Protein AF-A0A948ZC70-F1 (afdb_monomer_lite)

Foldseek 3Di:
DDPVLLVVLLVLLLCLQAVLQLLLLVLLAEDDLLSLLLRRLLSLLLLQVQLVVCQVPWLQLALVSSVVSSCVVSVVSNVVQVVVPVPDPFHFHKYWALAQVVLLVLLLVLLLCVLVVLCVVQDVDLLKFFQALQLLLLLLLLVQCLVRSHFHQQSSQPVPPPDDGDRALGSLSSSLNHSLNVSCVVPVLDFSSSSSSSNLSSLLSRLQSSLLLLLLCQFQRHDSLLSNLSSLVSCLQCLASPQRLLNHHPLLNSLLSLVSSLVSVLSQVLVLLVPDDPVVVVVCVVVVVVVVVVVVVVDDDPPDPPDPSGHIHIDGPPPPSSCVVSVSSSLSSNVSSALLSNLLSLVLNLLSLVVSLVVLVPDDDDPVVVVVSVVSVVVSVVSVVVSLVVLQVLQDPDQPDQAAAPALVVQVVCVLQVNFPNFHHHNLLNQLLVLLLVLCVVVVVVSLVSLLVVLSCLLSCLRHNPDSVSNSSSCRSVSSDRSSSSSSSVSSSSSSSSNSVSVVLVVLCVVLVPPDPVSSVVSSVVVSVVSSCVSNVCSCVRGVVVSSVVSSVSIDSDDSPDSCPVVNSD

Radius of gyration: 24.38 Å; chains: 1; bounding box: 64×62×62 Å

Sequence (570 aa):
MDWPAFTLLVLISGAILLVPGGVLGYAVGLRGALVLLCSAPLTIGLVSAVAVGLSYLPEAWTPLNFALGAATVISVLFLGWWLRRIGSAHTPDLRLANFNPIAALIGTVAMAGIVIATLVARFGSAEYFVQSEANAFHLNAIRNSLDAGQSAIFSIAQINAGSAPFLYPAAWEDYVTLVVATARLVSPSVSIPAATNAAMIAVLILGWGLACQAIAQVVGGRSILQGVLAAVLATSFLLFGWLPITGADYSSLLAYSILASALVVLLLLTRLHSDNPPLRALGRFSREARQRRLTARGAPLRVQPAEDPETLHLYGAHPRTILTVAGLFYLAGAAAAHPSAALALGGIVLIACWGVFFHRLFQPANWVLVLVRVLAALLLIAASAGFGYGWLLLAPAKPSQAPQLTGVVTELLNLAMGTPAGVTGTTVTTVMLVVGVAGAVWLRRFTALALWLAATALYVLSVGGPDPVLASVLGYGFGYDPARLAAFWMVATMPLLLAGTGGLVKALALLTGNLDDLGRGTVTACVGAAIAAAIAVPQQLFSVQPQLQTFAADQVIPSATTRLSPEELA

Secondary structure (DSSP, 8-state):
--HHHHHHHHHHHHHHHHHHHHHHHHHHTEETHHHHHHHHHHHHHHHHHHHHHHTTSTT--SHHHHHHHHHHHHHHHHHHHHHTTTT-SS---EEETT--HHHHHHHHHHHHHHHHHHHHTT-SSTT-EE--HHHHHHHHHHHHHHHHT--STTTGGGGSTTPPP-----HHHHHHHHHHHHHHTT-TT--HHHHHHHHHHHIIIIIIIHHHHHHHHHHT-S-HHHHHHHHHHHHH-HHHHSGGGGT--HHHHHHHHHHHHHHHHHHHHHHTT----TTHHHHHHHHHHHHHHHHTTT----------TTS--EESS-HHHHHHHHHHHHHHHHHHH-HHHHHHHHHHHHHHHHHHHHHHHTS---HHHHHHHHHHHHHHHHHHHHHHHHHHHHS-SS-SS------HHHHHHHHHTT-GGGPPPPHHHHHHHHHHHHHHHHTT-HHHHHHHHHHHHHHHHHHS-S-HHHHHHHHGGGTT-HHHHHHHHHHHHHHHHHHHHHHHHHHHHHHTTTS-HHHHHHHHHHHHHHHHHHHHHHHIIIIIHHHHHHHHTTEE---SSS---HHHH-

Structure (mmCIF, N/CA/C/O backbone):
data_AF-A0A948ZC70-F1
#
_entry.id   AF-A0A948ZC70-F1
#
loop_
_atom_site.group_PDB
_atom_site.id
_atom_site.type_symbol
_atom_site.label_atom_id
_atom_site.label_alt_id
_atom_site.label_comp_id
_atom_site.label_asym_id
_atom_site.label_entity_id
_atom_site.label_seq_id
_atom_site.pdbx_PDB_ins_code
_atom_site.Cartn_x
_atom_site.Cartn_y
_atom_site.Cartn_z
_atom_site.occupancy
_atom_site.B_iso_or_equiv
_atom_site.auth_seq_id
_atom_site.auth_comp_id
_atom_site.auth_asym_id
_atom_site.auth_atom_id
_atom_site.pdbx_PDB_model_num
ATOM 1 N N . MET A 1 1 ? 20.552 10.724 -15.956 1.00 78.00 1 MET A N 1
ATOM 2 C CA . MET A 1 1 ? 19.398 11.649 -15.977 1.00 78.00 1 MET A CA 1
ATOM 3 C C . MET A 1 1 ? 19.564 12.654 -14.849 1.00 78.00 1 MET A C 1
ATOM 5 O O . MET A 1 1 ? 19.979 12.249 -13.769 1.00 78.00 1 MET A O 1
ATOM 9 N N . ASP A 1 2 ? 19.296 13.939 -15.082 1.00 84.81 2 ASP A N 1
ATOM 10 C CA . ASP A 1 2 ? 19.325 14.949 -14.019 1.00 84.81 2 ASP A CA 1
ATOM 11 C C . ASP A 1 2 ? 18.037 14.921 -13.168 1.00 84.81 2 ASP A C 1
ATOM 13 O O . ASP A 1 2 ? 17.008 14.357 -13.552 1.00 84.81 2 ASP A O 1
ATOM 17 N N . TRP A 1 3 ? 18.094 15.505 -11.969 1.00 85.12 3 TRP A N 1
ATOM 18 C CA . TRP A 1 3 ? 16.973 15.489 -11.021 1.00 85.12 3 TRP A CA 1
ATOM 19 C C . TRP A 1 3 ? 15.699 16.196 -11.527 1.00 85.12 3 TRP A C 1
ATOM 21 O O . TRP A 1 3 ? 14.605 15.683 -11.263 1.00 85.12 3 TRP A O 1
ATOM 31 N N . PRO A 1 4 ? 15.772 17.322 -12.269 1.00 85.44 4 PRO A N 1
ATOM 32 C CA . PRO A 1 4 ? 14.586 17.938 -12.861 1.00 85.44 4 PRO A CA 1
ATOM 33 C C . PRO A 1 4 ? 13.871 17.036 -13.876 1.00 85.44 4 PRO A C 1
ATOM 35 O O . PRO A 1 4 ? 12.658 16.846 -13.761 1.00 85.44 4 PRO A O 1
ATOM 38 N N . ALA A 1 5 ? 14.589 16.427 -14.830 1.00 86.88 5 ALA A N 1
ATOM 39 C CA . ALA A 1 5 ? 13.962 15.524 -15.796 1.00 86.88 5 ALA A CA 1
ATOM 40 C C . ALA A 1 5 ? 13.411 14.264 -15.112 1.00 86.88 5 ALA A C 1
ATOM 42 O O . ALA A 1 5 ? 12.334 13.779 -15.465 1.00 86.88 5 ALA A O 1
ATOM 43 N N . PHE A 1 6 ? 14.098 13.770 -14.080 1.00 90.50 6 PHE A N 1
ATOM 44 C CA . PHE A 1 6 ? 13.594 12.672 -13.263 1.00 90.50 6 PHE A CA 1
ATOM 45 C C . PHE A 1 6 ? 12.310 13.040 -12.501 1.00 90.50 6 PHE A C 1
ATOM 47 O O . PHE A 1 6 ? 11.390 12.231 -12.408 1.00 90.50 6 PHE A O 1
ATOM 54 N N . THR A 1 7 ? 12.191 14.280 -12.019 1.00 91.31 7 THR A N 1
ATOM 55 C CA . THR A 1 7 ? 10.962 14.769 -11.371 1.00 91.31 7 THR A CA 1
ATOM 56 C C . THR A 1 7 ? 9.769 14.702 -12.324 1.00 91.31 7 THR A C 1
ATOM 58 O O . THR A 1 7 ? 8.700 14.232 -11.934 1.00 91.31 7 THR A O 1
ATOM 61 N N . LEU A 1 8 ? 9.945 15.094 -13.590 1.00 92.69 8 LEU A N 1
ATOM 62 C CA . LEU A 1 8 ? 8.904 14.930 -14.610 1.00 92.69 8 LEU A CA 1
ATOM 63 C C . LEU A 1 8 ? 8.521 13.454 -14.798 1.00 92.69 8 LEU A C 1
ATOM 65 O O . LEU A 1 8 ? 7.338 13.137 -14.901 1.00 92.69 8 LEU A O 1
ATOM 69 N N . LEU A 1 9 ? 9.496 12.543 -14.788 1.00 94.94 9 LEU A N 1
ATOM 70 C CA . LEU A 1 9 ? 9.247 11.106 -14.911 1.00 94.94 9 LEU A CA 1
ATOM 71 C C . LEU A 1 9 ? 8.447 10.542 -13.722 1.00 94.94 9 LEU A C 1
ATOM 73 O O . LEU A 1 9 ? 7.539 9.730 -13.919 1.00 94.94 9 LEU A O 1
ATOM 77 N N . VAL A 1 10 ? 8.711 11.019 -12.500 1.00 94.75 10 VAL A N 1
ATOM 78 C CA . VAL A 1 10 ? 7.906 10.700 -11.304 1.00 94.75 10 VAL A CA 1
ATOM 79 C C . VAL A 1 10 ? 6.474 11.219 -11.457 1.00 94.75 10 VAL A C 1
ATOM 81 O O . VAL A 1 10 ? 5.529 10.506 -11.120 1.00 94.75 10 VAL A O 1
ATOM 84 N N . LEU A 1 11 ? 6.284 12.422 -12.011 1.00 95.88 11 LEU A N 1
ATOM 85 C CA . LEU A 1 11 ? 4.951 12.978 -12.272 1.00 95.88 11 LEU A CA 1
ATOM 86 C C . LEU A 1 11 ? 4.184 12.178 -13.332 1.00 95.88 11 LEU A C 1
ATOM 88 O O . LEU A 1 11 ? 3.002 11.905 -13.130 1.00 95.88 11 LEU A O 1
ATOM 92 N N . ILE A 1 12 ? 4.839 11.760 -14.422 1.00 97.19 12 ILE A N 1
ATOM 93 C CA . ILE A 1 12 ? 4.242 10.881 -15.443 1.00 97.19 12 ILE A CA 1
ATOM 94 C C . ILE A 1 12 ? 3.819 9.554 -14.807 1.00 97.19 12 ILE A C 1
ATOM 96 O O . ILE A 1 12 ? 2.678 9.126 -14.978 1.00 97.19 12 ILE A O 1
ATOM 100 N N . SER A 1 13 ? 4.705 8.948 -14.014 1.00 97.50 13 SER A N 1
ATOM 101 C CA . SER A 1 13 ? 4.424 7.704 -13.290 1.00 97.50 13 SER A CA 1
ATOM 102 C C . SER A 1 13 ? 3.220 7.862 -12.360 1.00 97.50 13 SER A C 1
ATOM 104 O O . SER A 1 13 ? 2.270 7.086 -12.416 1.00 97.50 13 SER A O 1
ATOM 106 N N . GLY A 1 14 ? 3.199 8.930 -11.560 1.00 97.69 14 GLY A N 1
ATOM 107 C CA . GLY A 1 14 ? 2.089 9.242 -10.666 1.00 97.69 14 GLY A CA 1
ATOM 108 C C . GLY A 1 14 ? 0.774 9.528 -11.393 1.00 97.69 14 GLY A C 1
ATOM 109 O O . GLY A 1 14 ? -0.285 9.113 -10.924 1.00 97.69 14 GLY A O 1
ATOM 110 N N . ALA A 1 15 ? 0.818 10.188 -12.552 1.00 97.88 15 ALA A N 1
ATOM 111 C CA . ALA A 1 15 ? -0.361 10.438 -13.373 1.00 97.88 15 ALA A CA 1
ATOM 112 C C . ALA A 1 15 ? -0.938 9.131 -13.932 1.00 97.88 15 ALA A C 1
ATOM 114 O O . ALA A 1 15 ? -2.140 8.899 -13.801 1.00 97.88 15 ALA A O 1
ATOM 115 N N . ILE A 1 16 ? -0.089 8.251 -14.477 1.00 98.19 16 ILE A N 1
ATOM 116 C CA . ILE A 1 16 ? -0.500 6.915 -14.930 1.00 98.19 16 ILE A CA 1
ATOM 117 C C . ILE A 1 16 ? -1.074 6.119 -13.758 1.00 98.19 16 ILE A C 1
ATOM 119 O O . ILE A 1 16 ? -2.108 5.485 -13.925 1.00 98.19 16 ILE A O 1
ATOM 123 N N . LEU A 1 17 ? -0.471 6.204 -12.567 1.00 97.56 17 LEU A N 1
ATOM 124 C CA . LEU A 1 17 ? -0.930 5.491 -11.376 1.00 97.56 17 LEU A CA 1
ATOM 125 C C . LEU A 1 17 ? -2.278 6.005 -10.846 1.00 97.56 17 LEU A C 1
ATOM 127 O O . LEU A 1 17 ? -3.086 5.211 -10.368 1.00 97.56 17 LEU A O 1
ATOM 131 N N . LEU A 1 18 ? -2.551 7.313 -10.901 1.00 97.44 18 LEU A N 1
ATOM 132 C CA . LEU A 1 18 ? -3.725 7.896 -10.242 1.00 97.44 18 LEU A CA 1
ATOM 133 C C . LEU A 1 18 ? -4.911 8.202 -11.162 1.00 97.44 18 LEU A C 1
ATOM 135 O O . LEU A 1 18 ? -6.061 8.087 -10.724 1.00 97.44 18 LEU A O 1
ATOM 139 N N . VAL A 1 19 ? -4.661 8.627 -12.402 1.00 97.81 19 VAL A N 1
ATOM 140 C CA . VAL A 1 19 ? -5.706 9.164 -13.288 1.00 97.81 19 VAL A CA 1
ATOM 141 C C . VAL A 1 19 ? -6.674 8.079 -13.772 1.00 97.81 19 VAL A C 1
ATOM 143 O O . VAL A 1 19 ? -7.875 8.259 -13.552 1.00 97.81 19 VAL A O 1
ATOM 146 N N . PRO A 1 20 ? -6.233 6.944 -14.356 1.00 97.88 20 PRO A N 1
ATOM 147 C CA . PRO A 1 20 ? -7.150 5.929 -14.880 1.00 97.88 20 PRO A CA 1
ATOM 148 C C . PRO A 1 20 ? -8.070 5.366 -13.793 1.00 97.88 20 PRO A C 1
ATOM 150 O O . PRO A 1 20 ? -9.292 5.357 -13.945 1.00 97.88 20 PRO A O 1
ATOM 153 N N . GLY A 1 21 ? -7.501 4.981 -12.650 1.00 96.44 21 GLY A N 1
ATOM 154 C CA . GLY A 1 21 ? -8.241 4.488 -11.496 1.00 96.44 21 GLY A CA 1
ATOM 155 C C . GLY A 1 21 ? -9.103 5.554 -10.823 1.00 96.44 21 GLY A C 1
ATOM 156 O O . GLY A 1 21 ? -10.167 5.234 -10.300 1.00 96.44 21 GLY A O 1
ATOM 157 N N . GLY A 1 22 ? -8.706 6.828 -10.878 1.00 96.25 22 GLY A N 1
ATOM 158 C CA . GLY A 1 22 ? -9.525 7.940 -10.397 1.00 96.25 22 GLY A CA 1
ATOM 159 C C . GLY A 1 22 ? -10.787 8.135 -11.237 1.00 96.25 22 GLY A C 1
ATOM 160 O O . GLY A 1 22 ? -11.890 8.236 -10.694 1.00 96.25 22 GLY A O 1
ATOM 161 N N . VAL A 1 23 ? -10.646 8.113 -12.565 1.00 96.69 23 VAL A N 1
ATOM 162 C CA . VAL A 1 23 ? -11.778 8.172 -13.502 1.00 96.69 23 VAL A CA 1
ATOM 163 C C . VAL A 1 23 ? -12.664 6.933 -13.351 1.00 96.69 23 VAL A C 1
ATOM 165 O O . VAL A 1 23 ? -13.884 7.065 -13.241 1.00 96.69 23 VAL A O 1
ATOM 168 N N . LEU A 1 24 ? -12.069 5.740 -13.259 1.00 95.12 24 LEU A N 1
ATOM 169 C CA . LEU A 1 24 ? -12.778 4.482 -13.011 1.00 95.12 24 LEU A CA 1
ATOM 170 C C . LEU A 1 24 ? -13.557 4.518 -11.688 1.00 95.12 24 LEU A C 1
ATOM 172 O O . LEU A 1 24 ? -14.750 4.216 -11.651 1.00 95.12 24 LEU A O 1
ATOM 176 N N . GLY A 1 25 ? -12.913 4.941 -10.601 1.00 93.19 25 GLY A N 1
ATOM 177 C CA . GLY A 1 25 ? -13.538 5.086 -9.292 1.00 93.19 25 GLY A CA 1
ATOM 178 C C . GLY A 1 25 ? -14.705 6.067 -9.330 1.00 93.19 25 GLY A C 1
ATOM 179 O O . GLY A 1 25 ? -15.778 5.781 -8.794 1.00 93.19 25 GLY A O 1
ATOM 180 N N . TYR A 1 26 ? -14.538 7.193 -10.026 1.00 91.81 26 TYR A N 1
ATOM 181 C CA . TYR A 1 26 ? -15.615 8.150 -10.245 1.00 91.81 26 TYR A CA 1
ATOM 182 C C . TYR A 1 26 ? -16.780 7.536 -11.040 1.00 91.81 26 TYR A C 1
ATOM 184 O O . TYR A 1 26 ? -17.936 7.691 -10.634 1.00 91.81 26 TYR A O 1
ATOM 192 N N . ALA A 1 27 ? -16.503 6.785 -12.110 1.00 89.69 27 ALA A N 1
ATOM 193 C CA . ALA A 1 27 ? -17.519 6.098 -12.912 1.00 89.69 27 ALA A CA 1
ATOM 194 C C . ALA A 1 27 ? -18.309 5.052 -12.103 1.00 89.69 27 ALA A C 1
ATOM 196 O O . ALA A 1 27 ? -19.513 4.898 -12.298 1.00 89.69 27 ALA A O 1
ATOM 197 N N . VAL A 1 28 ? -17.666 4.382 -11.142 1.00 87.88 28 VAL A N 1
ATOM 198 C CA . VAL A 1 28 ? -18.314 3.404 -10.248 1.00 87.88 28 VAL A CA 1
ATOM 199 C C . VAL A 1 28 ? -19.111 4.078 -9.117 1.00 87.88 28 VAL A C 1
ATOM 201 O O . VAL A 1 28 ? -20.000 3.455 -8.536 1.00 87.88 28 VAL A O 1
ATOM 204 N N . GLY A 1 29 ? -18.868 5.363 -8.838 1.00 87.75 29 GLY A N 1
ATOM 205 C CA . GLY A 1 29 ? -19.614 6.158 -7.853 1.00 87.75 29 GLY A CA 1
ATOM 206 C C . GLY A 1 29 ? -18.813 6.596 -6.624 1.00 87.75 29 GLY A C 1
ATOM 207 O O . GLY A 1 29 ? -19.403 7.128 -5.684 1.00 87.75 29 GLY A O 1
ATOM 208 N N . LEU A 1 30 ? -17.489 6.408 -6.607 1.00 90.50 30 LEU A N 1
ATOM 209 C CA . LEU A 1 30 ? -16.612 6.974 -5.578 1.00 90.50 30 LEU A CA 1
ATOM 210 C C . LEU A 1 30 ? -16.499 8.492 -5.738 1.00 90.50 30 LEU A C 1
ATOM 212 O O . LEU A 1 30 ? -16.547 9.036 -6.846 1.00 90.50 30 LEU A O 1
ATOM 216 N N . ARG A 1 31 ? -16.347 9.200 -4.619 1.00 90.00 31 ARG A N 1
ATOM 217 C CA . ARG A 1 31 ? -16.300 10.665 -4.578 1.00 90.00 31 ARG A CA 1
ATOM 218 C C . ARG A 1 31 ? -15.340 11.180 -3.509 1.00 90.00 31 ARG A C 1
ATOM 220 O O . ARG A 1 31 ? -15.089 10.525 -2.496 1.00 90.00 31 ARG A O 1
ATOM 227 N N . GLY A 1 32 ? -14.861 12.408 -3.713 1.00 89.44 32 GLY A N 1
ATOM 228 C CA . GLY A 1 32 ? -13.975 13.098 -2.776 1.00 89.44 32 GLY A CA 1
ATOM 229 C C . GLY A 1 32 ? -12.695 12.303 -2.513 1.00 89.44 32 GLY A C 1
ATOM 230 O O . GLY A 1 32 ? -12.114 11.735 -3.434 1.00 89.44 32 GLY A O 1
ATOM 231 N N . ALA A 1 33 ? -12.292 12.216 -1.245 1.00 89.50 33 ALA A N 1
ATOM 232 C CA . ALA A 1 33 ? -11.067 11.526 -0.840 1.00 89.50 33 ALA A CA 1
ATOM 233 C C . ALA A 1 33 ? -11.037 10.025 -1.191 1.00 89.50 33 ALA A C 1
ATOM 235 O O . ALA A 1 33 ? -9.953 9.471 -1.350 1.00 89.50 33 ALA A O 1
ATOM 236 N N . LEU A 1 34 ? -12.195 9.366 -1.359 1.00 90.00 34 LEU A N 1
ATOM 237 C CA . LEU A 1 34 ? -12.227 7.951 -1.756 1.00 90.00 34 LEU A CA 1
ATOM 238 C C . LEU A 1 34 ? -11.723 7.723 -3.173 1.00 90.00 34 LEU A C 1
ATOM 240 O O . LEU A 1 34 ? -11.146 6.671 -3.421 1.00 90.00 34 LEU A O 1
ATOM 244 N N . VAL A 1 35 ? -11.928 8.682 -4.083 1.00 92.88 35 VAL A N 1
ATOM 245 C CA . VAL A 1 35 ? -11.401 8.577 -5.450 1.00 92.88 35 VAL A CA 1
ATOM 246 C C . VAL A 1 35 ? -9.887 8.477 -5.376 1.00 92.88 35 VAL A C 1
ATOM 248 O O . VAL A 1 35 ? -9.326 7.492 -5.831 1.00 92.88 35 VAL A O 1
ATOM 251 N N . LEU A 1 36 ? -9.255 9.434 -4.695 1.00 91.94 36 LEU A N 1
ATOM 252 C CA . LEU A 1 36 ? -7.806 9.488 -4.557 1.00 91.94 36 LEU A CA 1
ATOM 253 C C . LEU A 1 36 ? -7.233 8.246 -3.852 1.00 91.94 36 LEU A C 1
ATOM 255 O O . LEU A 1 36 ? -6.246 7.684 -4.309 1.00 91.94 36 LEU A O 1
ATOM 259 N N . LEU A 1 37 ? -7.869 7.789 -2.769 1.00 90.12 37 LEU A N 1
ATOM 260 C CA . LEU A 1 37 ? -7.430 6.606 -2.020 1.00 90.12 37 LEU A CA 1
ATOM 261 C C . LEU A 1 37 ? -7.500 5.313 -2.850 1.00 90.12 37 LEU A C 1
ATOM 263 O O . LEU A 1 37 ? -6.649 4.434 -2.706 1.00 90.12 37 LEU A O 1
ATOM 267 N N . CYS A 1 38 ? -8.535 5.187 -3.683 1.00 92.44 38 CYS A N 1
ATOM 268 C CA . CYS A 1 38 ? -8.762 3.992 -4.491 1.00 92.44 38 CYS A CA 1
ATOM 269 C C . CYS A 1 38 ? -8.088 4.068 -5.864 1.00 92.44 38 CYS A C 1
ATOM 271 O O . CYS A 1 38 ? -7.995 3.050 -6.538 1.00 92.44 38 CYS A O 1
ATOM 273 N N . SER A 1 39 ? -7.605 5.239 -6.282 1.00 94.88 39 SER A N 1
ATOM 274 C CA . SER A 1 39 ? -7.032 5.466 -7.607 1.00 94.88 39 SER A CA 1
ATOM 275 C C . SER A 1 39 ? -5.928 4.469 -7.959 1.00 94.88 39 SER A C 1
ATOM 277 O O . SER A 1 39 ? -6.069 3.753 -8.942 1.00 94.88 39 SER A O 1
ATOM 279 N N . ALA A 1 40 ? -4.866 4.374 -7.154 1.00 94.06 40 ALA A N 1
ATOM 280 C CA . ALA A 1 40 ? -3.740 3.481 -7.438 1.00 94.06 40 ALA A CA 1
ATOM 281 C C . ALA A 1 40 ? -4.163 2.004 -7.619 1.00 94.06 40 ALA A C 1
ATOM 283 O O . ALA A 1 40 ? -3.934 1.454 -8.694 1.00 94.06 40 ALA A O 1
ATOM 284 N N . PRO A 1 41 ? -4.839 1.350 -6.655 1.00 93.81 41 PRO A N 1
ATOM 285 C CA . PRO A 1 41 ? -5.240 -0.051 -6.814 1.00 93.81 41 PRO A CA 1
ATOM 286 C C . PRO A 1 41 ? -6.250 -0.278 -7.947 1.00 93.81 41 PRO A C 1
ATOM 288 O O . PRO A 1 41 ? -6.181 -1.302 -8.626 1.00 93.81 41 PRO A O 1
ATOM 291 N N . LEU A 1 42 ? -7.155 0.676 -8.198 1.00 95.88 42 LEU A N 1
ATOM 292 C CA . LEU A 1 42 ? -8.073 0.608 -9.338 1.00 95.88 42 LEU A CA 1
ATOM 293 C C . LEU A 1 42 ? -7.332 0.709 -10.675 1.00 95.88 42 LEU A C 1
ATOM 295 O O . LEU A 1 42 ? -7.672 -0.019 -11.603 1.00 95.88 42 LEU A O 1
ATOM 299 N N . THR A 1 43 ? -6.314 1.570 -10.770 1.00 97.38 43 THR A N 1
ATOM 300 C CA . THR A 1 43 ? -5.444 1.646 -11.947 1.00 97.38 43 THR A CA 1
ATOM 301 C C . THR A 1 43 ? -4.735 0.323 -12.170 1.00 97.38 43 THR A C 1
ATOM 303 O O . THR A 1 43 ? -4.768 -0.166 -13.288 1.00 97.38 43 THR A O 1
ATOM 306 N N . ILE A 1 44 ? -4.129 -0.278 -11.143 1.00 95.75 44 ILE A N 1
ATOM 307 C CA . ILE A 1 44 ? -3.397 -1.540 -11.316 1.00 95.75 44 ILE A CA 1
ATOM 308 C C . ILE A 1 44 ? -4.332 -2.658 -11.782 1.00 95.75 44 ILE A C 1
ATOM 310 O O . ILE A 1 44 ? -4.028 -3.334 -12.759 1.00 95.75 44 ILE A O 1
ATOM 314 N N . GLY A 1 45 ? -5.514 -2.793 -11.171 1.00 94.44 45 GLY A N 1
ATOM 315 C CA . GLY A 1 45 ? -6.516 -3.751 -11.647 1.00 94.44 45 GLY A CA 1
ATOM 316 C C . GLY A 1 45 ? -6.956 -3.491 -13.093 1.00 94.44 45 GLY A C 1
ATOM 317 O O . GLY A 1 45 ? -7.162 -4.434 -13.854 1.00 94.44 45 GLY A O 1
ATOM 318 N N . LEU A 1 46 ? -7.075 -2.220 -13.493 1.00 95.62 46 LEU A N 1
ATOM 319 C CA . LEU A 1 46 ? -7.420 -1.833 -14.861 1.00 95.62 46 LEU A CA 1
ATOM 320 C C . LEU A 1 46 ? -6.285 -2.119 -15.852 1.00 95.62 46 LEU A C 1
ATOM 322 O O . LEU A 1 46 ? -6.551 -2.656 -16.922 1.00 95.62 46 LEU A O 1
ATOM 326 N N . VAL A 1 47 ? -5.041 -1.793 -15.495 1.00 95.12 47 VAL A N 1
ATOM 327 C CA . VAL A 1 47 ? -3.832 -2.085 -16.277 1.00 95.12 47 VAL A CA 1
ATOM 328 C C . VAL A 1 47 ? -3.756 -3.579 -16.552 1.00 95.12 47 VAL A C 1
ATOM 330 O O . VAL A 1 47 ? -3.709 -3.958 -17.716 1.00 95.12 47 VAL A O 1
ATOM 333 N N . SER A 1 48 ? -3.878 -4.422 -15.525 1.00 91.38 48 SER A N 1
ATOM 334 C CA . SER A 1 48 ? -3.846 -5.878 -15.695 1.00 91.38 48 SER A CA 1
ATOM 335 C C . SER A 1 48 ? -5.005 -6.403 -16.547 1.00 91.38 48 SER A C 1
ATOM 337 O O . SER A 1 48 ? -4.805 -7.262 -17.401 1.00 91.38 48 SER A O 1
ATOM 339 N N . ALA A 1 49 ? -6.224 -5.882 -16.365 1.00 91.56 49 ALA A N 1
ATOM 340 C CA . ALA A 1 49 ? -7.376 -6.301 -17.166 1.00 91.56 49 ALA A CA 1
ATOM 341 C C . ALA A 1 49 ? -7.212 -5.944 -18.654 1.00 91.56 49 ALA A C 1
ATOM 343 O O . ALA A 1 49 ? -7.509 -6.760 -19.528 1.00 91.56 49 ALA A O 1
ATOM 344 N N . VAL A 1 50 ? -6.724 -4.734 -18.947 1.00 93.69 50 VAL A N 1
ATOM 345 C CA . VAL A 1 50 ? -6.491 -4.275 -20.323 1.00 93.69 50 VAL A CA 1
ATOM 346 C C . VAL A 1 50 ? -5.294 -5.000 -20.941 1.00 93.69 50 VAL A C 1
ATOM 348 O O . VAL A 1 50 ? -5.387 -5.395 -22.097 1.00 93.69 50 VAL A O 1
ATOM 351 N N . ALA A 1 51 ? -4.221 -5.246 -20.185 1.00 91.25 51 ALA A N 1
ATOM 352 C CA . ALA A 1 51 ? -3.058 -6.024 -20.622 1.00 91.25 51 ALA A CA 1
ATOM 353 C C . ALA A 1 51 ? -3.464 -7.431 -21.075 1.00 91.25 51 ALA A C 1
ATOM 355 O O . ALA A 1 51 ? -3.179 -7.841 -22.200 1.00 91.25 51 ALA A O 1
ATOM 356 N N . VAL A 1 52 ? -4.252 -8.134 -20.255 1.00 88.81 52 VAL A N 1
ATOM 357 C CA . VAL A 1 52 ? -4.812 -9.444 -20.617 1.00 88.81 52 VAL A CA 1
ATOM 358 C C . VAL A 1 52 ? -5.684 -9.349 -21.871 1.00 88.81 52 VAL A C 1
ATOM 360 O O . VAL A 1 52 ? -5.547 -10.179 -22.767 1.00 88.81 52 VAL A O 1
ATOM 363 N N . GLY A 1 53 ? -6.551 -8.339 -21.978 1.00 89.50 53 GLY A N 1
ATOM 364 C CA . GLY A 1 53 ? -7.398 -8.150 -23.160 1.00 89.50 53 GLY A CA 1
ATOM 365 C C . GLY A 1 53 ? -6.612 -7.866 -24.446 1.00 89.50 53 GLY A C 1
ATOM 366 O O . GLY A 1 53 ? -6.971 -8.372 -25.506 1.00 89.50 53 GLY A O 1
ATOM 367 N N . LEU A 1 54 ? -5.528 -7.093 -24.360 1.00 90.25 54 LEU A N 1
ATOM 368 C CA . LEU A 1 54 ? -4.680 -6.741 -25.501 1.00 90.25 54 LEU A CA 1
ATOM 369 C C . LEU A 1 54 ? -3.661 -7.830 -25.855 1.00 90.25 54 LEU A C 1
ATOM 371 O O . LEU A 1 54 ? -3.150 -7.817 -26.968 1.00 90.25 54 LEU A O 1
ATOM 375 N N . SER A 1 55 ? -3.409 -8.797 -24.968 1.00 86.56 55 SER A N 1
ATOM 376 C CA . SER A 1 55 ? -2.456 -9.895 -25.207 1.00 86.56 55 SER A CA 1
ATOM 377 C C . SER A 1 55 ? -2.779 -10.760 -26.431 1.00 86.56 55 SER A C 1
ATOM 379 O O . SER A 1 55 ? -1.897 -11.413 -26.981 1.00 86.56 55 SER A O 1
ATOM 381 N N . TYR A 1 56 ? -4.031 -10.730 -26.895 1.00 83.81 56 TYR A N 1
ATOM 382 C CA . TYR A 1 56 ? -4.480 -11.430 -28.098 1.00 83.81 56 TYR A CA 1
ATOM 383 C C . TYR A 1 56 ? -4.145 -10.694 -29.404 1.00 83.81 56 TYR A C 1
ATOM 385 O O . TYR A 1 56 ? -4.380 -11.232 -30.485 1.00 83.81 56 TYR A O 1
ATOM 393 N N . LEU A 1 57 ? -3.627 -9.466 -29.324 1.00 86.06 57 LEU A N 1
ATOM 394 C CA . LEU A 1 57 ? -3.285 -8.630 -30.468 1.00 86.06 57 LEU A CA 1
ATOM 395 C C . LEU A 1 57 ? -1.756 -8.430 -30.528 1.00 86.06 57 LEU A C 1
ATOM 397 O O . LEU A 1 57 ? -1.153 -8.024 -29.530 1.00 86.06 57 LEU A O 1
ATOM 401 N N . PRO A 1 58 ? -1.100 -8.701 -31.673 1.00 82.56 58 PRO A N 1
ATOM 402 C CA . PRO A 1 58 ? 0.329 -8.435 -31.842 1.00 82.56 58 PRO A CA 1
ATOM 403 C C . PRO A 1 58 ? 0.658 -6.956 -31.619 1.00 82.56 58 PRO A C 1
ATOM 405 O O . PRO A 1 58 ? -0.084 -6.091 -32.082 1.00 82.56 58 PRO A O 1
ATOM 408 N N . GLU A 1 59 ? 1.760 -6.680 -30.914 1.00 84.44 59 GLU A N 1
ATOM 409 C CA . GLU A 1 59 ? 2.312 -5.328 -30.708 1.00 84.44 59 GLU A CA 1
ATOM 410 C C . GLU A 1 59 ? 1.319 -4.299 -30.122 1.00 84.44 59 GLU A C 1
ATOM 412 O O . GLU A 1 59 ? 1.448 -3.085 -30.295 1.00 84.44 59 GLU A O 1
ATOM 417 N N . ALA A 1 60 ? 0.290 -4.773 -29.417 1.00 89.38 60 ALA A N 1
ATOM 418 C CA . ALA A 1 60 ? -0.822 -3.935 -29.002 1.00 89.38 60 ALA A CA 1
ATOM 419 C C . ALA A 1 60 ? -0.593 -3.175 -27.689 1.00 89.38 60 ALA A C 1
ATOM 421 O O . ALA A 1 60 ? -1.383 -2.280 -27.384 1.00 89.38 60 ALA A O 1
ATOM 422 N N . TRP A 1 61 ? 0.447 -3.475 -26.907 1.00 92.81 61 TRP A N 1
ATOM 423 C CA . TRP A 1 61 ? 0.687 -2.815 -25.621 1.00 92.81 61 TRP A CA 1
ATOM 424 C C . TRP A 1 61 ? 1.366 -1.451 -25.788 1.00 92.81 61 TRP A C 1
ATOM 426 O O . TRP A 1 61 ? 2.567 -1.281 -25.593 1.00 92.81 61 TRP A O 1
ATOM 436 N N . THR A 1 62 ? 0.561 -0.455 -26.154 1.00 94.06 62 THR A N 1
ATOM 437 C CA . THR A 1 62 ? 0.981 0.940 -26.333 1.00 94.06 62 THR A CA 1
ATOM 438 C C . THR A 1 62 ? 0.168 1.876 -25.433 1.00 94.06 62 THR A C 1
ATOM 440 O O . THR A 1 62 ? -0.960 1.535 -25.060 1.00 94.06 62 THR A O 1
ATOM 443 N N . PRO A 1 63 ? 0.665 3.092 -25.116 1.00 95.44 63 PRO A N 1
ATOM 444 C CA . PRO A 1 63 ? -0.100 4.069 -24.338 1.00 95.44 63 PRO A CA 1
ATOM 445 C C . PRO A 1 63 ? -1.476 4.384 -24.947 1.00 95.44 63 PRO A C 1
ATOM 447 O O . PRO A 1 63 ? -2.458 4.529 -24.219 1.00 95.44 63 PRO A O 1
ATOM 450 N N . LEU A 1 64 ? -1.564 4.442 -26.282 1.00 96.00 64 LEU A N 1
ATOM 451 C CA . LEU A 1 64 ? -2.814 4.701 -26.998 1.00 96.00 64 LEU A CA 1
ATOM 452 C C . LEU A 1 64 ? -3.811 3.548 -26.837 1.00 96.00 64 LEU A C 1
ATOM 454 O O . LEU A 1 64 ? -4.959 3.776 -26.461 1.00 96.00 64 LEU A O 1
ATOM 458 N N . ASN A 1 65 ? -3.380 2.312 -27.081 1.00 96.00 65 ASN A N 1
ATOM 459 C CA . ASN A 1 65 ? -4.260 1.149 -26.975 1.00 96.00 65 ASN A CA 1
ATOM 460 C C . ASN A 1 65 ? -4.698 0.897 -25.530 1.00 96.00 65 ASN A C 1
ATOM 462 O O . ASN A 1 65 ? -5.860 0.562 -25.297 1.00 96.00 65 ASN A O 1
ATOM 466 N N . PHE A 1 66 ? -3.815 1.138 -24.554 1.00 96.06 66 PHE A N 1
ATOM 467 C CA . PHE A 1 66 ? -4.200 1.145 -23.146 1.00 96.06 66 PHE A CA 1
ATOM 468 C C . PHE A 1 66 ? -5.280 2.196 -22.873 1.00 96.06 66 PHE A C 1
ATOM 470 O O . PHE A 1 66 ? -6.300 1.867 -22.269 1.00 96.06 66 PHE A O 1
ATOM 477 N N . ALA A 1 67 ? -5.112 3.434 -23.351 1.00 97.06 67 ALA A N 1
ATOM 478 C CA . ALA A 1 67 ? -6.109 4.487 -23.168 1.00 97.06 67 ALA A CA 1
ATOM 479 C C . ALA A 1 67 ? -7.473 4.112 -23.777 1.00 97.06 67 ALA A C 1
ATOM 481 O O . ALA A 1 67 ? -8.504 4.324 -23.139 1.00 97.06 67 ALA A O 1
ATOM 482 N N . LEU A 1 68 ? -7.492 3.500 -24.967 1.00 97.00 68 LEU A N 1
ATOM 483 C CA . LEU A 1 68 ? -8.716 3.018 -25.620 1.00 97.00 68 LEU A CA 1
ATOM 484 C C . LEU A 1 68 ? -9.373 1.860 -24.849 1.00 97.00 68 LEU A C 1
ATOM 486 O O . LEU A 1 68 ? -10.588 1.868 -24.624 1.00 97.00 68 LEU A O 1
ATOM 490 N N . GLY A 1 69 ? -8.583 0.883 -24.396 1.00 96.06 69 GLY A N 1
ATOM 491 C CA . GLY A 1 69 ? -9.065 -0.233 -23.578 1.00 96.06 69 GLY A CA 1
ATOM 492 C C . GLY A 1 69 ? -9.629 0.239 -22.236 1.00 96.06 69 GLY A C 1
ATOM 493 O O . GLY A 1 69 ? -10.748 -0.119 -21.861 1.00 96.06 69 GLY A O 1
ATOM 494 N N . ALA A 1 70 ? -8.907 1.126 -21.551 1.00 96.31 70 ALA A N 1
ATOM 495 C CA . ALA A 1 70 ? -9.346 1.763 -20.316 1.00 96.31 70 ALA A CA 1
ATOM 496 C C . ALA A 1 70 ? -10.648 2.552 -20.520 1.00 96.31 70 ALA A C 1
ATOM 498 O O . ALA A 1 70 ? -11.601 2.371 -19.760 1.00 96.31 70 ALA A O 1
ATOM 499 N N . ALA A 1 71 ? -10.725 3.377 -21.571 1.00 96.56 71 ALA A N 1
ATOM 500 C CA . ALA A 1 71 ? -11.926 4.134 -21.912 1.00 96.56 71 ALA A CA 1
ATOM 501 C C . ALA A 1 71 ? -13.128 3.216 -22.170 1.00 96.56 71 ALA A C 1
ATOM 503 O O . ALA A 1 71 ? -14.236 3.536 -21.742 1.00 96.56 71 ALA A O 1
ATOM 504 N N . THR A 1 72 ? -12.916 2.055 -22.794 1.00 95.44 72 THR A N 1
ATOM 505 C CA . THR A 1 72 ? -13.969 1.061 -23.042 1.00 95.44 72 THR A CA 1
ATOM 506 C C . THR A 1 72 ? -14.531 0.510 -21.731 1.00 95.44 72 THR A C 1
ATOM 508 O O . THR A 1 72 ? -15.740 0.581 -21.499 1.00 95.44 72 THR A O 1
ATOM 511 N N . VAL A 1 73 ? -13.666 0.036 -20.826 1.00 93.06 73 VAL A N 1
ATOM 512 C CA . VAL A 1 73 ? -14.077 -0.485 -19.507 1.00 93.06 73 VAL A CA 1
ATOM 513 C C . VAL A 1 73 ? -14.807 0.590 -18.697 1.00 93.06 73 VAL A C 1
ATOM 515 O O . VAL A 1 73 ? -15.892 0.349 -18.161 1.00 93.06 73 VAL A O 1
ATOM 518 N N . ILE A 1 74 ? -14.241 1.798 -18.644 1.00 93.50 74 ILE A N 1
ATOM 519 C CA . ILE A 1 74 ? -14.820 2.940 -17.930 1.00 93.50 74 ILE A CA 1
ATOM 520 C C . ILE A 1 74 ? -16.193 3.305 -18.508 1.00 93.50 74 ILE A C 1
ATOM 522 O O . ILE A 1 74 ? -17.129 3.520 -17.740 1.00 93.50 74 ILE A O 1
ATOM 526 N N . SER A 1 75 ? -16.343 3.330 -19.835 1.00 92.12 75 SER A N 1
ATOM 527 C CA . SER A 1 75 ? -17.603 3.676 -20.511 1.00 92.12 75 SER A CA 1
ATOM 528 C C . SER A 1 75 ? -18.717 2.675 -20.208 1.00 92.12 75 SER A C 1
ATOM 530 O O . SER A 1 75 ? -19.844 3.086 -19.940 1.00 92.12 75 SER A O 1
ATOM 532 N N . VAL A 1 76 ? -18.411 1.372 -20.172 1.00 90.25 76 VAL A N 1
ATOM 533 C CA . VAL A 1 76 ? -19.380 0.325 -19.798 1.00 90.25 76 VAL A CA 1
ATOM 534 C C . VAL A 1 76 ? -19.858 0.507 -18.355 1.00 90.25 76 VAL A C 1
ATOM 536 O O . VAL A 1 76 ? -21.060 0.475 -18.079 1.00 90.25 76 VAL A O 1
ATOM 539 N N . LEU A 1 77 ? -18.934 0.744 -17.422 1.00 87.25 77 LEU A N 1
ATOM 540 C CA . LEU A 1 77 ? -19.270 0.945 -16.010 1.00 87.25 77 LEU A CA 1
ATOM 541 C C . LEU A 1 77 ? -20.037 2.249 -15.783 1.00 87.25 77 LEU A C 1
ATOM 543 O O . LEU A 1 77 ? -21.002 2.271 -15.012 1.00 87.25 77 LEU A O 1
ATOM 547 N N . PHE A 1 78 ? -19.649 3.311 -16.489 1.00 85.69 78 PHE A N 1
ATOM 548 C CA . PHE A 1 78 ? -20.339 4.592 -16.472 1.00 85.69 78 PHE A CA 1
ATOM 549 C C . PHE A 1 78 ? -21.756 4.472 -17.036 1.00 85.69 78 PHE A C 1
ATOM 551 O O . PHE A 1 78 ? -22.688 4.969 -16.412 1.00 85.69 78 PHE A O 1
ATOM 558 N N . LEU A 1 79 ? -21.954 3.762 -18.151 1.00 87.00 79 LEU A N 1
ATOM 559 C CA . LEU A 1 79 ? -23.278 3.503 -18.716 1.00 87.00 79 LEU A CA 1
ATOM 560 C C . LEU A 1 79 ? -24.153 2.725 -17.727 1.00 87.00 79 LEU A C 1
ATOM 562 O O . LEU A 1 79 ? -25.279 3.130 -17.451 1.00 87.00 79 LEU A O 1
ATOM 566 N N . GLY A 1 80 ? -23.625 1.658 -17.119 1.00 82.00 80 GLY A N 1
ATOM 567 C CA . GLY A 1 80 ? -24.344 0.903 -16.091 1.00 82.00 80 GLY A CA 1
ATOM 568 C C . GLY A 1 80 ? -24.678 1.745 -14.852 1.00 82.00 80 GLY A C 1
ATOM 569 O O . GLY A 1 80 ? -25.729 1.579 -14.235 1.00 82.00 80 GLY A O 1
ATOM 570 N N . TRP A 1 81 ? -23.804 2.671 -14.457 1.00 80.12 81 TRP A N 1
ATOM 571 C CA . TRP A 1 81 ? -24.089 3.661 -13.415 1.00 80.12 81 TRP A CA 1
ATOM 572 C C . TRP A 1 81 ? -25.149 4.687 -13.845 1.00 80.12 81 TRP A C 1
ATOM 574 O O . TRP A 1 81 ? -26.052 4.979 -13.062 1.00 80.12 81 TRP A O 1
ATOM 584 N N . TRP A 1 82 ? -25.085 5.189 -15.077 1.00 81.00 82 TRP A N 1
ATOM 585 C CA . TRP A 1 82 ? -26.000 6.191 -15.622 1.00 81.00 82 TRP A CA 1
ATOM 586 C C . TRP A 1 82 ? -27.414 5.630 -15.776 1.00 81.00 82 TRP A C 1
ATOM 588 O O . TRP A 1 82 ? -28.367 6.241 -15.299 1.00 81.00 82 TRP A O 1
ATOM 598 N N . LEU A 1 83 ? -27.551 4.418 -16.320 1.00 83.62 83 LEU A N 1
ATOM 599 C CA . LEU A 1 83 ? -28.834 3.724 -16.452 1.00 83.62 83 LEU A CA 1
ATOM 600 C C . LEU A 1 83 ? -29.516 3.516 -15.094 1.00 83.62 83 LEU A C 1
ATOM 602 O O . LEU A 1 83 ? -30.722 3.699 -14.978 1.00 83.62 83 LEU A O 1
ATOM 606 N N . ARG A 1 84 ? -28.748 3.225 -14.034 1.00 75.00 84 ARG A N 1
ATOM 607 C CA . ARG A 1 84 ? -29.274 3.106 -12.659 1.00 75.00 84 ARG A CA 1
ATOM 608 C C . ARG A 1 84 ? -29.791 4.427 -12.077 1.00 75.00 84 ARG A C 1
ATOM 610 O O . ARG A 1 84 ? -30.508 4.398 -11.079 1.00 75.00 84 ARG A O 1
ATOM 617 N N . ARG A 1 85 ? -29.421 5.577 -12.652 1.00 73.44 85 ARG A N 1
ATOM 618 C CA . ARG A 1 85 ? -29.943 6.892 -12.242 1.00 73.44 85 ARG A CA 1
ATOM 619 C C . ARG A 1 85 ? -31.263 7.243 -12.916 1.00 73.44 85 ARG A C 1
ATOM 621 O O . ARG A 1 85 ? -31.994 8.075 -12.386 1.00 73.44 85 ARG A O 1
ATOM 628 N N . ILE A 1 86 ? -31.590 6.621 -14.045 1.00 73.81 86 ILE A N 1
ATOM 629 C CA . ILE A 1 86 ? -32.859 6.862 -14.730 1.00 73.81 86 ILE A CA 1
ATOM 630 C C . ILE A 1 86 ? -33.988 6.321 -13.843 1.00 73.81 86 ILE A C 1
ATOM 632 O O . ILE A 1 86 ? -34.083 5.122 -13.605 1.00 73.81 86 ILE A O 1
ATOM 636 N N . GLY A 1 87 ? -34.817 7.219 -13.305 1.00 65.69 87 GLY A N 1
ATOM 637 C CA . GLY A 1 87 ? -35.942 6.874 -12.425 1.00 65.69 87 GLY A CA 1
ATOM 638 C C . GLY A 1 87 ? -35.627 6.802 -10.924 1.00 65.69 87 GLY A C 1
ATOM 639 O O . GLY A 1 87 ? -36.540 6.563 -10.138 1.00 65.69 87 GLY A O 1
ATO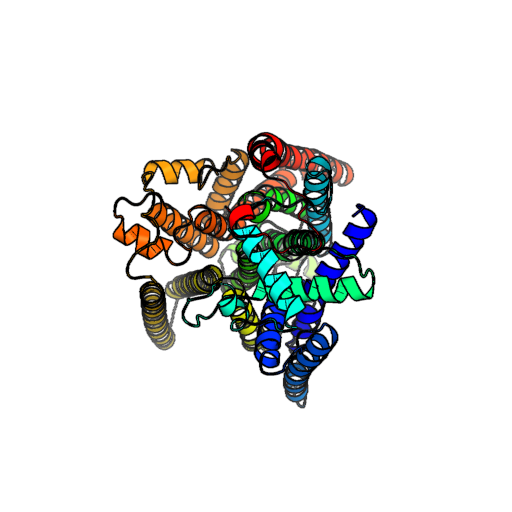M 640 N N . SER A 1 88 ? -34.384 7.054 -10.492 1.00 64.88 88 SER A N 1
ATOM 641 C CA . SER A 1 88 ? -34.023 7.134 -9.067 1.00 64.88 88 SER A CA 1
ATOM 642 C C . SER A 1 88 ? -33.661 8.566 -8.669 1.00 64.88 88 SER A C 1
ATOM 644 O O . SER A 1 88 ? -32.696 9.137 -9.172 1.00 64.88 88 SER A O 1
ATOM 646 N N . ALA A 1 89 ? -34.399 9.140 -7.712 1.00 57.75 89 ALA A N 1
ATOM 647 C CA . ALA A 1 89 ? -34.121 10.471 -7.159 1.00 57.75 89 ALA A CA 1
ATOM 648 C C . ALA A 1 89 ? -32.869 10.519 -6.252 1.00 57.75 89 ALA A C 1
ATOM 650 O O . ALA A 1 89 ? -32.470 11.593 -5.809 1.00 57.75 89 ALA A O 1
ATOM 651 N N . HIS A 1 90 ? -32.243 9.372 -5.959 1.00 55.28 90 HIS A N 1
ATOM 652 C CA . HIS A 1 90 ? -31.085 9.285 -5.068 1.00 55.28 90 HIS A CA 1
ATOM 653 C C . HIS A 1 90 ? -29.808 8.975 -5.848 1.00 55.28 90 HIS A C 1
ATOM 655 O O . HIS A 1 90 ? -29.659 7.914 -6.454 1.00 55.28 90 HIS A O 1
ATOM 661 N N . THR A 1 91 ? -28.847 9.898 -5.799 1.00 55.69 91 THR A N 1
ATOM 662 C CA . THR A 1 91 ? -27.547 9.741 -6.452 1.00 55.69 91 THR A CA 1
ATOM 663 C C . THR A 1 91 ? -26.644 8.767 -5.676 1.00 55.69 91 THR A C 1
ATOM 665 O O . THR A 1 91 ? -26.355 9.020 -4.503 1.00 55.69 91 THR A O 1
ATOM 668 N N . PRO A 1 92 ? -26.135 7.688 -6.303 1.00 58.22 92 PRO A N 1
ATOM 669 C CA . PRO A 1 92 ? -25.114 6.818 -5.724 1.00 58.22 92 PRO A CA 1
ATOM 670 C C . PRO A 1 92 ? -23.761 7.531 -5.758 1.00 58.22 92 PRO A C 1
ATOM 672 O O . PRO A 1 92 ? -23.071 7.539 -6.779 1.00 58.22 92 PRO A O 1
ATOM 675 N N . ASP A 1 93 ? -23.427 8.175 -4.647 1.00 77.38 93 ASP A N 1
ATOM 676 C CA . ASP A 1 93 ? -22.168 8.872 -4.423 1.00 77.38 93 ASP A CA 1
ATOM 677 C C . ASP A 1 93 ? -21.607 8.381 -3.083 1.00 77.38 93 ASP A C 1
ATOM 679 O O . ASP A 1 93 ? -22.086 8.795 -2.029 1.00 77.38 93 ASP A O 1
ATOM 683 N N . LEU A 1 94 ? -20.618 7.482 -3.116 1.00 83.19 94 LEU A N 1
ATOM 684 C CA . LEU A 1 94 ? -19.911 7.032 -1.918 1.00 83.19 94 LEU A CA 1
ATOM 685 C C . LEU A 1 94 ? -18.794 8.024 -1.592 1.00 83.19 94 LEU A C 1
ATOM 687 O O . LEU A 1 94 ? -17.892 8.243 -2.402 1.00 83.19 94 LEU A O 1
ATOM 691 N N . ARG A 1 95 ? -18.852 8.626 -0.407 1.00 84.00 95 ARG A N 1
ATOM 692 C CA . ARG A 1 95 ? -17.918 9.646 0.084 1.00 84.00 95 ARG A CA 1
ATOM 693 C C . ARG A 1 95 ? -17.349 9.241 1.427 1.00 84.00 95 ARG A C 1
ATOM 695 O O . ARG A 1 95 ? -18.029 8.619 2.237 1.00 84.00 95 ARG A O 1
ATOM 702 N N . LEU A 1 96 ? -16.117 9.666 1.673 1.00 81.75 96 LEU A N 1
ATOM 703 C CA . LEU A 1 96 ? -15.519 9.632 2.997 1.00 81.75 96 LEU A CA 1
ATOM 704 C C . LEU A 1 96 ? -15.845 10.950 3.706 1.00 81.75 96 LEU A C 1
ATOM 706 O O . LEU A 1 96 ? -15.287 11.995 3.367 1.00 81.75 96 LEU A O 1
ATOM 710 N N . ALA A 1 97 ? -16.788 10.909 4.645 1.00 79.25 97 ALA A N 1
ATOM 711 C CA . ALA A 1 97 ? -17.152 12.069 5.446 1.00 79.25 97 ALA A CA 1
ATOM 712 C C . ALA A 1 97 ? -16.017 12.420 6.418 1.00 79.25 97 ALA A C 1
ATOM 714 O O . ALA A 1 97 ? -15.298 11.535 6.881 1.00 79.25 97 ALA A O 1
ATOM 715 N N . ASN A 1 98 ? -15.880 13.705 6.757 1.00 79.19 98 ASN A N 1
ATOM 716 C CA . ASN A 1 98 ? -14.968 14.183 7.802 1.00 79.19 98 ASN A CA 1
ATOM 717 C C . ASN A 1 98 ? -13.464 13.964 7.542 1.00 79.19 98 ASN A C 1
ATOM 719 O O . ASN A 1 98 ? -12.671 14.160 8.462 1.00 79.19 98 ASN A O 1
ATOM 723 N N . PHE A 1 99 ? -13.053 13.608 6.320 1.00 86.50 99 PHE A N 1
ATOM 724 C CA . PHE A 1 99 ? -11.641 13.542 5.926 1.00 86.50 99 PHE A CA 1
ATOM 725 C C . PHE A 1 99 ? -11.009 14.936 5.884 1.00 86.50 99 PHE A C 1
ATOM 727 O O . PHE A 1 99 ? -11.613 15.873 5.368 1.00 86.50 99 PHE A O 1
ATOM 734 N N . ASN A 1 100 ? -9.786 15.073 6.398 1.00 91.25 100 ASN A N 1
ATOM 735 C CA . ASN A 1 100 ? -9.003 16.301 6.314 1.00 91.25 100 ASN A CA 1
ATOM 736 C C . ASN A 1 100 ? -7.996 16.204 5.151 1.00 91.25 100 ASN A C 1
ATOM 738 O O . ASN A 1 100 ? -6.909 15.642 5.328 1.00 91.25 100 ASN A O 1
ATOM 742 N N . PRO A 1 101 ? -8.314 16.751 3.964 1.00 91.38 101 PRO A N 1
ATOM 743 C CA . PRO A 1 101 ? -7.422 16.670 2.811 1.00 91.38 101 PRO A CA 1
ATOM 744 C C . PRO A 1 101 ? -6.121 17.451 3.013 1.00 91.38 101 PRO A C 1
ATOM 746 O O . PRO A 1 101 ? -5.097 17.051 2.474 1.00 91.38 101 PRO A O 1
ATOM 749 N N . ILE A 1 102 ? -6.129 18.515 3.822 1.00 92.62 102 ILE A N 1
ATOM 750 C CA . ILE A 1 102 ? -4.937 19.334 4.078 1.00 92.62 102 ILE A CA 1
ATOM 751 C C . ILE A 1 102 ? -3.925 18.545 4.911 1.00 92.62 102 ILE A C 1
ATOM 753 O O . ILE A 1 102 ? -2.747 18.511 4.572 1.00 92.62 102 ILE A O 1
ATOM 757 N N . ALA A 1 103 ? -4.378 17.861 5.967 1.00 91.94 103 ALA A N 1
ATOM 758 C CA . ALA A 1 103 ? -3.499 17.011 6.772 1.00 91.94 103 ALA A CA 1
ATOM 759 C C . ALA A 1 103 ? -2.898 15.865 5.942 1.00 91.94 103 ALA A C 1
ATOM 761 O O . ALA A 1 103 ? -1.702 15.605 6.046 1.00 91.94 103 ALA A O 1
ATOM 762 N N . ALA A 1 104 ? -3.706 15.229 5.083 1.00 93.00 104 ALA A N 1
ATOM 763 C CA . ALA A 1 104 ? -3.222 14.192 4.173 1.00 93.00 104 ALA A CA 1
ATOM 764 C C . ALA A 1 104 ? -2.208 14.742 3.161 1.00 93.00 104 ALA A C 1
ATOM 766 O O . ALA A 1 104 ? -1.177 14.114 2.937 1.00 93.00 104 ALA A O 1
ATOM 767 N N . LEU A 1 105 ? -2.468 15.918 2.580 1.00 93.62 105 LEU A N 1
ATOM 768 C CA . LEU A 1 105 ? -1.560 16.566 1.637 1.00 93.62 105 LEU A CA 1
ATOM 769 C C . LEU A 1 105 ? -0.224 16.906 2.302 1.00 93.62 105 LEU A C 1
ATOM 771 O O . LEU A 1 105 ? 0.815 16.516 1.784 1.00 93.62 105 LEU A O 1
ATOM 775 N N . ILE A 1 106 ? -0.241 17.568 3.462 1.00 94.12 106 ILE A N 1
ATOM 776 C CA . ILE A 1 106 ? 0.983 17.932 4.191 1.00 94.12 106 ILE A CA 1
ATOM 777 C C . ILE A 1 106 ? 1.768 16.681 4.587 1.00 94.12 106 ILE A C 1
ATOM 779 O O . ILE A 1 106 ? 2.978 16.638 4.389 1.00 94.12 106 ILE A O 1
ATOM 783 N N . GLY A 1 107 ? 1.094 15.645 5.095 1.00 93.06 107 GLY A N 1
ATOM 784 C CA . GLY A 1 107 ? 1.742 14.372 5.402 1.00 93.06 107 GLY A CA 1
ATOM 785 C C . GLY A 1 107 ? 2.357 13.715 4.161 1.00 93.06 107 GLY A C 1
ATOM 786 O O . GLY A 1 107 ? 3.492 13.252 4.202 1.00 93.06 107 GLY A O 1
ATOM 787 N N . THR A 1 108 ? 1.661 13.739 3.025 1.00 92.38 108 THR A N 1
ATOM 788 C CA . THR A 1 108 ? 2.174 13.186 1.759 1.00 92.38 108 THR A CA 1
ATOM 789 C C . THR A 1 108 ? 3.375 13.976 1.241 1.00 92.38 108 THR A C 1
ATOM 791 O O . THR A 1 108 ? 4.354 13.378 0.809 1.00 92.38 108 THR A O 1
ATOM 794 N N . VAL A 1 109 ? 3.347 15.308 1.337 1.00 93.31 109 VAL A N 1
ATOM 795 C CA . VAL A 1 109 ? 4.480 16.176 0.978 1.00 93.31 109 VAL A CA 1
ATOM 796 C C . VAL A 1 109 ? 5.672 15.931 1.903 1.00 93.31 109 VAL A C 1
ATOM 798 O O . VAL A 1 109 ? 6.795 15.819 1.421 1.00 93.31 109 VAL A O 1
ATOM 801 N N . ALA A 1 110 ? 5.447 15.787 3.212 1.00 91.00 110 ALA A N 1
ATOM 802 C CA . ALA A 1 110 ? 6.505 15.450 4.163 1.00 91.00 110 ALA A CA 1
ATOM 803 C C . ALA A 1 110 ? 7.144 14.093 3.827 1.00 91.00 110 ALA A C 1
ATOM 805 O O . ALA A 1 110 ? 8.365 13.975 3.792 1.00 91.00 110 ALA A O 1
ATOM 806 N N . MET A 1 111 ? 6.323 13.091 3.507 1.00 89.56 111 MET A N 1
ATOM 807 C CA . MET A 1 111 ? 6.790 11.779 3.068 1.00 89.56 111 MET A CA 1
ATOM 808 C C . MET A 1 111 ? 7.590 11.859 1.765 1.00 89.56 111 MET A C 1
ATOM 810 O O . MET A 1 111 ? 8.678 11.295 1.690 1.00 89.56 111 MET A O 1
ATOM 814 N N . ALA A 1 112 ? 7.082 12.577 0.760 1.00 89.69 112 ALA A N 1
ATOM 815 C CA . ALA A 1 112 ? 7.785 12.801 -0.498 1.00 89.69 112 ALA A CA 1
ATOM 816 C C . ALA A 1 112 ? 9.149 13.460 -0.260 1.00 89.69 112 ALA A C 1
ATOM 818 O O . ALA A 1 112 ? 10.149 13.003 -0.804 1.00 89.69 112 ALA A O 1
ATOM 819 N N . GLY A 1 113 ? 9.200 14.476 0.607 1.00 88.00 113 GLY A N 1
ATOM 820 C CA . GLY A 1 113 ? 10.436 15.141 1.008 1.00 88.00 113 GLY A CA 1
ATOM 821 C C . GLY A 1 113 ? 11.443 14.183 1.641 1.00 88.00 113 GLY A C 1
ATOM 822 O O . GLY A 1 113 ? 12.600 14.188 1.238 1.00 88.00 113 GLY A O 1
ATOM 823 N N . ILE A 1 114 ? 11.011 13.325 2.574 1.00 85.31 114 ILE A N 1
ATOM 824 C CA . ILE A 1 114 ? 11.882 12.323 3.210 1.00 85.31 114 ILE A CA 1
ATOM 825 C C . ILE A 1 114 ? 12.404 11.320 2.173 1.00 85.31 114 ILE A C 1
ATOM 827 O O . ILE A 1 114 ? 13.609 11.112 2.089 1.00 85.31 114 ILE A O 1
ATOM 831 N N . VAL A 1 115 ? 11.520 10.734 1.356 1.00 84.62 115 VAL A N 1
ATOM 832 C CA . VAL A 1 115 ? 11.900 9.741 0.336 1.00 84.62 115 VAL A CA 1
ATOM 833 C C . VAL A 1 115 ? 12.885 10.346 -0.663 1.00 84.62 115 VAL A C 1
ATOM 835 O O . VAL A 1 115 ? 13.965 9.799 -0.863 1.00 84.62 115 VAL A O 1
ATOM 838 N N . ILE A 1 116 ? 12.554 11.499 -1.250 1.00 82.94 116 ILE A N 1
ATOM 839 C CA . ILE A 1 116 ? 13.396 12.154 -2.257 1.00 82.94 116 ILE A CA 1
ATOM 840 C C . ILE A 1 116 ? 14.730 12.590 -1.646 1.00 82.94 116 ILE A C 1
ATOM 842 O O . ILE A 1 116 ? 15.768 12.334 -2.246 1.00 82.94 116 ILE A O 1
ATOM 846 N N . ALA A 1 117 ? 14.736 13.198 -0.455 1.00 83.06 117 ALA A N 1
ATOM 847 C CA . ALA A 1 117 ? 15.976 13.620 0.195 1.00 83.06 117 ALA A CA 1
ATOM 848 C C . ALA A 1 117 ? 16.896 12.431 0.494 1.00 83.06 117 ALA A C 1
ATOM 850 O O . ALA A 1 117 ? 18.099 12.516 0.250 1.00 83.06 117 ALA A O 1
ATOM 851 N N . THR A 1 118 ? 16.345 11.309 0.971 1.00 78.56 118 THR A N 1
ATOM 852 C CA . THR A 1 118 ? 17.131 10.093 1.194 1.00 78.56 118 THR A CA 1
ATOM 853 C C . THR A 1 118 ? 17.680 9.542 -0.121 1.00 78.56 118 THR A C 1
ATOM 855 O O . THR A 1 118 ? 18.851 9.177 -0.154 1.00 78.56 118 THR A O 1
ATOM 858 N N . LEU A 1 119 ? 16.896 9.531 -1.206 1.00 77.00 119 LEU A N 1
ATOM 859 C CA . LEU A 1 119 ? 17.375 9.080 -2.516 1.00 77.00 119 LEU A CA 1
ATOM 860 C C . LEU A 1 119 ? 18.494 9.978 -3.058 1.00 77.00 119 LEU A C 1
ATOM 862 O O . LEU A 1 119 ? 19.553 9.477 -3.417 1.00 77.00 119 LEU A O 1
ATOM 866 N N . VAL A 1 120 ? 18.302 11.298 -3.062 1.00 80.75 120 VAL A N 1
ATOM 867 C CA . VAL A 1 120 ? 19.293 12.268 -3.563 1.00 80.75 120 VAL A CA 1
ATOM 868 C C . VAL A 1 120 ? 20.592 12.212 -2.763 1.00 80.75 120 VAL A C 1
ATOM 870 O O . VAL A 1 120 ? 21.675 12.298 -3.331 1.00 80.75 120 VAL A O 1
ATOM 873 N N . ALA A 1 121 ? 20.506 12.052 -1.441 1.00 77.38 121 ALA A N 1
ATOM 874 C CA . ALA A 1 121 ? 21.686 11.999 -0.584 1.00 77.38 121 ALA A CA 1
ATOM 875 C C . ALA A 1 121 ? 22.508 10.707 -0.746 1.00 77.38 121 ALA A C 1
ATOM 877 O O . ALA A 1 121 ? 23.598 10.614 -0.182 1.00 77.38 121 ALA A O 1
ATOM 878 N N . ARG A 1 122 ? 21.966 9.682 -1.418 1.00 74.38 122 ARG A N 1
ATOM 879 C CA . ARG A 1 122 ? 22.498 8.309 -1.359 1.00 74.38 122 ARG A CA 1
ATOM 880 C C . ARG A 1 122 ? 22.728 7.683 -2.722 1.00 74.38 122 ARG A C 1
ATOM 882 O O . ARG A 1 122 ? 23.634 6.871 -2.847 1.00 74.38 122 ARG A O 1
ATOM 889 N N . PHE A 1 123 ? 21.985 8.113 -3.732 1.00 73.19 123 PHE A N 1
ATOM 890 C CA . PHE A 1 123 ? 22.205 7.758 -5.122 1.00 73.19 123 PHE A CA 1
ATOM 891 C C . PHE A 1 123 ? 22.812 8.953 -5.854 1.00 73.19 123 PHE A C 1
ATOM 893 O O . PHE A 1 123 ? 22.217 10.026 -5.918 1.00 73.19 123 PHE A O 1
ATOM 900 N N . GLY A 1 124 ? 23.986 8.768 -6.460 1.00 71.12 124 GLY A N 1
ATOM 901 C CA . GLY A 1 124 ? 24.614 9.816 -7.280 1.00 71.12 124 GLY A CA 1
ATOM 902 C C . GLY A 1 124 ? 23.918 10.065 -8.631 1.00 71.12 124 GLY A C 1
ATOM 903 O O . GLY A 1 124 ? 24.298 10.978 -9.356 1.00 71.12 124 GLY A O 1
ATOM 904 N N . SER A 1 125 ? 22.921 9.252 -8.988 1.00 81.62 125 SER A N 1
ATOM 905 C CA . SER A 1 125 ? 22.148 9.308 -10.229 1.00 81.62 125 SER A CA 1
ATOM 906 C C . SER A 1 125 ? 20.773 8.691 -9.996 1.00 81.62 125 SER A C 1
ATOM 908 O O . SER A 1 125 ? 20.654 7.671 -9.320 1.00 81.62 125 SER A O 1
ATOM 910 N N . ALA A 1 126 ? 19.742 9.259 -10.619 1.00 80.69 126 ALA A N 1
ATOM 911 C CA . ALA A 1 126 ? 18.392 8.701 -10.594 1.00 80.69 126 ALA A CA 1
ATOM 912 C C . ALA A 1 126 ? 18.253 7.375 -11.377 1.00 80.69 126 ALA A C 1
ATOM 914 O O . ALA A 1 126 ? 17.203 6.734 -11.339 1.00 80.69 126 ALA A O 1
ATOM 915 N N . GLU A 1 127 ? 19.307 6.968 -12.089 1.00 82.00 127 GLU A N 1
ATOM 916 C CA . GLU A 1 127 ? 19.363 5.727 -12.873 1.00 82.00 127 GLU A CA 1
ATOM 917 C C . GLU A 1 127 ? 20.033 4.567 -12.134 1.00 82.00 127 GLU A C 1
ATOM 919 O O . GLU A 1 127 ? 20.026 3.450 -12.645 1.00 82.00 127 GLU A O 1
ATOM 924 N N . TYR A 1 128 ? 20.609 4.813 -10.952 1.00 80.56 128 TYR A N 1
ATOM 925 C CA . TYR A 1 128 ? 21.180 3.732 -10.159 1.00 80.56 128 TYR A CA 1
ATOM 926 C C . TYR A 1 128 ? 20.088 2.760 -9.730 1.00 80.56 128 TYR A C 1
ATOM 928 O O . TYR A 1 128 ? 19.031 3.163 -9.238 1.00 80.56 128 TYR A O 1
ATOM 936 N N . PHE A 1 129 ? 20.370 1.475 -9.887 1.00 77.50 129 PHE A N 1
ATOM 937 C CA . PHE A 1 129 ? 19.569 0.399 -9.328 1.00 77.50 129 PHE A CA 1
ATOM 938 C C . PHE A 1 129 ? 20.497 -0.588 -8.624 1.00 77.50 129 PHE A C 1
ATOM 940 O O . PHE A 1 129 ? 21.700 -0.624 -8.889 1.00 77.50 129 PHE A O 1
ATOM 947 N N . VAL A 1 130 ? 19.928 -1.361 -7.706 1.00 73.75 130 VAL A N 1
ATOM 948 C CA . VAL A 1 130 ? 20.651 -2.408 -6.985 1.00 73.75 130 VAL A CA 1
ATOM 949 C C . VAL A 1 130 ? 20.621 -3.673 -7.828 1.00 73.75 130 VAL A C 1
ATOM 951 O O . VAL A 1 130 ? 19.538 -4.141 -8.193 1.00 73.75 130 VAL A O 1
ATOM 954 N N . GLN A 1 131 ? 21.797 -4.202 -8.152 1.00 71.44 131 GLN A N 1
ATOM 955 C CA . GLN A 1 131 ? 21.953 -5.401 -8.963 1.00 71.44 131 GLN A CA 1
ATOM 956 C C . GLN A 1 131 ? 21.638 -6.639 -8.115 1.00 71.44 131 GLN A C 1
ATOM 958 O O . GLN A 1 131 ? 22.478 -7.154 -7.390 1.00 71.44 131 GLN A O 1
ATOM 963 N N . SER A 1 132 ? 20.389 -7.097 -8.190 1.00 75.06 132 SER A N 1
ATOM 964 C CA . SER A 1 132 ? 19.951 -8.389 -7.655 1.00 75.06 132 SER A CA 1
ATOM 965 C C . SER A 1 132 ? 19.283 -9.208 -8.755 1.00 75.06 132 SER A C 1
ATOM 967 O O . SER A 1 132 ? 18.731 -8.634 -9.701 1.00 75.06 132 SER A O 1
ATOM 969 N N . GLU A 1 133 ? 19.276 -10.536 -8.609 1.00 72.81 133 GLU A N 1
ATOM 970 C CA . GLU A 1 133 ? 18.603 -11.450 -9.545 1.00 72.81 133 GLU A CA 1
ATOM 971 C C . GLU A 1 133 ? 17.153 -11.014 -9.818 1.00 72.81 133 GLU A C 1
ATOM 973 O O . GLU A 1 133 ? 16.719 -10.932 -10.968 1.00 72.81 133 GLU A O 1
ATOM 978 N N . ALA A 1 134 ? 16.414 -10.653 -8.761 1.00 75.75 134 ALA A N 1
ATOM 979 C CA . ALA A 1 134 ? 15.032 -10.195 -8.867 1.00 75.75 134 ALA A CA 1
ATOM 980 C C . ALA A 1 134 ? 14.921 -8.867 -9.632 1.00 75.75 134 ALA A C 1
ATOM 982 O O . ALA A 1 134 ? 14.156 -8.764 -10.592 1.00 75.75 134 ALA A O 1
ATOM 983 N N . ASN A 1 135 ? 15.699 -7.849 -9.252 1.00 79.75 135 ASN A N 1
ATOM 984 C CA . ASN A 1 135 ? 15.623 -6.532 -9.887 1.00 79.75 135 ASN A CA 1
ATOM 985 C C . ASN A 1 135 ? 15.948 -6.607 -11.379 1.00 79.75 135 ASN A C 1
ATOM 987 O O . ASN A 1 135 ? 15.275 -5.995 -12.213 1.00 79.75 135 ASN A O 1
ATOM 991 N N . ALA A 1 136 ? 16.965 -7.388 -11.718 1.00 79.56 136 ALA A N 1
ATOM 992 C CA . ALA A 1 136 ? 17.408 -7.531 -13.082 1.00 79.56 136 ALA A CA 1
ATOM 993 C C . ALA A 1 136 ? 16.459 -8.408 -13.923 1.00 79.56 136 ALA A C 1
ATOM 995 O O . ALA A 1 136 ? 16.229 -8.091 -15.094 1.00 79.56 136 ALA A O 1
ATOM 996 N N . PHE A 1 137 ? 15.793 -9.405 -13.322 1.00 81.69 137 PHE A N 1
ATOM 997 C CA . PHE A 1 137 ? 14.652 -10.085 -13.942 1.00 81.69 137 PHE A CA 1
ATOM 998 C C . PHE A 1 137 ? 13.544 -9.091 -14.332 1.00 81.69 137 PHE A C 1
ATOM 1000 O O . PHE A 1 137 ? 13.128 -9.078 -15.490 1.00 81.69 137 PHE A O 1
ATOM 1007 N N . HIS A 1 138 ? 13.108 -8.212 -13.420 1.00 85.62 138 HIS A N 1
ATOM 1008 C CA . HIS A 1 138 ? 12.045 -7.236 -13.709 1.00 85.62 138 HIS A CA 1
ATOM 1009 C C . HIS A 1 138 ? 12.432 -6.261 -14.827 1.00 85.62 138 HIS A C 1
ATOM 1011 O O . HIS A 1 138 ? 11.632 -5.979 -15.719 1.00 85.62 138 HIS A O 1
ATOM 1017 N N . LEU A 1 139 ? 13.673 -5.765 -14.821 1.00 86.94 139 LEU A N 1
ATOM 1018 C CA . LEU A 1 139 ? 14.186 -4.881 -15.873 1.00 86.94 139 LEU A CA 1
ATOM 1019 C C . LEU A 1 139 ? 14.203 -5.578 -17.244 1.00 86.94 139 LEU A C 1
ATOM 1021 O O . LEU A 1 139 ? 13.765 -4.992 -18.239 1.00 86.94 139 LEU A O 1
ATOM 1025 N N . ASN A 1 140 ? 14.647 -6.838 -17.296 1.00 84.50 140 ASN A N 1
ATOM 1026 C CA . ASN A 1 140 ? 14.625 -7.652 -18.512 1.00 84.50 140 ASN A CA 1
ATOM 1027 C C . ASN A 1 140 ? 13.191 -7.970 -18.968 1.00 84.50 140 ASN A C 1
ATOM 1029 O O . ASN A 1 140 ? 12.920 -7.953 -20.170 1.00 84.50 140 ASN A O 1
ATOM 1033 N N . ALA A 1 141 ? 12.261 -8.195 -18.038 1.00 85.19 141 ALA A N 1
ATOM 1034 C CA . ALA A 1 141 ? 10.852 -8.414 -18.348 1.00 85.19 141 ALA A CA 1
ATOM 1035 C C . ALA A 1 141 ? 10.199 -7.175 -18.970 1.00 85.19 141 ALA A C 1
ATOM 1037 O O . ALA A 1 141 ? 9.580 -7.280 -20.028 1.00 85.19 141 ALA A O 1
ATOM 1038 N N . ILE A 1 142 ? 10.435 -5.989 -18.403 1.00 89.38 142 ILE A N 1
ATOM 1039 C CA . ILE A 1 142 ? 9.986 -4.715 -18.985 1.00 89.38 142 ILE A CA 1
ATOM 1040 C C . ILE A 1 142 ? 10.591 -4.515 -20.379 1.00 89.38 142 ILE A C 1
ATOM 1042 O O . ILE A 1 142 ? 9.891 -4.115 -21.311 1.00 89.38 142 ILE A O 1
ATOM 1046 N N . ARG A 1 143 ? 11.887 -4.816 -20.559 1.00 87.81 143 ARG A N 1
ATOM 1047 C CA . ARG A 1 143 ? 12.532 -4.732 -21.877 1.00 87.81 143 ARG A CA 1
ATOM 1048 C C . ARG A 1 143 ? 11.864 -5.661 -22.887 1.00 87.81 143 ARG A C 1
ATOM 1050 O O . ARG A 1 143 ? 11.572 -5.224 -23.994 1.00 87.81 143 ARG A O 1
ATOM 1057 N N . ASN A 1 144 ? 11.601 -6.906 -22.502 1.00 84.69 144 ASN A N 1
ATOM 1058 C CA . ASN A 1 144 ? 10.929 -7.878 -23.355 1.00 84.69 144 ASN A CA 1
ATOM 1059 C C . ASN A 1 144 ? 9.524 -7.406 -23.757 1.00 84.69 144 ASN A C 1
ATOM 1061 O O . ASN A 1 144 ? 9.177 -7.487 -24.932 1.00 84.69 144 ASN A O 1
ATOM 1065 N N . SER A 1 145 ? 8.751 -6.847 -22.819 1.00 87.31 145 SER A N 1
ATOM 1066 C CA . SER A 1 145 ? 7.427 -6.287 -23.115 1.00 87.31 145 SER A CA 1
ATOM 1067 C C . SER A 1 145 ? 7.486 -5.113 -24.096 1.00 87.31 145 SER A C 1
ATOM 1069 O O . SER A 1 145 ? 6.631 -5.004 -24.975 1.00 87.31 145 SER A O 1
ATOM 1071 N N . LEU A 1 146 ? 8.504 -4.250 -23.980 1.00 88.94 146 LEU A N 1
ATOM 1072 C CA . LEU A 1 146 ? 8.739 -3.146 -24.918 1.00 88.94 146 LEU A CA 1
ATOM 1073 C C . LEU A 1 146 ? 9.142 -3.644 -26.313 1.00 88.94 146 LEU A C 1
ATOM 1075 O O . LEU A 1 146 ? 8.657 -3.100 -27.300 1.00 88.94 146 LEU A O 1
ATOM 1079 N N . ASP A 1 147 ? 10.011 -4.655 -26.395 1.00 87.06 147 ASP A N 1
ATOM 1080 C CA . ASP A 1 147 ? 10.506 -5.201 -27.666 1.00 87.06 147 ASP A CA 1
ATOM 1081 C C . ASP A 1 147 ? 9.422 -5.982 -28.422 1.00 87.06 147 ASP A C 1
ATOM 1083 O O . ASP A 1 147 ? 9.310 -5.864 -29.638 1.00 87.06 147 ASP A O 1
ATOM 1087 N N . ALA A 1 148 ? 8.612 -6.768 -27.707 1.00 83.19 148 ALA A N 1
ATOM 1088 C CA . ALA A 1 148 ? 7.527 -7.556 -28.291 1.00 83.19 148 ALA A CA 1
ATOM 1089 C C . ALA A 1 148 ? 6.240 -6.741 -28.524 1.00 83.19 148 ALA A C 1
ATOM 1091 O O . ALA A 1 148 ? 5.294 -7.236 -29.139 1.00 83.19 148 ALA A O 1
ATOM 1092 N N . GLY A 1 149 ? 6.153 -5.533 -27.954 1.00 82.56 149 GLY A N 1
ATOM 1093 C CA . GLY A 1 149 ? 4.915 -4.755 -27.884 1.00 82.56 149 GLY A CA 1
ATOM 1094 C C . GLY A 1 149 ? 3.770 -5.515 -27.196 1.00 82.56 149 GLY A C 1
ATOM 1095 O O . GLY A 1 149 ? 2.598 -5.274 -27.481 1.00 82.56 149 GLY A O 1
ATOM 1096 N N . GLN A 1 150 ? 4.092 -6.460 -26.312 1.00 80.56 150 GLN A N 1
ATOM 1097 C CA . GLN A 1 150 ? 3.134 -7.303 -25.603 1.00 80.56 150 GLN A CA 1
ATOM 1098 C C . GLN A 1 150 ? 3.477 -7.332 -24.123 1.00 80.56 150 GLN A C 1
ATOM 1100 O O . GLN A 1 150 ? 4.549 -7.784 -23.732 1.00 80.56 150 GLN A O 1
ATOM 1105 N N . SER A 1 151 ? 2.526 -6.925 -23.293 1.00 71.44 151 SER A N 1
ATOM 1106 C CA . SER A 1 151 ? 2.636 -7.026 -21.844 1.00 71.44 151 SER A CA 1
ATOM 1107 C C . SER A 1 151 ? 1.430 -7.798 -21.343 1.00 71.44 151 SER A C 1
ATOM 1109 O O . SER A 1 151 ? 0.299 -7.374 -21.575 1.00 71.44 151 SER A O 1
ATOM 1111 N N . ALA A 1 152 ? 1.667 -8.990 -20.796 1.00 66.69 152 ALA A N 1
ATOM 1112 C CA . ALA A 1 152 ? 0.653 -9.792 -20.131 1.00 66.69 152 ALA A CA 1
ATOM 1113 C C . ALA A 1 152 ? 1.274 -10.956 -19.350 1.00 66.69 152 ALA A C 1
ATOM 1115 O O . ALA A 1 152 ? 2.385 -11.416 -19.617 1.00 66.69 152 ALA A O 1
ATOM 1116 N N . ILE A 1 153 ? 0.444 -11.523 -18.476 1.00 64.94 153 ILE A N 1
ATOM 1117 C CA . ILE A 1 153 ? 0.659 -12.750 -17.695 1.00 64.94 153 ILE A CA 1
ATOM 1118 C C . ILE A 1 153 ? 1.225 -13.923 -18.529 1.00 64.94 153 ILE A C 1
ATOM 1120 O O . ILE A 1 153 ? 1.927 -14.776 -17.989 1.00 64.94 153 ILE A O 1
ATOM 1124 N N . PHE A 1 154 ? 0.944 -13.965 -19.839 1.00 63.16 154 PHE A N 1
ATOM 1125 C CA . PHE A 1 154 ? 1.385 -15.025 -20.756 1.00 63.16 154 PHE A CA 1
ATOM 1126 C C . PHE A 1 154 ? 2.701 -14.728 -21.495 1.00 63.16 154 PHE A C 1
ATOM 1128 O O . PHE A 1 154 ? 3.379 -15.670 -21.905 1.00 63.16 154 PHE A O 1
ATOM 1135 N N . SER A 1 155 ? 3.070 -13.455 -21.690 1.00 63.03 155 SER A N 1
ATOM 1136 C CA . SER A 1 155 ? 4.258 -13.087 -22.478 1.00 63.03 155 SER A CA 1
ATOM 1137 C C . SER A 1 155 ? 5.548 -13.192 -21.660 1.00 63.03 155 SER A C 1
ATOM 1139 O O . SER A 1 155 ? 6.585 -13.583 -22.191 1.00 63.03 155 SER A O 1
ATOM 1141 N N . ILE A 1 156 ? 5.481 -12.932 -20.351 1.00 62.75 156 ILE A N 1
ATOM 1142 C CA . ILE A 1 156 ? 6.645 -12.989 -19.449 1.00 62.75 156 ILE A CA 1
ATOM 1143 C C . ILE A 1 156 ? 7.081 -14.432 -19.157 1.00 62.75 156 ILE A C 1
ATOM 1145 O O . ILE A 1 156 ? 8.272 -14.694 -18.992 1.00 62.75 156 ILE A O 1
ATOM 1149 N N . ALA A 1 157 ? 6.155 -15.397 -19.189 1.00 60.41 157 ALA A N 1
ATOM 1150 C CA . ALA A 1 157 ? 6.472 -16.817 -19.004 1.00 60.41 157 ALA A CA 1
ATOM 1151 C C . ALA A 1 157 ? 7.507 -17.347 -20.022 1.00 60.41 157 ALA A C 1
ATOM 1153 O O . ALA A 1 157 ? 8.185 -18.336 -19.755 1.00 60.41 157 ALA A O 1
ATOM 1154 N N . GLN A 1 158 ? 7.663 -16.671 -21.168 1.00 57.56 158 GLN A N 1
ATOM 1155 C CA . GLN A 1 158 ? 8.596 -17.043 -22.235 1.00 57.56 158 GLN A CA 1
ATOM 1156 C C . GLN A 1 158 ? 10.053 -16.635 -21.958 1.00 57.56 158 GLN A C 1
ATOM 1158 O O . GLN A 1 158 ? 10.955 -17.125 -22.634 1.00 57.56 158 GLN A O 1
ATOM 1163 N N . ILE A 1 159 ? 10.302 -15.761 -20.972 1.00 59.50 159 ILE A N 1
ATOM 1164 C CA . ILE A 1 159 ? 11.653 -15.270 -20.639 1.00 59.50 159 ILE A CA 1
ATOM 1165 C C . ILE A 1 159 ? 12.498 -16.379 -19.990 1.00 59.50 159 ILE A C 1
ATOM 1167 O O . ILE A 1 159 ? 13.712 -16.419 -20.177 1.00 59.50 159 ILE A O 1
ATOM 1171 N N . ASN A 1 160 ? 11.855 -17.346 -19.328 1.00 54.62 160 ASN A N 1
ATOM 1172 C CA . ASN A 1 160 ? 12.506 -18.546 -18.807 1.00 54.62 160 ASN A CA 1
ATOM 1173 C C . ASN A 1 160 ? 12.413 -19.687 -19.832 1.00 54.62 160 ASN A C 1
ATOM 1175 O O . ASN A 1 160 ? 11.550 -20.566 -19.727 1.00 54.62 160 ASN A O 1
ATOM 1179 N N . ALA A 1 161 ? 13.297 -19.667 -20.836 1.00 41.94 161 ALA A N 1
ATOM 1180 C CA . ALA A 1 161 ? 13.391 -20.709 -21.860 1.00 41.94 161 ALA A CA 1
ATOM 1181 C C . ALA A 1 161 ? 13.414 -22.117 -21.221 1.00 41.94 161 ALA A C 1
ATOM 1183 O O . ALA A 1 161 ? 14.321 -22.450 -20.464 1.00 41.94 161 ALA A O 1
ATOM 1184 N N . GLY A 1 162 ? 12.395 -22.938 -21.509 1.00 47.50 162 GLY A N 1
ATOM 1185 C CA . GLY A 1 162 ? 12.261 -24.313 -20.998 1.00 47.50 162 GLY A CA 1
ATOM 1186 C C . GLY A 1 162 ? 11.254 -24.518 -19.858 1.00 47.50 162 GLY A C 1
ATOM 1187 O O . GLY A 1 162 ? 10.996 -25.662 -19.487 1.00 47.50 162 GLY A O 1
ATOM 1188 N N . SER A 1 163 ? 10.638 -23.456 -19.331 1.00 48.75 163 SER A N 1
ATOM 1189 C CA . SER A 1 163 ? 9.558 -23.570 -18.338 1.00 48.75 163 SER A CA 1
ATOM 1190 C C . SER A 1 163 ? 8.204 -23.799 -19.018 1.00 48.75 163 SER A C 1
ATOM 1192 O O . SER A 1 163 ? 7.908 -23.182 -20.041 1.00 48.75 163 SER A O 1
ATOM 1194 N N . ALA A 1 164 ? 7.353 -24.667 -18.458 1.00 49.19 164 ALA A N 1
ATOM 1195 C CA . ALA A 1 164 ? 5.966 -24.791 -18.913 1.00 49.19 164 ALA A CA 1
ATOM 1196 C C . ALA A 1 164 ? 5.234 -23.436 -18.782 1.00 49.19 164 ALA A C 1
ATOM 1198 O O . ALA A 1 164 ? 5.555 -22.680 -17.862 1.00 49.19 164 ALA A O 1
ATOM 1199 N N . PRO A 1 165 ? 4.246 -23.117 -19.642 1.00 52.69 165 PRO A N 1
ATOM 1200 C CA . PRO A 1 165 ? 3.476 -21.884 -19.513 1.00 52.69 165 PRO A CA 1
ATOM 1201 C C . PRO A 1 165 ? 2.840 -21.808 -18.120 1.00 52.69 165 PRO A C 1
ATOM 1203 O O . PRO A 1 165 ? 2.021 -22.654 -17.765 1.00 52.69 165 PRO A O 1
ATOM 1206 N N . PHE A 1 166 ? 3.214 -20.805 -17.329 1.00 60.41 166 PHE A N 1
ATOM 1207 C CA . PHE A 1 166 ? 2.612 -20.531 -16.027 1.00 60.41 166 PHE A CA 1
ATOM 1208 C C . PHE A 1 166 ? 2.112 -19.087 -15.984 1.00 60.41 166 PHE A C 1
ATOM 1210 O O . PHE A 1 166 ? 2.630 -18.217 -16.681 1.00 60.41 166 PHE A O 1
ATOM 1217 N N . LEU A 1 167 ? 1.069 -18.835 -15.192 1.00 69.06 167 LEU A N 1
ATOM 1218 C CA . LEU A 1 167 ? 0.509 -17.494 -15.041 1.00 69.06 167 LEU A CA 1
ATOM 1219 C C . LEU A 1 167 ? 1.464 -16.645 -14.191 1.00 69.06 167 LEU A C 1
ATOM 1221 O O . LEU A 1 167 ? 1.526 -16.825 -12.975 1.00 69.06 167 LEU A O 1
ATOM 1225 N N . TYR A 1 168 ? 2.206 -15.733 -14.824 1.00 76.06 168 TYR A N 1
ATOM 1226 C CA . TYR A 1 168 ? 3.085 -14.795 -14.127 1.00 76.06 168 TYR A CA 1
ATOM 1227 C C . TYR A 1 168 ? 2.317 -13.530 -13.681 1.00 76.06 168 TYR A C 1
ATOM 1229 O O . TYR A 1 168 ? 1.632 -12.925 -14.505 1.00 76.06 168 TYR A O 1
ATOM 1237 N N . PRO A 1 169 ? 2.407 -13.090 -12.412 1.00 84.88 169 PRO A N 1
ATOM 1238 C CA . PRO A 1 169 ? 1.807 -11.838 -11.937 1.00 84.88 169 PRO A CA 1
ATOM 1239 C C . PRO A 1 169 ? 2.529 -10.609 -12.532 1.00 84.88 169 PRO A C 1
ATOM 1241 O O . PRO A 1 169 ? 3.487 -10.109 -11.960 1.00 84.88 169 PRO A O 1
ATOM 1244 N N . ALA A 1 170 ? 2.066 -10.133 -13.693 1.00 87.88 170 ALA A N 1
ATOM 1245 C CA . ALA A 1 170 ? 2.761 -9.145 -14.532 1.00 87.88 170 ALA A CA 1
ATOM 1246 C C . ALA A 1 170 ? 2.433 -7.661 -14.253 1.00 87.88 170 ALA A C 1
ATOM 1248 O O . ALA A 1 170 ? 2.800 -6.787 -15.039 1.00 87.88 170 ALA A O 1
ATOM 1249 N N . ALA A 1 171 ? 1.669 -7.333 -13.203 1.00 91.75 171 ALA A N 1
ATOM 1250 C CA . ALA A 1 171 ? 1.097 -5.985 -13.096 1.00 91.75 171 ALA A CA 1
ATOM 1251 C C . ALA A 1 171 ? 2.147 -4.884 -12.893 1.00 91.75 171 ALA A C 1
ATOM 1253 O O . ALA A 1 171 ? 1.911 -3.738 -13.286 1.00 91.75 171 ALA A O 1
ATOM 1254 N N . TRP A 1 172 ? 3.287 -5.212 -12.277 1.00 92.81 172 TRP A N 1
ATOM 1255 C CA . TRP A 1 172 ? 4.402 -4.277 -12.157 1.00 92.81 172 TRP A CA 1
ATOM 1256 C C . TRP A 1 172 ? 4.996 -3.965 -13.533 1.00 92.81 172 TRP A C 1
ATOM 1258 O O . TRP A 1 172 ? 5.137 -2.798 -13.896 1.00 92.81 172 TRP A O 1
ATOM 1268 N N . GLU A 1 173 ? 5.273 -4.994 -14.328 1.00 92.00 173 GLU A N 1
ATOM 1269 C CA . GLU A 1 173 ? 5.851 -4.876 -15.663 1.00 92.00 173 GLU A CA 1
ATOM 1270 C C . GLU A 1 173 ? 4.900 -4.158 -16.611 1.00 92.00 173 GLU A C 1
ATOM 1272 O O . GLU A 1 173 ? 5.334 -3.261 -17.333 1.00 92.00 173 GLU A O 1
ATOM 1277 N N . ASP A 1 174 ? 3.606 -4.484 -16.571 1.00 93.44 174 ASP A N 1
ATOM 1278 C CA . ASP A 1 174 ? 2.571 -3.818 -17.363 1.00 93.44 174 ASP A CA 1
ATOM 1279 C C . ASP A 1 174 ? 2.553 -2.308 -17.072 1.00 93.44 174 ASP A C 1
ATOM 1281 O O . ASP A 1 174 ? 2.575 -1.479 -17.989 1.00 93.44 174 ASP A O 1
ATOM 1285 N N . TYR A 1 175 ? 2.570 -1.944 -15.785 1.00 96.31 175 TYR A N 1
ATOM 1286 C CA . TYR A 1 175 ? 2.578 -0.556 -15.334 1.00 96.31 175 TYR A CA 1
ATOM 1287 C C . TYR A 1 175 ? 3.861 0.178 -15.743 1.00 96.31 175 TYR A C 1
ATOM 1289 O O . TYR A 1 175 ? 3.782 1.244 -16.357 1.00 96.31 175 TYR A O 1
ATOM 1297 N N . VAL A 1 176 ? 5.043 -0.374 -15.458 1.00 95.56 176 VAL A N 1
ATOM 1298 C CA . VAL A 1 176 ? 6.314 0.299 -15.773 1.00 95.56 176 VAL A CA 1
ATOM 1299 C C . VAL A 1 176 ? 6.554 0.364 -17.281 1.00 95.56 176 VAL A C 1
ATOM 1301 O O . VAL A 1 176 ? 7.050 1.376 -17.773 1.00 95.56 176 VAL A O 1
ATOM 1304 N N . THR A 1 177 ? 6.127 -0.640 -18.047 1.00 95.31 177 THR A N 1
ATOM 1305 C CA . THR A 1 177 ? 6.171 -0.597 -19.516 1.00 95.31 177 THR A CA 1
ATOM 1306 C C . THR A 1 177 ? 5.352 0.578 -20.054 1.00 95.31 177 THR A C 1
ATOM 1308 O O . THR A 1 177 ? 5.841 1.317 -20.910 1.00 95.31 177 THR A O 1
ATOM 1311 N N . LEU A 1 178 ? 4.151 0.826 -19.509 1.00 96.25 178 LEU A N 1
ATOM 1312 C CA . LEU A 1 178 ? 3.360 2.014 -19.855 1.00 96.25 178 LEU A CA 1
ATOM 1313 C C . LEU A 1 178 ? 4.058 3.314 -19.452 1.00 96.25 178 LEU A C 1
ATOM 1315 O O . LEU A 1 178 ? 4.017 4.276 -20.221 1.00 96.25 178 LEU A O 1
ATOM 1319 N N . VAL A 1 179 ? 4.713 3.355 -18.287 1.00 97.56 179 VAL A N 1
ATOM 1320 C CA . VAL A 1 179 ? 5.504 4.518 -17.851 1.00 97.56 179 VAL A CA 1
ATOM 1321 C C . VAL A 1 179 ? 6.625 4.808 -18.845 1.00 97.56 179 VAL A C 1
ATOM 1323 O O . VAL A 1 179 ? 6.718 5.934 -19.331 1.00 97.56 179 VAL A O 1
ATOM 1326 N N . VAL A 1 180 ? 7.436 3.805 -19.198 1.00 96.06 180 VAL A N 1
ATOM 1327 C CA . VAL A 1 180 ? 8.533 3.945 -20.168 1.00 96.06 180 VAL A CA 1
ATOM 1328 C C . VAL A 1 180 ? 7.993 4.400 -21.521 1.00 96.06 180 VAL A C 1
ATOM 1330 O O . VAL A 1 180 ? 8.472 5.391 -22.071 1.00 96.06 180 VAL A O 1
ATOM 1333 N N . ALA A 1 181 ? 6.985 3.706 -22.054 1.00 95.31 181 ALA A N 1
ATOM 1334 C CA . ALA A 1 181 ? 6.424 3.999 -23.367 1.00 95.31 181 ALA A CA 1
ATOM 1335 C C . ALA A 1 181 ? 5.822 5.411 -23.430 1.00 95.31 181 ALA A C 1
ATOM 1337 O O . ALA A 1 181 ? 6.048 6.129 -24.400 1.00 95.31 181 ALA A O 1
ATOM 1338 N N . THR A 1 182 ? 5.118 5.840 -22.379 1.00 96.69 182 THR A N 1
ATOM 1339 C CA . THR A 1 182 ? 4.539 7.189 -22.291 1.00 96.69 182 THR A CA 1
ATOM 1340 C C . THR A 1 182 ? 5.624 8.251 -22.152 1.00 96.69 182 THR A C 1
ATOM 1342 O O . THR A 1 182 ? 5.586 9.268 -22.840 1.00 96.69 182 THR A O 1
ATOM 1345 N N . ALA A 1 183 ? 6.623 8.022 -21.298 1.00 96.00 183 ALA A N 1
ATOM 1346 C CA . ALA A 1 183 ? 7.718 8.964 -21.103 1.00 96.00 183 ALA A CA 1
ATOM 1347 C C . ALA A 1 183 ? 8.550 9.155 -22.379 1.00 96.00 183 ALA A C 1
ATOM 1349 O O . ALA A 1 183 ? 8.954 10.279 -22.677 1.00 96.00 183 ALA A O 1
ATOM 1350 N N . ARG A 1 184 ? 8.736 8.094 -23.176 1.00 95.06 184 ARG A N 1
ATOM 1351 C CA . ARG A 1 184 ? 9.438 8.145 -24.469 1.00 95.06 184 ARG A CA 1
ATOM 1352 C C . ARG A 1 184 ? 8.728 8.965 -25.545 1.00 95.06 184 ARG A C 1
ATOM 1354 O O . ARG A 1 184 ? 9.391 9.383 -26.489 1.00 95.06 184 ARG A O 1
ATOM 1361 N N . LEU A 1 185 ? 7.436 9.267 -25.381 1.00 94.19 185 LEU A N 1
ATOM 1362 C CA . LEU A 1 185 ? 6.734 10.231 -26.239 1.00 94.19 185 LEU A CA 1
ATOM 1363 C C . LEU A 1 185 ? 7.250 11.663 -26.043 1.00 94.19 185 LEU A C 1
ATOM 1365 O O . LEU A 1 185 ? 7.163 12.475 -26.958 1.00 94.19 185 LEU A O 1
ATOM 1369 N N . VAL A 1 186 ? 7.769 11.975 -24.850 1.00 91.88 186 VAL A N 1
ATOM 1370 C CA . VAL A 1 186 ? 8.285 13.306 -24.492 1.00 91.88 186 VAL A CA 1
ATOM 1371 C C . VAL A 1 186 ? 9.813 13.333 -24.514 1.00 91.88 186 VAL A C 1
ATOM 1373 O O . VAL A 1 186 ? 10.408 14.304 -24.970 1.00 91.88 186 VAL A O 1
ATOM 1376 N N . SER A 1 187 ? 10.457 12.268 -24.035 1.00 90.31 187 SER A N 1
ATOM 1377 C CA . SER A 1 187 ? 11.912 12.130 -23.976 1.00 90.31 187 SER A CA 1
ATOM 1378 C C . SER A 1 187 ? 12.333 10.739 -24.473 1.00 90.31 187 SER A C 1
ATOM 1380 O O . SER A 1 187 ? 12.324 9.776 -23.699 1.00 90.31 187 SER A O 1
ATOM 1382 N N . PRO A 1 188 ? 12.703 10.597 -25.762 1.00 88.25 188 PRO A N 1
ATOM 1383 C CA . PRO A 1 188 ? 12.999 9.297 -26.375 1.00 88.25 188 PRO A CA 1
ATOM 1384 C C . PRO A 1 188 ? 14.132 8.509 -25.702 1.00 88.25 188 PRO A C 1
ATOM 1386 O O . PRO A 1 188 ? 14.188 7.287 -25.821 1.00 88.25 188 PRO A O 1
ATOM 1389 N N . SER A 1 189 ? 15.024 9.190 -24.979 1.00 86.81 189 SER A N 1
ATOM 1390 C CA . SER A 1 189 ? 16.190 8.603 -24.312 1.00 86.81 189 SER A CA 1
ATOM 1391 C C . SER A 1 189 ? 15.917 8.076 -22.899 1.00 86.81 189 SER A C 1
ATOM 1393 O O . SER A 1 189 ? 16.856 7.659 -22.225 1.00 86.81 189 SER A O 1
ATOM 1395 N N . VAL A 1 190 ? 14.662 8.071 -22.427 1.00 90.94 190 VAL A N 1
ATOM 1396 C CA . VAL A 1 190 ? 14.325 7.535 -21.096 1.00 90.94 190 VAL A CA 1
ATOM 1397 C C . VAL A 1 190 ? 14.737 6.062 -20.990 1.00 90.94 190 VAL A C 1
ATOM 1399 O O . VAL A 1 190 ? 14.267 5.193 -21.742 1.00 90.94 190 VAL A O 1
ATOM 1402 N N . SER A 1 191 ? 15.625 5.799 -20.028 1.00 90.00 191 SER A N 1
ATOM 1403 C CA . SER A 1 191 ? 16.107 4.465 -19.686 1.00 90.00 191 SER A CA 1
ATOM 1404 C C . SER A 1 191 ? 15.069 3.714 -18.845 1.00 90.00 191 SER A C 1
ATOM 1406 O O . SER A 1 191 ? 14.267 4.312 -18.121 1.00 90.00 191 SER A O 1
ATOM 1408 N N . ILE A 1 192 ? 15.060 2.382 -18.958 1.00 90.06 192 ILE A N 1
ATOM 1409 C CA . ILE A 1 192 ? 14.158 1.528 -18.171 1.00 90.06 192 ILE A CA 1
ATOM 1410 C C . ILE A 1 192 ? 14.414 1.699 -16.661 1.00 90.06 192 ILE A C 1
ATOM 1412 O O . ILE A 1 192 ? 13.440 1.942 -15.952 1.00 90.06 192 ILE A O 1
ATOM 1416 N N . PRO A 1 193 ? 15.666 1.688 -16.150 1.00 88.81 193 PRO A N 1
ATOM 1417 C CA . PRO A 1 193 ? 15.925 1.893 -14.722 1.00 88.81 193 PRO A CA 1
ATOM 1418 C C . PRO A 1 193 ? 15.385 3.222 -14.190 1.00 88.81 193 PRO A C 1
ATOM 1420 O O . PRO A 1 193 ? 14.777 3.249 -13.121 1.00 88.81 193 PRO A O 1
ATOM 1423 N N . ALA A 1 194 ? 15.530 4.317 -14.948 1.00 89.75 194 ALA A N 1
ATOM 1424 C CA . ALA A 1 194 ? 14.985 5.614 -14.551 1.00 89.75 194 ALA A CA 1
ATOM 1425 C C . ALA A 1 194 ? 13.459 5.555 -14.384 1.00 89.75 194 ALA A C 1
ATOM 1427 O O . ALA A 1 194 ? 12.915 6.041 -13.393 1.00 89.75 194 ALA A O 1
ATOM 1428 N N . ALA A 1 195 ? 12.758 4.936 -15.336 1.00 93.12 195 ALA A N 1
ATOM 1429 C CA . ALA A 1 195 ? 11.309 4.778 -15.268 1.00 93.12 195 ALA A CA 1
ATOM 1430 C C . ALA A 1 195 ? 10.879 3.851 -14.125 1.00 93.12 195 ALA A C 1
ATOM 1432 O O . ALA A 1 195 ? 9.922 4.168 -13.423 1.00 93.12 195 ALA A O 1
ATOM 1433 N N . THR A 1 196 ? 11.609 2.760 -13.887 1.00 91.31 196 THR A N 1
ATOM 1434 C CA . THR A 1 196 ? 11.393 1.846 -12.757 1.00 91.31 196 THR A CA 1
ATOM 1435 C C . THR A 1 196 ? 11.535 2.577 -11.419 1.00 91.31 196 THR A C 1
ATOM 1437 O O . THR A 1 196 ? 10.648 2.491 -10.570 1.00 91.31 196 THR A O 1
ATOM 1440 N N . ASN A 1 197 ? 12.596 3.370 -11.241 1.00 89.50 197 ASN A N 1
ATOM 1441 C CA . ASN A 1 197 ? 12.811 4.167 -10.032 1.00 89.50 197 ASN A CA 1
ATOM 1442 C C . ASN A 1 197 ? 11.729 5.241 -9.851 1.00 89.50 197 ASN A C 1
ATOM 1444 O O . ASN A 1 197 ? 11.231 5.452 -8.744 1.00 89.50 197 ASN A O 1
ATOM 1448 N N . ALA A 1 198 ? 11.314 5.903 -10.932 1.00 92.81 198 ALA A N 1
ATOM 1449 C CA . ALA A 1 198 ? 10.233 6.879 -10.882 1.00 92.81 198 ALA A CA 1
ATOM 1450 C C . ALA A 1 198 ? 8.881 6.238 -10.521 1.00 92.81 198 ALA A C 1
ATOM 1452 O O . ALA A 1 198 ? 8.135 6.776 -9.698 1.00 92.81 198 ALA A O 1
ATOM 1453 N N . ALA A 1 199 ? 8.593 5.063 -11.082 1.00 94.44 199 ALA A N 1
ATOM 1454 C CA . ALA A 1 199 ? 7.417 4.262 -10.773 1.00 94.44 199 ALA A CA 1
ATOM 1455 C C . ALA A 1 199 ? 7.414 3.796 -9.311 1.00 94.44 199 ALA A C 1
ATOM 1457 O O . ALA A 1 199 ? 6.389 3.916 -8.638 1.00 94.44 199 ALA A O 1
ATOM 1458 N N . MET A 1 200 ? 8.563 3.351 -8.796 1.00 90.69 200 MET A N 1
ATOM 1459 C CA . MET A 1 200 ? 8.764 3.000 -7.389 1.00 90.69 200 MET A CA 1
ATOM 1460 C C . MET A 1 200 ? 8.427 4.182 -6.471 1.00 90.69 200 MET A C 1
ATOM 1462 O O . MET A 1 200 ? 7.622 4.038 -5.551 1.00 90.69 200 MET A O 1
ATOM 1466 N N . ILE A 1 201 ? 8.983 5.367 -6.744 1.00 90.56 201 ILE A N 1
ATOM 1467 C CA . ILE A 1 201 ? 8.711 6.587 -5.968 1.00 90.56 201 ILE A CA 1
ATOM 1468 C C . ILE A 1 201 ? 7.223 6.951 -6.017 1.00 90.56 201 ILE A C 1
ATOM 1470 O O . ILE A 1 201 ? 6.633 7.280 -4.985 1.00 90.56 201 ILE A O 1
ATOM 1474 N N . ALA A 1 202 ? 6.596 6.864 -7.193 1.00 94.19 202 ALA A N 1
ATOM 1475 C CA . ALA A 1 202 ? 5.170 7.128 -7.347 1.00 94.19 202 ALA A CA 1
ATOM 1476 C C . ALA A 1 202 ? 4.317 6.156 -6.515 1.00 94.19 202 ALA A C 1
ATOM 1478 O O . ALA A 1 202 ? 3.414 6.596 -5.806 1.00 94.19 202 ALA A O 1
ATOM 1479 N N . VAL A 1 203 ? 4.622 4.856 -6.530 1.00 93.31 203 VAL A N 1
ATOM 1480 C CA . VAL A 1 203 ? 3.917 3.844 -5.723 1.00 93.31 203 VAL A CA 1
ATOM 1481 C C . VAL A 1 203 ? 4.130 4.070 -4.226 1.00 93.31 203 VAL A C 1
ATOM 1483 O O . VAL A 1 203 ? 3.173 3.996 -3.452 1.00 93.31 203 VAL A O 1
ATOM 1486 N N . LEU A 1 204 ? 5.349 4.415 -3.810 1.00 89.06 204 LEU A N 1
ATOM 1487 C CA . LEU A 1 204 ? 5.661 4.731 -2.418 1.00 89.06 204 LEU A CA 1
ATOM 1488 C C . LEU A 1 204 ? 4.870 5.940 -1.922 1.00 89.06 204 LEU A C 1
ATOM 1490 O O . LEU A 1 204 ? 4.190 5.857 -0.904 1.00 89.06 204 LEU A O 1
ATOM 1494 N N . ILE A 1 205 ? 4.921 7.063 -2.634 1.00 91.44 205 ILE A N 1
ATOM 1495 C CA . ILE A 1 205 ? 4.300 8.312 -2.177 1.00 91.44 205 ILE A CA 1
ATOM 1496 C C . ILE A 1 205 ? 2.777 8.266 -2.360 1.00 91.44 205 ILE A C 1
ATOM 1498 O O . ILE A 1 205 ? 2.026 8.600 -1.443 1.00 91.44 205 ILE A O 1
ATOM 1502 N N . LEU A 1 206 ? 2.311 7.858 -3.542 1.00 93.38 206 LEU A N 1
ATOM 1503 C CA . LEU A 1 206 ? 0.910 7.984 -3.951 1.00 93.38 206 LEU A CA 1
ATOM 1504 C C . LEU A 1 206 ? 0.093 6.713 -3.699 1.00 93.38 206 LEU A C 1
ATOM 1506 O O . LEU A 1 206 ? -1.108 6.803 -3.482 1.00 93.38 206 LEU A O 1
ATOM 1510 N N . GLY A 1 207 ? 0.709 5.532 -3.699 1.00 91.81 207 GLY A N 1
ATOM 1511 C CA . GLY A 1 207 ? 0.042 4.295 -3.293 1.00 91.81 207 GLY A CA 1
ATOM 1512 C C . GLY A 1 207 ? 0.060 4.144 -1.773 1.00 91.81 207 GLY A C 1
ATOM 1513 O O . GLY A 1 207 ? -0.958 4.294 -1.096 1.00 91.81 207 GLY A O 1
A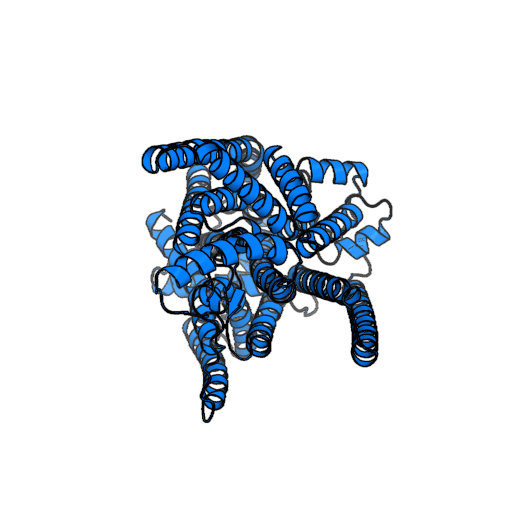TOM 1514 N N . TRP A 1 208 ? 1.248 3.884 -1.228 1.00 91.19 208 TRP A N 1
ATOM 1515 C CA . TRP A 1 208 ? 1.439 3.633 0.201 1.00 91.19 208 TRP A CA 1
ATOM 1516 C C . TRP A 1 208 ? 1.239 4.871 1.068 1.00 91.19 208 TRP A C 1
ATOM 1518 O O . TRP A 1 208 ? 0.485 4.816 2.038 1.00 91.19 208 TRP A O 1
ATOM 1528 N N . GLY A 1 209 ? 1.863 5.996 0.717 1.00 91.81 209 GLY A N 1
ATOM 1529 C CA . GLY A 1 209 ? 1.787 7.218 1.511 1.00 91.81 209 GLY A CA 1
ATOM 1530 C C . GLY A 1 209 ? 0.351 7.688 1.707 1.00 91.81 209 GLY A C 1
ATOM 1531 O O . GLY A 1 209 ? -0.082 7.883 2.844 1.00 91.81 209 GLY A O 1
ATOM 1532 N N . LEU A 1 210 ? -0.432 7.773 0.627 1.00 93.19 210 LEU A N 1
ATOM 1533 C CA . LEU A 1 210 ? -1.854 8.131 0.707 1.00 93.19 210 LEU A CA 1
ATOM 1534 C C . LEU A 1 210 ? -2.667 7.128 1.535 1.00 93.19 210 LEU A C 1
ATOM 1536 O O . LEU A 1 210 ? -3.512 7.549 2.333 1.00 93.19 210 LEU A O 1
ATOM 1540 N N . ALA A 1 211 ? -2.396 5.826 1.408 1.00 92.88 211 ALA A N 1
ATOM 1541 C CA . ALA A 1 211 ? -3.034 4.813 2.242 1.00 92.88 211 ALA A CA 1
ATOM 1542 C C . ALA A 1 211 ? -2.702 5.018 3.728 1.00 92.88 211 ALA A C 1
ATOM 1544 O O . ALA A 1 211 ? -3.616 5.089 4.547 1.00 92.88 211 ALA A O 1
ATOM 1545 N N . CYS A 1 212 ? -1.433 5.214 4.090 1.00 93.44 212 CYS A N 1
ATOM 1546 C CA . CYS A 1 212 ? -1.010 5.493 5.464 1.00 93.44 212 CYS A CA 1
ATOM 1547 C C . CYS A 1 212 ? -1.635 6.771 6.025 1.00 93.44 212 CYS A C 1
ATOM 1549 O O . CYS A 1 212 ? -2.087 6.771 7.170 1.00 93.44 212 CYS A O 1
ATOM 1551 N N . GLN A 1 213 ? -1.726 7.841 5.229 1.00 94.75 213 GLN A N 1
ATOM 1552 C CA . GLN A 1 213 ? -2.412 9.071 5.630 1.00 94.75 213 GLN A CA 1
ATOM 1553 C C . GLN A 1 213 ? -3.897 8.815 5.907 1.00 94.75 213 GLN A C 1
ATOM 1555 O O . GLN A 1 213 ? -4.443 9.291 6.906 1.00 94.75 213 GLN A O 1
ATOM 1560 N N . ALA A 1 214 ? -4.559 8.016 5.070 1.00 93.25 214 ALA A N 1
ATOM 1561 C CA . ALA A 1 214 ? -5.948 7.650 5.292 1.00 93.25 214 ALA A CA 1
ATOM 1562 C C . ALA A 1 214 ? -6.120 6.745 6.526 1.00 93.25 214 ALA A C 1
ATOM 1564 O O . ALA A 1 214 ? -6.997 7.023 7.347 1.00 93.25 214 ALA A O 1
ATOM 1565 N N . ILE A 1 215 ? -5.256 5.740 6.733 1.00 92.81 215 ILE A N 1
ATOM 1566 C CA . ILE A 1 215 ? -5.243 4.925 7.960 1.00 92.81 215 ILE A CA 1
ATOM 1567 C C . ILE A 1 215 ? -5.069 5.839 9.173 1.00 92.81 215 ILE A C 1
ATOM 1569 O O . ILE A 1 215 ? -5.847 5.731 10.117 1.00 92.81 215 ILE A O 1
ATOM 1573 N N . ALA A 1 216 ? -4.112 6.771 9.141 1.00 92.69 216 ALA A N 1
ATOM 1574 C CA . ALA A 1 216 ? -3.825 7.690 10.237 1.00 92.69 216 ALA A CA 1
ATOM 1575 C C . ALA A 1 216 ? -5.042 8.530 10.613 1.00 92.69 216 ALA A C 1
ATOM 1577 O O . ALA A 1 216 ? -5.348 8.665 11.796 1.00 92.69 216 ALA A O 1
ATOM 1578 N N . GLN A 1 217 ? -5.790 9.020 9.628 1.00 91.81 217 GLN A N 1
ATOM 1579 C CA . GLN A 1 217 ? -7.027 9.743 9.894 1.00 91.81 217 GLN A CA 1
ATOM 1580 C C . GLN A 1 217 ? -8.126 8.847 10.451 1.00 91.81 217 GLN A C 1
ATOM 1582 O O . GLN A 1 217 ? -8.832 9.256 11.374 1.00 91.81 217 GLN A O 1
ATOM 1587 N N . VAL A 1 218 ? -8.229 7.608 9.965 1.00 88.06 218 VAL A N 1
ATOM 1588 C CA . VAL A 1 218 ? -9.177 6.627 10.496 1.00 88.06 218 VAL A CA 1
ATOM 1589 C C . VAL A 1 218 ? -8.852 6.316 11.959 1.00 88.06 218 VAL A C 1
ATOM 1591 O O . VAL A 1 218 ? -9.735 6.383 12.814 1.00 88.06 218 VAL A O 1
ATOM 1594 N N . VAL A 1 219 ? -7.609 5.985 12.306 1.00 86.94 219 VAL A N 1
ATOM 1595 C CA . VAL A 1 219 ? -7.265 5.432 13.630 1.00 86.94 219 VAL A CA 1
ATOM 1596 C C . VAL A 1 219 ? -6.666 6.443 14.609 1.00 86.94 219 VAL A C 1
ATOM 1598 O O . VAL A 1 219 ? -7.005 6.391 15.793 1.00 86.94 219 VAL A O 1
ATOM 1601 N N . GLY A 1 220 ? -5.829 7.363 14.147 1.00 82.88 220 GLY A N 1
ATOM 1602 C CA . GLY A 1 220 ? -5.065 8.291 14.983 1.00 82.88 220 GLY A CA 1
ATOM 1603 C C . GLY A 1 220 ? -5.694 9.678 15.125 1.00 82.88 220 GLY A C 1
ATOM 1604 O O . GLY A 1 220 ? -5.644 10.272 16.199 1.00 82.88 220 GLY A O 1
ATOM 1605 N N . GLY A 1 221 ? -6.359 10.178 14.085 1.00 85.69 221 GLY A N 1
ATOM 1606 C CA . GLY A 1 221 ? -6.992 11.497 14.074 1.00 85.69 221 GLY A CA 1
ATOM 1607 C C . GLY A 1 221 ? -6.568 12.346 12.879 1.00 85.69 221 GLY A C 1
ATOM 1608 O O . GLY A 1 221 ? -5.797 11.922 12.029 1.00 85.69 221 GLY A O 1
ATOM 1609 N N . ARG A 1 222 ? -7.101 13.565 12.788 1.00 89.56 222 ARG A N 1
ATOM 1610 C CA . ARG A 1 222 ? -7.109 14.347 11.536 1.00 89.56 222 ARG A CA 1
ATOM 1611 C C . ARG A 1 222 ? -6.271 15.623 11.580 1.00 89.56 222 ARG A C 1
ATOM 1613 O O . ARG A 1 222 ? -6.451 16.498 10.737 1.00 89.56 222 ARG A O 1
ATOM 1620 N N . SER A 1 223 ? -5.428 15.787 12.594 1.00 88.88 223 SER A N 1
ATOM 1621 C CA . SER A 1 223 ? -4.580 16.974 12.708 1.00 88.88 223 SER A CA 1
ATOM 1622 C C . SER A 1 223 ? -3.430 16.918 11.701 1.00 88.88 223 SER A C 1
ATOM 1624 O O . SER A 1 223 ? -3.013 15.843 11.273 1.00 88.88 223 SER A O 1
ATOM 1626 N N . ILE A 1 224 ? -2.883 18.084 11.352 1.00 92.06 224 ILE A N 1
ATOM 1627 C CA . ILE A 1 224 ? -1.680 18.175 10.509 1.00 92.06 224 ILE A CA 1
ATOM 1628 C C . ILE A 1 224 ? -0.516 17.427 11.167 1.00 92.06 224 ILE A C 1
ATOM 1630 O O . ILE A 1 224 ? 0.171 16.661 10.500 1.00 92.06 224 ILE A O 1
ATOM 1634 N N . LEU A 1 225 ? -0.352 17.580 12.488 1.00 91.12 225 LEU A N 1
ATOM 1635 C CA . LEU A 1 225 ? 0.669 16.860 13.246 1.00 91.12 225 LEU A CA 1
ATOM 1636 C C . LEU A 1 225 ? 0.520 15.339 13.104 1.00 91.12 225 LEU A C 1
ATOM 1638 O O . LEU A 1 225 ? 1.510 14.656 12.871 1.00 91.12 225 LEU A O 1
ATOM 1642 N N . GLN A 1 226 ? -0.706 14.807 13.168 1.00 91.31 226 GLN A N 1
ATOM 1643 C CA . GLN A 1 226 ? -0.939 13.382 12.935 1.00 91.31 226 GLN A CA 1
ATOM 1644 C C . GLN A 1 226 ? -0.530 12.963 11.517 1.00 91.31 226 GLN A C 1
ATOM 1646 O O . GLN A 1 226 ? 0.053 11.895 11.352 1.00 91.31 226 GLN A O 1
ATOM 1651 N N . GLY A 1 227 ? -0.795 13.799 10.509 1.00 93.31 227 GLY A N 1
ATOM 1652 C CA . GLY A 1 227 ? -0.355 13.552 9.134 1.00 93.31 227 GLY A CA 1
ATOM 1653 C C . GLY A 1 227 ? 1.170 13.518 8.989 1.00 93.31 227 GLY A C 1
ATOM 1654 O O . GLY A 1 227 ? 1.708 12.624 8.336 1.00 93.31 227 GLY A O 1
ATOM 1655 N N . VAL A 1 228 ? 1.885 14.428 9.659 1.00 92.56 228 VAL A N 1
ATOM 1656 C CA . VAL A 1 228 ? 3.360 14.455 9.680 1.00 92.56 228 VAL A CA 1
ATOM 1657 C C . VAL A 1 228 ? 3.932 13.235 10.405 1.00 92.56 228 VAL A C 1
ATOM 1659 O O . VAL A 1 228 ? 4.827 12.581 9.880 1.00 92.56 228 VAL A O 1
ATOM 1662 N N . LEU A 1 229 ? 3.398 12.867 11.573 1.00 90.88 229 LEU A N 1
ATOM 1663 C CA . LEU A 1 229 ? 3.839 11.665 12.293 1.00 90.88 229 LEU A CA 1
ATOM 1664 C C . LEU A 1 229 ? 3.554 10.388 11.495 1.00 90.88 229 LEU A C 1
ATOM 1666 O O . LEU A 1 229 ? 4.362 9.461 11.505 1.00 90.88 229 LEU A O 1
ATOM 1670 N N . ALA A 1 230 ? 2.429 10.348 10.776 1.00 91.25 230 ALA A N 1
ATOM 1671 C CA . ALA A 1 230 ? 2.115 9.261 9.861 1.00 91.25 230 ALA A CA 1
ATOM 1672 C C . ALA A 1 230 ? 3.102 9.189 8.694 1.00 91.25 230 ALA A C 1
ATOM 1674 O O . ALA A 1 230 ? 3.492 8.090 8.322 1.00 91.25 230 ALA A O 1
ATOM 1675 N N . ALA A 1 231 ? 3.532 10.332 8.154 1.00 90.75 231 ALA A N 1
ATOM 1676 C CA . ALA A 1 231 ? 4.546 10.398 7.105 1.00 90.75 231 ALA A CA 1
ATOM 1677 C C . ALA A 1 231 ? 5.882 9.836 7.592 1.00 90.75 231 ALA A C 1
ATOM 1679 O O . ALA A 1 231 ? 6.435 8.943 6.959 1.00 90.75 231 ALA A O 1
ATOM 1680 N N . VAL A 1 232 ? 6.344 10.301 8.758 1.00 87.56 232 VAL A N 1
ATOM 1681 C CA . VAL A 1 232 ? 7.579 9.816 9.379 1.00 87.56 232 VAL A CA 1
ATOM 1682 C C . VAL A 1 232 ? 7.505 8.307 9.573 1.00 87.56 232 VAL A C 1
ATOM 1684 O O . VAL A 1 232 ? 8.340 7.600 9.022 1.00 87.56 232 VAL A O 1
ATOM 1687 N N . LEU A 1 233 ? 6.466 7.796 10.245 1.00 85.88 233 LEU A N 1
ATOM 1688 C CA . LEU A 1 233 ? 6.298 6.355 10.437 1.00 85.88 233 LEU A CA 1
ATOM 1689 C C . LEU A 1 233 ? 6.231 5.593 9.108 1.00 85.88 233 LEU A C 1
ATOM 1691 O O . LEU A 1 233 ? 6.954 4.621 8.945 1.00 85.88 233 LEU A O 1
ATOM 1695 N N . ALA A 1 234 ? 5.435 6.045 8.138 1.00 85.25 234 ALA A N 1
ATOM 1696 C CA . ALA A 1 234 ? 5.300 5.386 6.838 1.00 85.25 234 ALA A CA 1
ATOM 1697 C C . ALA A 1 234 ? 6.632 5.286 6.076 1.00 85.25 234 ALA A C 1
ATOM 1699 O O . ALA A 1 234 ? 6.849 4.302 5.372 1.00 85.25 234 ALA A O 1
ATOM 1700 N N . THR A 1 235 ? 7.519 6.276 6.229 1.00 80.31 235 THR A N 1
ATOM 1701 C CA . THR A 1 235 ? 8.875 6.270 5.648 1.00 80.31 235 THR A CA 1
ATOM 1702 C C . THR A 1 235 ? 9.907 5.538 6.491 1.00 80.31 235 THR A C 1
ATOM 1704 O O . THR A 1 235 ? 10.931 5.106 5.963 1.00 80.31 235 THR A O 1
ATOM 1707 N N . SER A 1 236 ? 9.647 5.391 7.790 1.00 69.25 236 SER A N 1
ATOM 1708 C CA . SER A 1 236 ? 10.554 4.727 8.714 1.00 69.25 236 SER A CA 1
ATOM 1709 C C . SER A 1 236 ? 10.691 3.239 8.398 1.00 69.25 236 SER A C 1
ATOM 1711 O O . SER A 1 236 ? 11.753 2.654 8.569 1.00 69.25 236 SER A O 1
ATOM 1713 N N . PHE A 1 237 ? 9.644 2.607 7.889 1.00 65.19 237 PHE A N 1
ATOM 1714 C CA . PHE A 1 237 ? 9.605 1.166 7.674 1.00 65.19 237 PHE A CA 1
ATOM 1715 C C . PHE A 1 237 ? 10.366 0.718 6.414 1.00 65.19 237 PHE A C 1
ATOM 1717 O O . PHE A 1 237 ? 9.800 0.638 5.328 1.00 65.19 237 PHE A O 1
ATOM 1724 N N . LEU A 1 238 ? 11.652 0.382 6.583 1.00 51.09 238 LEU A N 1
ATOM 1725 C CA . LEU A 1 238 ? 12.576 -0.080 5.527 1.00 51.09 238 LEU A CA 1
ATOM 1726 C C . LEU A 1 238 ? 12.073 -1.256 4.714 1.00 51.09 238 LEU A C 1
ATOM 1728 O O . LEU A 1 238 ? 12.077 -1.203 3.491 1.00 51.09 238 LEU A O 1
ATOM 1732 N N . LEU A 1 239 ? 11.567 -2.268 5.408 1.00 51.75 239 LEU A N 1
ATOM 1733 C CA . LEU A 1 239 ? 11.024 -3.478 4.804 1.00 51.75 239 LEU A CA 1
ATOM 1734 C C . LEU A 1 239 ? 9.808 -3.240 3.904 1.00 51.75 239 LEU A C 1
ATOM 1736 O O . LEU A 1 239 ? 9.365 -4.182 3.274 1.00 51.75 239 LEU A O 1
ATOM 1740 N N . PHE A 1 240 ? 9.234 -2.035 3.854 1.00 52.56 240 PHE A N 1
ATOM 1741 C CA . PHE A 1 240 ? 8.193 -1.703 2.881 1.00 52.56 240 PHE A CA 1
ATOM 1742 C C . PHE A 1 240 ? 8.605 -0.526 1.979 1.00 52.56 240 PHE A C 1
ATOM 1744 O O . PHE A 1 240 ? 8.460 -0.594 0.762 1.00 52.56 240 PHE A O 1
ATOM 1751 N N . GLY A 1 241 ? 9.170 0.540 2.555 1.00 50.28 241 GLY A N 1
ATOM 1752 C CA . GLY A 1 241 ? 9.568 1.745 1.826 1.00 50.28 241 GLY A CA 1
ATOM 1753 C C . GLY A 1 241 ? 10.789 1.584 0.912 1.00 50.28 241 GLY A C 1
ATOM 1754 O O . GLY A 1 241 ? 10.984 2.394 0.010 1.00 50.28 241 GLY A O 1
ATOM 1755 N N . TRP A 1 242 ? 11.612 0.562 1.163 1.00 56.78 242 TRP A N 1
ATOM 1756 C CA . TRP A 1 242 ? 12.958 0.435 0.600 1.00 56.78 242 TRP A CA 1
ATOM 1757 C C . TRP A 1 242 ? 13.276 -0.981 0.094 1.00 56.78 242 TRP A C 1
ATOM 1759 O O . TRP A 1 242 ? 14.402 -1.207 -0.331 1.00 56.78 242 TRP A O 1
ATOM 1769 N N . LEU A 1 243 ? 12.294 -1.899 0.075 1.00 57.09 243 LEU A N 1
ATOM 1770 C CA . LEU A 1 243 ? 12.398 -3.263 -0.492 1.00 57.09 243 LEU A CA 1
ATOM 1771 C C . LEU A 1 243 ? 13.193 -3.314 -1.813 1.00 57.09 243 LEU A C 1
ATOM 1773 O O . LEU A 1 243 ? 14.122 -4.113 -1.903 1.00 57.09 243 LEU A O 1
ATOM 1777 N N . PRO A 1 244 ? 12.928 -2.442 -2.809 1.00 51.88 244 PRO A N 1
ATOM 1778 C CA . PRO A 1 244 ? 13.645 -2.520 -4.085 1.00 51.88 244 PRO A CA 1
ATOM 1779 C C . PRO A 1 244 ? 15.121 -2.146 -4.001 1.00 51.88 244 PRO A C 1
ATOM 1781 O O . PRO A 1 244 ? 15.934 -2.567 -4.821 1.00 51.88 244 PRO A O 1
ATOM 1784 N N . ILE A 1 245 ? 15.464 -1.356 -2.988 1.00 47.25 245 ILE A N 1
ATOM 1785 C CA . ILE A 1 245 ? 16.826 -0.921 -2.700 1.00 47.25 245 ILE A CA 1
ATOM 1786 C C . ILE A 1 245 ? 17.547 -1.967 -1.846 1.00 47.25 245 ILE A C 1
ATOM 1788 O O . ILE A 1 245 ? 18.767 -1.980 -1.830 1.00 47.25 245 ILE A O 1
ATOM 1792 N N . THR A 1 246 ? 16.831 -2.889 -1.196 1.00 48.97 246 THR A N 1
ATOM 1793 C CA . THR A 1 246 ? 17.438 -4.018 -0.478 1.00 48.97 246 THR A CA 1
ATOM 1794 C C . THR A 1 246 ? 17.550 -5.295 -1.315 1.00 48.97 246 THR A C 1
ATOM 1796 O O . THR A 1 246 ? 17.683 -6.383 -0.762 1.00 48.97 246 THR A O 1
ATOM 1799 N N . GLY A 1 247 ? 17.429 -5.183 -2.643 1.00 51.38 247 GLY A N 1
ATOM 1800 C CA . GLY A 1 247 ? 17.452 -6.318 -3.571 1.00 51.38 247 GLY A CA 1
ATOM 1801 C C . GLY A 1 247 ? 16.140 -7.111 -3.659 1.00 51.38 247 GLY A C 1
ATOM 1802 O O . GLY A 1 247 ? 16.118 -8.143 -4.331 1.00 51.38 247 GLY A O 1
ATOM 1803 N N . ALA A 1 248 ? 15.059 -6.645 -3.021 1.00 54.41 248 ALA A N 1
ATOM 1804 C CA . ALA A 1 248 ? 13.767 -7.324 -2.984 1.00 54.41 248 ALA A CA 1
ATOM 1805 C C . ALA A 1 248 ? 12.759 -6.797 -4.030 1.00 54.41 248 ALA A C 1
ATOM 1807 O O . ALA A 1 248 ? 12.687 -5.616 -4.343 1.00 54.41 248 ALA A O 1
ATOM 1808 N N . ASP A 1 249 ? 11.941 -7.722 -4.522 1.00 73.31 249 ASP A N 1
ATOM 1809 C CA . ASP A 1 249 ? 10.975 -7.641 -5.630 1.00 73.31 249 ASP A CA 1
ATOM 1810 C C . ASP A 1 249 ? 10.078 -6.373 -5.666 1.00 73.31 249 ASP A C 1
ATOM 1812 O O . ASP A 1 249 ? 9.268 -6.123 -4.764 1.00 73.31 249 ASP A O 1
ATOM 1816 N N . TYR A 1 250 ? 10.160 -5.599 -6.759 1.00 83.94 250 TYR A N 1
ATOM 1817 C CA . TYR A 1 250 ? 9.322 -4.415 -7.016 1.00 83.94 250 TYR A CA 1
ATOM 1818 C C . TYR A 1 250 ? 7.810 -4.711 -6.986 1.00 83.94 250 TYR A C 1
ATOM 1820 O O . TYR A 1 250 ? 6.997 -3.872 -6.581 1.00 83.94 250 TYR A O 1
ATOM 1828 N N . SER A 1 251 ? 7.417 -5.920 -7.370 1.00 85.00 251 SER A N 1
ATOM 1829 C CA . SER A 1 251 ? 6.026 -6.375 -7.377 1.00 85.00 251 SER A CA 1
ATOM 1830 C C . SER A 1 251 ? 5.486 -6.511 -5.956 1.00 85.00 251 SER A C 1
ATOM 1832 O O . SER A 1 251 ? 4.312 -6.230 -5.710 1.00 85.00 251 SER A O 1
ATOM 1834 N N . SER A 1 252 ? 6.352 -6.836 -4.987 1.00 82.56 252 SER A N 1
ATOM 1835 C CA . SER A 1 252 ? 6.000 -6.848 -3.562 1.00 82.56 252 SER A CA 1
ATOM 1836 C C . SER A 1 252 ? 5.695 -5.440 -3.042 1.00 82.56 252 SER A C 1
ATOM 1838 O O . SER A 1 252 ? 4.705 -5.250 -2.332 1.00 82.56 252 SER A O 1
ATOM 1840 N N . LEU A 1 253 ? 6.477 -4.430 -3.444 1.00 86.12 253 LEU A N 1
ATOM 1841 C CA . LEU A 1 253 ? 6.182 -3.029 -3.124 1.00 86.12 253 LEU A CA 1
ATOM 1842 C C . LEU A 1 253 ? 4.789 -2.629 -3.641 1.00 86.12 253 LEU A C 1
ATOM 1844 O O . LEU A 1 253 ? 3.974 -2.079 -2.891 1.00 86.12 253 LEU A O 1
ATOM 1848 N N . LEU A 1 254 ? 4.494 -2.934 -4.909 1.00 90.75 254 LEU A N 1
ATOM 1849 C CA . LEU A 1 254 ? 3.197 -2.629 -5.512 1.00 90.75 254 LEU A CA 1
ATOM 1850 C C . LEU A 1 254 ? 2.052 -3.344 -4.781 1.00 90.75 254 LEU A C 1
ATOM 1852 O O . LEU A 1 254 ? 1.091 -2.702 -4.351 1.00 90.75 254 LEU A O 1
ATOM 1856 N N . ALA A 1 255 ? 2.187 -4.651 -4.574 1.00 88.44 255 ALA A N 1
ATOM 1857 C CA . ALA A 1 255 ? 1.234 -5.506 -3.876 1.00 88.44 255 ALA A CA 1
ATOM 1858 C C . ALA A 1 255 ? 0.854 -4.989 -2.482 1.00 88.44 255 ALA A C 1
ATOM 1860 O O . ALA A 1 255 ? -0.326 -4.837 -2.152 1.00 88.44 255 ALA A O 1
ATOM 1861 N N . TYR A 1 256 ? 1.846 -4.697 -1.646 1.00 86.69 256 TYR A N 1
ATOM 1862 C CA . TYR A 1 256 ? 1.599 -4.258 -0.276 1.00 86.69 256 TYR A CA 1
ATOM 1863 C C . TYR A 1 256 ? 1.084 -2.805 -0.215 1.00 86.69 256 TYR A C 1
ATOM 1865 O O . TYR A 1 256 ? 0.322 -2.472 0.697 1.00 86.69 256 TYR A O 1
ATOM 1873 N N . SER A 1 257 ? 1.372 -1.963 -1.220 1.00 90.12 257 SER A N 1
ATOM 1874 C CA . SER A 1 257 ? 0.725 -0.647 -1.358 1.00 90.12 257 SER A CA 1
ATOM 1875 C C . SER A 1 257 ? -0.788 -0.771 -1.618 1.00 90.12 257 SER A C 1
ATOM 1877 O O . SER A 1 257 ? -1.593 -0.070 -0.994 1.00 90.12 257 SER A O 1
ATOM 1879 N N . ILE A 1 258 ? -1.196 -1.729 -2.464 1.00 91.31 258 ILE A N 1
ATOM 1880 C CA . ILE A 1 258 ? -2.606 -2.056 -2.732 1.00 91.31 258 ILE A CA 1
ATOM 1881 C C . ILE A 1 258 ? -3.271 -2.562 -1.450 1.00 91.31 258 ILE A C 1
ATOM 1883 O O . ILE A 1 258 ? -4.374 -2.127 -1.103 1.00 91.31 258 ILE A O 1
ATOM 1887 N N . LEU A 1 259 ? -2.581 -3.435 -0.711 1.00 90.62 259 LEU A N 1
ATOM 1888 C CA . LEU A 1 259 ? -3.072 -4.002 0.541 1.00 90.62 259 LEU A CA 1
ATOM 1889 C C . LEU A 1 259 ? -3.326 -2.928 1.609 1.00 90.62 259 LEU A C 1
ATOM 1891 O O . LEU A 1 259 ? -4.352 -2.966 2.288 1.00 90.62 259 LEU A O 1
ATOM 1895 N N . ALA A 1 260 ? -2.439 -1.937 1.725 1.00 91.00 260 ALA A N 1
ATOM 1896 C CA . ALA A 1 260 ? -2.613 -0.816 2.644 1.00 91.00 260 ALA A CA 1
ATOM 1897 C C . ALA A 1 260 ? -3.862 0.017 2.310 1.00 91.00 260 ALA A C 1
ATOM 1899 O O . ALA A 1 260 ? -4.629 0.375 3.206 1.00 91.00 260 ALA A O 1
ATOM 1900 N N . SER A 1 261 ? -4.117 0.287 1.024 1.00 90.31 261 SER A N 1
ATOM 1901 C CA . SER A 1 261 ? -5.345 0.975 0.600 1.00 90.31 261 SER A CA 1
ATOM 1902 C C . SER A 1 261 ? -6.594 0.123 0.876 1.00 90.31 261 SER A C 1
ATOM 1904 O O . SER A 1 261 ? -7.598 0.627 1.389 1.00 90.31 261 SER A O 1
ATOM 1906 N N . ALA A 1 262 ? -6.524 -1.191 0.632 1.00 89.31 262 ALA A N 1
ATOM 1907 C CA . ALA A 1 262 ? -7.624 -2.117 0.909 1.00 89.31 262 ALA A CA 1
ATOM 1908 C C . ALA A 1 262 ? -7.970 -2.156 2.404 1.00 89.31 262 ALA A C 1
ATOM 1910 O O . ALA A 1 262 ? -9.142 -2.163 2.792 1.00 89.31 262 ALA A O 1
ATOM 1911 N N . LEU A 1 263 ? -6.942 -2.111 3.253 1.00 89.81 263 LEU A N 1
ATOM 1912 C CA . LEU A 1 263 ? -7.083 -2.058 4.700 1.00 89.81 263 LEU A CA 1
ATOM 1913 C C . LEU A 1 263 ? -7.861 -0.817 5.157 1.00 89.81 263 LEU A C 1
ATOM 1915 O O . LEU A 1 263 ? -8.684 -0.931 6.062 1.00 89.81 263 LEU A O 1
ATOM 1919 N N . VAL A 1 264 ? -7.686 0.345 4.518 1.00 88.81 264 VAL A N 1
ATOM 1920 C CA . VAL A 1 264 ? -8.489 1.543 4.833 1.00 88.81 264 VAL A CA 1
ATOM 1921 C C . VAL A 1 264 ? -9.973 1.282 4.594 1.00 88.81 264 VAL A C 1
ATOM 1923 O O . VAL A 1 264 ? -10.793 1.539 5.477 1.00 88.81 264 VAL A O 1
ATOM 1926 N N . VAL A 1 265 ? -10.323 0.742 3.424 1.00 85.31 265 VAL A N 1
ATOM 1927 C CA . VAL A 1 265 ? -11.714 0.420 3.072 1.00 85.31 265 VAL A CA 1
ATOM 1928 C C . VAL A 1 265 ? -12.301 -0.580 4.070 1.00 85.31 265 VAL A C 1
ATOM 1930 O O . VAL A 1 265 ? -13.420 -0.391 4.548 1.00 85.31 265 VAL A O 1
ATOM 1933 N N . LEU A 1 266 ? -11.532 -1.599 4.459 1.00 84.62 266 LEU A N 1
ATOM 1934 C CA . LEU A 1 266 ? -11.955 -2.602 5.437 1.00 84.62 266 LEU A CA 1
ATOM 1935 C C . LEU A 1 266 ? -12.150 -2.017 6.840 1.00 84.62 266 LEU A C 1
ATOM 1937 O O . LEU A 1 266 ? -13.166 -2.291 7.476 1.00 84.62 266 LEU A O 1
ATOM 1941 N N . LEU A 1 267 ? -11.236 -1.169 7.315 1.00 84.12 267 LEU A N 1
ATOM 1942 C CA . LEU A 1 267 ? -11.375 -0.485 8.605 1.00 84.12 267 LEU A CA 1
ATOM 1943 C C . LEU A 1 267 ? -12.593 0.447 8.634 1.00 84.12 267 LEU A C 1
ATOM 1945 O O . LEU A 1 267 ? -13.250 0.573 9.667 1.00 84.12 267 LEU A O 1
ATOM 1949 N N . LEU A 1 268 ? -12.915 1.095 7.513 1.00 81.38 268 LEU A N 1
ATOM 1950 C CA . LEU A 1 268 ? -14.126 1.904 7.385 1.00 81.38 268 LEU A CA 1
ATOM 1951 C C . LEU A 1 268 ? -15.386 1.028 7.407 1.00 81.38 268 LEU A C 1
ATOM 1953 O O . LEU A 1 268 ? -16.349 1.358 8.098 1.00 81.38 268 LEU A O 1
ATOM 1957 N N . LEU A 1 269 ? -15.368 -0.119 6.723 1.00 77.31 269 LEU A N 1
ATOM 1958 C CA . LEU A 1 269 ? -16.474 -1.079 6.709 1.00 77.31 269 LEU A CA 1
ATOM 1959 C C . LEU A 1 269 ? -16.770 -1.685 8.086 1.00 77.31 269 LEU A C 1
ATOM 1961 O O . LEU A 1 269 ? -17.939 -1.846 8.442 1.00 77.31 269 LEU A O 1
ATOM 1965 N N . THR A 1 270 ? -15.745 -2.004 8.880 1.00 73.19 270 THR A N 1
ATOM 1966 C CA . THR A 1 270 ? -15.951 -2.528 10.240 1.00 73.19 270 THR A CA 1
ATOM 1967 C C . THR A 1 270 ? -16.453 -1.452 11.205 1.00 73.19 270 THR A C 1
ATOM 1969 O O . THR A 1 270 ? -17.237 -1.758 12.104 1.00 73.19 270 THR A O 1
ATOM 1972 N N . ARG A 1 271 ? -16.084 -0.181 10.989 1.00 68.69 271 ARG A N 1
ATOM 1973 C CA . ARG A 1 271 ? -16.547 0.971 11.788 1.00 68.69 271 ARG A CA 1
ATOM 1974 C C . ARG A 1 271 ? -17.962 1.423 11.494 1.00 68.69 271 ARG A C 1
ATOM 1976 O O . ARG A 1 271 ? -18.687 1.699 12.443 1.00 68.69 271 ARG A O 1
ATOM 1983 N N . LEU A 1 272 ? -18.384 1.396 10.227 1.00 51.34 272 LEU A N 1
ATOM 1984 C CA . LEU A 1 272 ? -19.792 1.577 9.845 1.00 51.34 272 LEU A CA 1
ATOM 1985 C C . LEU A 1 272 ? -20.733 0.680 10.660 1.00 51.34 272 LEU A C 1
ATOM 1987 O O . LEU A 1 272 ? -21.927 0.946 10.775 1.00 51.34 272 LEU A O 1
ATOM 1991 N N . HIS A 1 273 ? -20.198 -0.416 11.193 1.00 44.69 273 HIS A N 1
ATOM 1992 C CA . HIS A 1 273 ? -20.944 -1.377 11.965 1.00 44.69 273 HIS A CA 1
ATOM 1993 C C . HIS A 1 273 ? -20.806 -1.223 13.491 1.00 44.69 273 HIS A C 1
ATOM 1995 O O . HIS A 1 273 ? -21.693 -1.679 14.207 1.00 44.69 273 HIS A O 1
ATOM 2001 N N . SER A 1 274 ? -19.751 -0.568 14.001 1.00 43.75 274 SER A N 1
ATOM 2002 C CA . SER A 1 274 ? -19.511 -0.400 15.448 1.00 43.75 274 SER A CA 1
ATOM 2003 C C . SER A 1 274 ? -20.185 0.833 16.055 1.00 43.75 274 SER A C 1
ATOM 2005 O O . SER A 1 274 ? -19.954 1.137 17.226 1.00 43.75 274 SER A O 1
ATOM 2007 N N . ASP A 1 275 ? -20.990 1.567 15.286 1.00 38.31 275 ASP A N 1
ATOM 2008 C CA . ASP A 1 275 ? -21.539 2.877 15.657 1.00 38.31 275 ASP A CA 1
ATOM 2009 C C . ASP A 1 275 ? -22.662 2.847 16.718 1.00 38.31 275 ASP A C 1
ATOM 2011 O O . ASP A 1 275 ? -23.457 3.777 16.850 1.00 38.31 275 ASP A O 1
ATOM 2015 N N . ASN A 1 276 ? -22.660 1.815 17.565 1.00 41.84 276 ASN A N 1
ATOM 2016 C CA . ASN A 1 276 ? -23.321 1.813 18.864 1.00 41.84 276 ASN A CA 1
ATOM 2017 C C . ASN A 1 276 ? -22.357 1.348 19.973 1.00 41.84 276 ASN A C 1
ATOM 2019 O O . ASN A 1 276 ? -22.101 0.149 20.107 1.00 41.84 276 ASN A O 1
ATOM 2023 N N . PRO A 1 277 ? -21.892 2.275 20.838 1.00 40.25 277 PRO A N 1
ATOM 2024 C CA . PRO A 1 277 ? -21.596 1.910 22.221 1.00 40.25 277 PRO A CA 1
ATOM 2025 C C . PRO A 1 277 ? -22.234 2.840 23.288 1.00 40.25 277 PRO A C 1
ATOM 2027 O O . PRO A 1 277 ? -22.606 3.984 23.001 1.00 40.25 277 PRO A O 1
ATOM 2030 N N . PRO A 1 278 ? -22.315 2.379 24.560 1.00 35.97 278 PRO A N 1
ATOM 2031 C CA . PRO A 1 278 ? -23.065 3.010 25.660 1.00 35.97 278 PRO A CA 1
ATOM 2032 C C . PRO A 1 278 ? -22.484 4.344 26.159 1.00 35.97 278 PRO A C 1
ATOM 2034 O O . PRO A 1 278 ? -23.140 5.063 26.908 1.00 35.97 278 PRO A O 1
ATOM 2037 N N . LEU A 1 279 ? -21.271 4.719 25.738 1.00 37.84 279 LEU A N 1
ATOM 2038 C CA . LEU A 1 279 ? -20.602 5.957 26.166 1.00 37.84 279 LEU A CA 1
ATOM 2039 C C . LEU A 1 279 ? -21.263 7.232 25.617 1.00 37.84 279 LEU A C 1
ATOM 2041 O O . LEU A 1 279 ? -21.058 8.316 26.165 1.00 37.84 279 LEU A O 1
ATOM 2045 N N . ARG A 1 280 ? -22.136 7.113 24.604 1.00 43.31 280 ARG A N 1
ATOM 2046 C CA . ARG A 1 280 ? -23.025 8.217 24.214 1.00 43.31 280 ARG A CA 1
ATOM 2047 C C . ARG A 1 280 ? -24.002 8.590 25.337 1.00 43.31 280 ARG A C 1
ATOM 2049 O O . ARG A 1 280 ? -24.445 9.729 25.340 1.00 43.31 280 ARG A O 1
ATOM 2056 N N . ALA A 1 281 ? -24.297 7.718 26.306 1.00 39.25 281 ALA A N 1
ATOM 2057 C CA . ALA A 1 281 ? -25.172 8.060 27.431 1.00 39.25 281 ALA A CA 1
ATOM 2058 C C . ALA A 1 281 ? -24.563 9.160 28.321 1.00 39.25 281 ALA A C 1
ATOM 2060 O O . ALA A 1 281 ? -25.235 10.140 28.620 1.00 39.25 281 ALA A O 1
ATOM 2061 N N . LEU A 1 282 ? -23.268 9.080 28.648 1.00 38.84 282 LEU A N 1
ATOM 2062 C CA . LEU A 1 282 ? -22.591 10.075 29.496 1.00 38.84 282 LEU A CA 1
ATOM 2063 C C . LEU A 1 282 ? -22.375 11.422 28.778 1.00 38.84 282 LEU A C 1
ATOM 2065 O O . LEU A 1 282 ? -22.506 12.480 29.391 1.00 38.84 282 LEU A O 1
ATOM 2069 N N . GLY A 1 283 ? -22.119 11.405 27.464 1.00 43.06 283 GLY A N 1
ATOM 2070 C CA . GLY A 1 283 ? -22.036 12.622 26.643 1.00 43.06 283 GLY A CA 1
ATOM 2071 C C . GLY A 1 283 ? -23.396 13.244 26.294 1.00 43.06 283 GLY A C 1
ATOM 2072 O O . GLY A 1 283 ? -23.489 14.462 26.134 1.00 43.06 283 GLY A O 1
ATOM 2073 N N . ARG A 1 284 ? -24.465 12.436 26.201 1.00 46.00 284 ARG A N 1
ATOM 2074 C CA . ARG A 1 284 ? -25.843 12.920 26.007 1.00 46.00 284 ARG A CA 1
ATOM 2075 C C . ARG A 1 284 ? -26.310 13.734 27.201 1.00 46.00 284 ARG A C 1
ATOM 2077 O O . ARG A 1 284 ? -26.841 14.810 26.980 1.00 46.00 284 ARG A O 1
ATOM 2084 N N . PHE A 1 285 ? -26.023 13.320 28.435 1.00 47.97 285 PHE A N 1
ATOM 2085 C CA . PHE A 1 285 ? -26.427 14.094 29.614 1.00 47.97 285 PHE A CA 1
ATOM 2086 C C . PHE A 1 285 ? -25.823 15.510 29.646 1.00 47.97 285 PHE A C 1
ATOM 2088 O O . PHE A 1 285 ? -26.534 16.473 29.935 1.00 47.97 285 PHE A O 1
ATOM 2095 N N . SER A 1 286 ? -24.545 15.682 29.285 1.00 53.88 286 SER A N 1
ATOM 2096 C CA . SER A 1 286 ? -23.917 17.014 29.266 1.00 53.88 286 SER A CA 1
ATOM 2097 C C . SER A 1 286 ? -24.343 17.865 28.061 1.00 53.88 286 SER A C 1
ATOM 2099 O O . SER A 1 286 ? -24.514 19.081 28.186 1.00 53.88 286 SER A O 1
ATOM 2101 N N . ARG A 1 287 ? -24.571 17.242 26.894 1.00 49.59 287 ARG A N 1
ATOM 2102 C CA . ARG A 1 287 ? -25.015 17.933 25.672 1.00 49.59 287 ARG A CA 1
ATOM 2103 C C . ARG A 1 287 ? -26.501 18.272 25.693 1.00 49.59 287 ARG A C 1
ATOM 2105 O O . ARG A 1 287 ? -26.839 19.381 25.305 1.00 49.59 287 ARG A O 1
ATOM 2112 N N . GLU A 1 288 ? -27.366 17.410 26.220 1.00 53.91 288 GLU A N 1
ATOM 2113 C CA . GLU A 1 288 ? -28.784 17.708 26.452 1.00 53.91 288 GLU A CA 1
ATOM 2114 C C . GLU A 1 288 ? -28.949 18.819 27.490 1.00 53.91 288 GLU A C 1
ATOM 2116 O O . GLU A 1 288 ? -29.774 19.706 27.296 1.00 53.91 288 GLU A O 1
ATOM 2121 N N . ALA A 1 289 ? -28.120 18.862 28.540 1.00 57.41 289 ALA A N 1
ATOM 2122 C CA . ALA A 1 289 ? -28.107 19.982 29.482 1.00 57.41 289 ALA A CA 1
ATOM 2123 C C . ALA A 1 289 ? -27.683 21.304 28.810 1.00 57.41 289 ALA A C 1
ATOM 2125 O O . ALA A 1 289 ? -28.273 22.356 29.067 1.00 57.41 289 ALA A O 1
ATOM 2126 N N . ARG A 1 290 ? -26.695 21.264 27.903 1.00 57.97 290 ARG A N 1
ATOM 2127 C CA . ARG A 1 290 ? -26.258 22.433 27.117 1.00 57.97 290 ARG A CA 1
ATOM 2128 C C . ARG A 1 290 ? -27.306 22.858 26.083 1.00 57.97 290 ARG A C 1
ATOM 2130 O O . ARG A 1 290 ? -27.537 24.049 25.902 1.00 57.97 290 ARG A O 1
ATOM 2137 N N . GLN A 1 291 ? -27.968 21.900 25.445 1.00 59.94 291 GLN A N 1
ATOM 2138 C CA . GLN A 1 291 ? -28.985 22.124 24.421 1.00 59.94 291 GLN A CA 1
ATOM 2139 C C . GLN A 1 291 ? -30.299 22.617 25.035 1.00 59.94 291 GLN A C 1
ATOM 2141 O O . GLN A 1 291 ? -30.869 23.558 24.500 1.00 59.94 291 GLN A O 1
ATOM 2146 N N . ARG A 1 292 ? -30.692 22.120 26.221 1.00 60.91 292 ARG A N 1
ATOM 2147 C CA . ARG A 1 292 ? -31.789 22.675 27.036 1.00 60.91 292 ARG A CA 1
ATOM 2148 C C . ARG A 1 292 ? -31.538 24.134 27.428 1.00 60.91 292 ARG A C 1
ATOM 2150 O O . ARG A 1 292 ? -32.467 24.935 27.408 1.00 60.91 292 ARG A O 1
ATOM 2157 N N . ARG A 1 293 ? -30.285 24.510 27.723 1.00 62.28 293 ARG A N 1
ATOM 2158 C CA . ARG A 1 293 ? -29.899 25.916 27.972 1.00 62.28 293 ARG A CA 1
ATOM 2159 C C . ARG A 1 293 ? -29.974 26.795 26.717 1.00 62.28 293 ARG A C 1
ATOM 2161 O O . ARG A 1 293 ? -30.258 27.981 26.840 1.00 62.28 293 ARG A O 1
ATOM 2168 N N . LEU A 1 294 ? -29.721 26.239 25.530 1.00 58.47 294 LEU A N 1
ATOM 2169 C CA . LEU A 1 294 ? -29.788 26.966 24.255 1.00 58.47 294 LEU A CA 1
ATOM 2170 C C . LEU A 1 294 ? -31.229 27.099 23.735 1.00 58.47 294 LEU A C 1
ATOM 2172 O O . LEU A 1 294 ? -31.601 28.166 23.254 1.00 58.47 294 LEU A O 1
ATOM 2176 N N . THR A 1 295 ? -32.070 26.074 23.905 1.00 60.22 295 THR A N 1
ATOM 2177 C CA . THR A 1 295 ? -33.511 26.148 23.601 1.00 60.22 295 THR A CA 1
ATOM 2178 C C . THR A 1 295 ? -34.250 27.077 24.563 1.00 60.22 295 THR A C 1
ATOM 2180 O O . THR A 1 295 ? -35.145 27.796 24.134 1.00 60.22 295 THR A O 1
ATOM 2183 N N . ALA A 1 296 ? -33.824 27.165 25.831 1.00 64.06 296 ALA A N 1
ATOM 2184 C CA . ALA A 1 296 ? -34.328 28.169 26.776 1.00 64.06 296 ALA A CA 1
ATOM 2185 C C . ALA A 1 296 ? -33.997 29.624 26.369 1.00 64.06 296 ALA A C 1
ATOM 2187 O O . ALA A 1 296 ? -34.567 30.555 26.925 1.00 64.06 296 ALA A O 1
ATOM 2188 N N . ARG A 1 297 ? -33.098 29.831 25.393 1.00 69.06 297 ARG A N 1
ATOM 2189 C CA . ARG A 1 297 ? -32.740 31.141 24.820 1.00 69.06 297 ARG A CA 1
ATOM 2190 C C . ARG A 1 297 ? -33.323 31.380 23.417 1.00 69.06 297 ARG A C 1
ATOM 2192 O O . ARG A 1 297 ? -32.862 32.276 22.720 1.00 69.06 297 ARG A O 1
ATOM 2199 N N . GLY A 1 298 ? -34.314 30.592 22.992 1.00 64.50 298 GLY A N 1
ATOM 2200 C CA . GLY A 1 298 ? -35.051 30.832 21.743 1.00 64.50 298 GLY A CA 1
ATOM 2201 C C . GLY A 1 298 ? -34.335 30.412 20.453 1.00 64.50 298 GLY A C 1
ATOM 2202 O O . GLY A 1 298 ? -34.764 30.799 19.370 1.00 64.50 298 GLY A O 1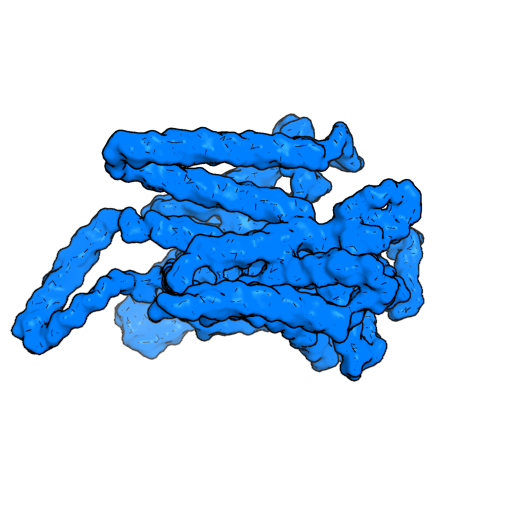
ATOM 2203 N N . ALA A 1 299 ? -33.261 29.617 20.529 1.00 55.19 299 ALA A N 1
ATOM 2204 C CA . ALA A 1 299 ? -32.608 29.093 19.329 1.00 55.19 299 ALA A CA 1
ATOM 2205 C C . ALA A 1 299 ? -33.465 27.986 18.666 1.00 55.19 299 ALA A C 1
ATOM 2207 O O . ALA A 1 299 ? -33.918 27.075 19.369 1.00 55.19 299 ALA A O 1
ATOM 2208 N N . PRO A 1 300 ? -33.676 28.013 17.334 1.00 51.41 300 PRO A N 1
ATOM 2209 C CA . PRO A 1 300 ? -34.483 27.012 16.641 1.00 51.41 300 PRO A CA 1
ATOM 2210 C C . PRO A 1 300 ? -33.867 25.607 16.725 1.00 51.41 300 PRO A C 1
ATOM 2212 O O . PRO A 1 300 ? -32.658 25.412 16.576 1.00 51.41 300 PRO A O 1
ATOM 2215 N N . LEU A 1 301 ? -34.730 24.608 16.935 1.00 46.91 301 LEU A N 1
ATOM 2216 C CA . LEU A 1 301 ? -34.392 23.184 16.998 1.00 46.91 301 LEU A CA 1
ATOM 2217 C C . LEU A 1 301 ? -34.017 22.657 15.604 1.00 46.91 301 LEU A C 1
ATOM 2219 O O . LEU A 1 301 ? -34.850 22.138 14.866 1.00 46.91 301 LEU A O 1
ATOM 2223 N N . ARG A 1 302 ? -32.737 22.751 15.234 1.00 42.47 302 ARG A N 1
ATOM 2224 C CA . ARG A 1 302 ? -32.188 21.964 14.122 1.00 42.47 302 ARG A CA 1
ATOM 2225 C C . ARG A 1 302 ? -31.786 20.589 14.651 1.00 42.47 302 ARG A C 1
ATOM 2227 O O . ARG A 1 302 ? -30.673 20.396 15.131 1.00 42.47 302 ARG A O 1
ATOM 2234 N N . VAL A 1 303 ? -32.703 19.626 14.586 1.00 41.53 303 VAL A N 1
ATOM 2235 C CA . VAL A 1 303 ? -32.375 18.208 14.793 1.00 41.53 303 VAL A CA 1
ATOM 2236 C C . VAL A 1 303 ? -31.753 17.685 13.497 1.00 41.53 303 VAL A C 1
ATOM 2238 O O . VAL A 1 303 ? -32.417 17.070 12.672 1.00 41.53 303 VAL A O 1
ATOM 2241 N N . GLN A 1 304 ? -30.471 17.977 13.282 1.00 42.28 304 GLN A N 1
ATOM 2242 C CA . GLN A 1 304 ? -29.653 17.089 12.458 1.00 42.28 304 GLN A CA 1
ATOM 2243 C C . GLN A 1 304 ? -29.281 15.885 13.334 1.00 42.28 304 GLN A C 1
ATOM 2245 O O . GLN A 1 304 ? -28.970 16.087 14.513 1.00 42.28 304 GLN A O 1
ATOM 2250 N N . PRO A 1 305 ? -29.313 14.642 12.817 1.00 41.50 305 PRO A N 1
ATOM 2251 C CA . PRO A 1 305 ? -28.687 13.531 13.516 1.00 41.50 305 PRO A CA 1
ATOM 2252 C C . PRO A 1 305 ? -27.243 13.952 13.779 1.00 41.50 305 PRO A C 1
ATOM 2254 O O . PRO A 1 305 ? -26.523 14.290 12.843 1.00 41.50 305 PRO A O 1
ATOM 2257 N N . ALA A 1 306 ? -26.856 14.038 15.050 1.00 41.12 306 ALA A N 1
ATOM 2258 C CA . ALA A 1 306 ? -25.512 14.436 15.433 1.00 41.12 306 ALA A CA 1
ATOM 2259 C C . ALA A 1 306 ? -24.543 13.309 15.051 1.00 41.12 306 ALA A C 1
ATOM 2261 O O . ALA A 1 306 ? -24.209 12.461 15.880 1.00 41.12 306 ALA A O 1
ATOM 2262 N N . GLU A 1 307 ? -24.140 13.273 13.781 1.00 49.03 307 GLU A N 1
ATOM 2263 C CA . GLU A 1 307 ? -22.930 12.582 13.357 1.00 49.03 307 GLU A CA 1
ATOM 2264 C C . GLU A 1 307 ? -21.791 13.133 14.211 1.00 49.03 307 GLU A C 1
ATOM 2266 O O . GLU A 1 307 ? -21.636 14.348 14.347 1.00 49.03 307 GLU A O 1
ATOM 2271 N N . ASP A 1 308 ? -21.045 12.249 14.868 1.00 49.81 308 ASP A N 1
ATOM 2272 C CA . ASP A 1 308 ? -19.892 12.656 15.655 1.00 49.81 308 ASP A CA 1
ATOM 2273 C C . ASP A 1 308 ? -18.863 13.274 14.690 1.00 49.81 308 ASP A C 1
ATOM 2275 O O . ASP A 1 308 ? -18.290 12.538 13.875 1.00 49.81 308 ASP A O 1
ATOM 2279 N N . PRO A 1 309 ? -18.632 14.605 14.734 1.00 53.72 309 PRO A N 1
ATOM 2280 C CA . PRO A 1 309 ? -17.826 15.312 13.738 1.00 53.72 309 PRO A CA 1
ATOM 2281 C C . PRO A 1 309 ? -16.363 14.854 13.735 1.00 53.72 309 PRO A C 1
ATOM 2283 O O . PRO A 1 309 ? -15.591 15.252 12.860 1.00 53.72 309 PRO A O 1
ATOM 2286 N N . GLU A 1 310 ? -15.961 14.041 14.717 1.00 54.03 310 GLU A N 1
ATOM 2287 C CA . GLU A 1 310 ? -14.626 13.469 14.848 1.00 54.03 310 GLU A CA 1
ATOM 2288 C C . GLU A 1 310 ? -14.429 12.132 14.132 1.00 54.03 310 GLU A C 1
ATOM 2290 O O . GLU A 1 310 ? -13.288 11.704 13.950 1.00 54.03 310 GLU A O 1
ATOM 2295 N N . THR A 1 311 ? -15.505 11.483 13.687 1.00 60.78 311 THR A N 1
ATOM 2296 C CA . THR A 1 311 ? -15.443 10.124 13.141 1.00 60.78 311 THR A CA 1
ATOM 2297 C C . THR A 1 311 ? -15.589 10.095 11.619 1.00 60.78 311 THR A C 1
ATOM 2299 O O . THR A 1 311 ? -16.448 10.759 11.037 1.00 60.78 311 THR A O 1
ATOM 2302 N N . LEU A 1 312 ? -14.699 9.339 10.968 1.00 67.12 312 LEU A N 1
ATOM 2303 C CA . LEU A 1 312 ? -14.738 9.064 9.532 1.00 67.12 312 LEU A CA 1
ATOM 2304 C C . LEU A 1 312 ? -15.742 7.956 9.242 1.00 67.12 312 LEU A C 1
ATOM 2306 O O . LEU A 1 312 ? -15.596 6.849 9.762 1.00 67.12 312 LEU A O 1
ATOM 2310 N N . HIS A 1 313 ? -16.694 8.248 8.361 1.00 69.38 313 HIS A N 1
ATOM 2311 C CA . HIS A 1 313 ? -17.720 7.307 7.921 1.00 69.38 313 HIS A CA 1
ATOM 2312 C C . HIS A 1 313 ? -17.868 7.341 6.408 1.00 69.38 313 HIS A C 1
ATOM 2314 O O . HIS A 1 313 ? -17.587 8.352 5.760 1.00 69.38 313 HIS A O 1
ATOM 2320 N N . LEU A 1 314 ? -18.323 6.224 5.848 1.00 72.62 314 LEU A N 1
ATOM 2321 C CA . LEU A 1 314 ? -18.735 6.169 4.453 1.00 72.62 314 LEU A CA 1
ATOM 2322 C C . LEU A 1 314 ? -20.189 6.634 4.342 1.00 72.62 314 LEU A C 1
ATOM 2324 O O . LEU A 1 314 ? -21.076 6.073 4.981 1.00 72.62 314 LEU A O 1
ATOM 2328 N N . TYR A 1 315 ? -20.427 7.628 3.497 1.00 69.44 315 TYR A N 1
ATOM 2329 C CA . TYR A 1 315 ? -21.751 8.171 3.215 1.00 69.44 315 TYR A CA 1
ATOM 2330 C C . TYR A 1 315 ? -22.104 7.915 1.751 1.00 69.44 315 TYR A C 1
ATOM 2332 O O . TYR A 1 315 ? -21.294 8.224 0.881 1.00 69.44 315 TYR A O 1
ATOM 2340 N N . GLY A 1 316 ? -23.284 7.361 1.462 1.00 66.94 316 GLY A N 1
ATOM 2341 C CA . GLY A 1 316 ? -23.757 7.172 0.086 1.00 66.94 316 GLY A CA 1
ATOM 2342 C C . GLY A 1 316 ? -24.829 6.094 -0.074 1.00 66.94 316 GLY A C 1
ATOM 2343 O O . GLY A 1 316 ? -24.970 5.206 0.767 1.00 66.94 316 GLY A O 1
ATOM 2344 N N . ALA A 1 317 ? -25.577 6.154 -1.180 1.00 64.12 317 ALA A N 1
ATOM 2345 C CA . ALA A 1 317 ? -26.519 5.106 -1.573 1.00 64.12 317 ALA A CA 1
ATOM 2346 C C . ALA A 1 317 ? -25.779 3.904 -2.196 1.00 64.12 317 ALA A C 1
ATOM 2348 O O . ALA A 1 317 ? -24.818 4.073 -2.942 1.00 64.12 317 ALA A O 1
ATOM 2349 N N . HIS A 1 318 ? -26.241 2.684 -1.900 1.00 70.75 318 HIS A N 1
ATOM 2350 C CA . HIS A 1 318 ? -25.669 1.414 -2.384 1.00 70.75 318 HIS A CA 1
ATOM 2351 C C . HIS A 1 318 ? -24.155 1.215 -2.136 1.00 70.75 318 HIS A C 1
ATOM 2353 O O . HIS A 1 318 ? -23.446 0.758 -3.039 1.00 70.75 318 HIS A O 1
ATOM 2359 N N . PRO A 1 319 ? -23.639 1.457 -0.911 1.00 74.81 319 PRO A N 1
ATOM 2360 C CA . PRO A 1 319 ? -22.211 1.308 -0.614 1.00 74.81 319 PRO A CA 1
ATOM 2361 C C . PRO A 1 319 ? -21.699 -0.099 -0.940 1.00 74.81 319 PRO A C 1
ATOM 2363 O O . PRO A 1 319 ? -20.575 -0.255 -1.395 1.00 74.81 319 PRO A O 1
ATOM 2366 N N . ARG A 1 320 ? -22.546 -1.126 -0.786 1.00 77.44 320 ARG A N 1
ATOM 2367 C CA . ARG A 1 320 ? -22.190 -2.519 -1.085 1.00 77.44 320 ARG A CA 1
ATOM 2368 C C . ARG A 1 320 ? -21.813 -2.713 -2.549 1.00 77.44 320 ARG A C 1
ATOM 2370 O O . ARG A 1 320 ? -20.733 -3.206 -2.808 1.00 77.44 320 ARG A O 1
ATOM 2377 N N . THR A 1 321 ? -22.647 -2.282 -3.496 1.00 78.50 321 THR A N 1
ATOM 2378 C CA . THR A 1 321 ? -22.379 -2.478 -4.931 1.00 78.50 321 THR A CA 1
ATOM 2379 C C . THR A 1 321 ? -21.128 -1.731 -5.383 1.00 78.50 321 THR A C 1
ATOM 2381 O O . THR A 1 321 ? -20.310 -2.296 -6.102 1.00 78.50 321 THR A O 1
ATOM 2384 N N . ILE A 1 322 ? -20.961 -0.483 -4.934 1.00 83.38 322 ILE A N 1
ATOM 2385 C CA . ILE A 1 322 ? -19.790 0.346 -5.252 1.00 83.38 322 ILE A CA 1
ATOM 2386 C C . ILE A 1 322 ? -18.514 -0.328 -4.734 1.00 83.38 322 ILE A C 1
ATOM 2388 O O . ILE A 1 322 ? -17.549 -0.488 -5.478 1.00 83.38 322 ILE A O 1
ATOM 2392 N N . LEU A 1 323 ? -18.533 -0.784 -3.479 1.00 84.75 323 LEU A N 1
ATOM 2393 C CA . LEU A 1 323 ? -17.398 -1.465 -2.859 1.00 84.75 323 LEU A CA 1
ATOM 2394 C C . LEU A 1 323 ? -17.160 -2.867 -3.422 1.00 84.75 323 LEU A C 1
ATOM 2396 O O . LEU A 1 323 ? -16.017 -3.297 -3.452 1.00 84.75 323 LEU A O 1
ATOM 2400 N N . THR A 1 324 ? -18.189 -3.572 -3.899 1.00 84.31 324 THR A N 1
ATOM 2401 C CA . THR A 1 324 ? -18.022 -4.855 -4.595 1.00 84.31 324 THR A CA 1
ATOM 2402 C C . THR A 1 324 ? -17.297 -4.656 -5.917 1.00 84.31 324 THR A C 1
ATOM 2404 O O . THR A 1 324 ? -16.309 -5.335 -6.162 1.00 84.31 324 THR A O 1
ATOM 2407 N N . VAL A 1 325 ? -17.739 -3.707 -6.751 1.00 85.12 325 VAL A N 1
ATOM 2408 C CA . VAL A 1 325 ? -17.081 -3.436 -8.038 1.00 85.12 325 VAL A CA 1
ATOM 2409 C C . VAL A 1 325 ? -15.646 -2.962 -7.812 1.00 85.12 325 VAL A C 1
ATOM 2411 O O . VAL A 1 325 ? -14.732 -3.521 -8.407 1.00 85.12 325 VAL A O 1
ATOM 2414 N N . ALA A 1 326 ? -15.423 -2.005 -6.904 1.00 87.38 326 ALA A N 1
ATOM 2415 C CA . ALA A 1 326 ? -14.069 -1.583 -6.547 1.00 87.38 326 ALA A CA 1
ATOM 2416 C C . ALA A 1 326 ? -13.239 -2.755 -5.993 1.00 87.38 326 ALA A C 1
ATOM 2418 O O . ALA A 1 326 ? -12.105 -2.958 -6.410 1.00 87.38 326 ALA A O 1
ATOM 2419 N N . GLY A 1 327 ? -13.827 -3.575 -5.121 1.00 87.44 327 GLY A N 1
ATOM 2420 C CA . GLY A 1 327 ? -13.200 -4.757 -4.535 1.00 87.44 327 GLY A CA 1
ATOM 2421 C C . GLY A 1 327 ? -12.747 -5.791 -5.567 1.00 87.44 327 GLY A C 1
ATOM 2422 O O . GLY A 1 327 ? -11.688 -6.384 -5.386 1.00 87.44 327 GLY A O 1
ATOM 2423 N N . LEU A 1 328 ? -13.486 -5.970 -6.668 1.00 87.94 328 LEU A N 1
ATOM 2424 C CA . LEU A 1 328 ? -13.076 -6.849 -7.770 1.00 87.94 328 LEU A CA 1
ATOM 2425 C C . LEU A 1 328 ? -11.810 -6.337 -8.466 1.00 87.94 328 LEU A C 1
ATOM 2427 O O . LEU A 1 328 ? -10.896 -7.119 -8.702 1.00 87.94 328 LEU A O 1
ATOM 2431 N N . PHE A 1 329 ? -11.718 -5.031 -8.732 1.00 89.81 329 PHE A N 1
ATOM 2432 C CA . PHE A 1 329 ? -10.501 -4.428 -9.288 1.00 89.81 329 PHE A CA 1
ATOM 2433 C C . PHE A 1 329 ? -9.328 -4.487 -8.305 1.00 89.81 329 PHE A C 1
ATOM 2435 O O . PHE A 1 329 ? -8.208 -4.759 -8.720 1.00 89.81 329 PHE A O 1
ATOM 2442 N N . TYR A 1 330 ? -9.578 -4.295 -7.007 1.00 89.75 330 TYR A N 1
ATOM 2443 C CA . TYR A 1 330 ? -8.560 -4.477 -5.968 1.00 89.75 330 TYR A CA 1
ATOM 2444 C C . TYR A 1 330 ? -8.035 -5.910 -5.933 1.00 89.75 330 TYR A C 1
ATOM 2446 O O . TYR A 1 330 ? -6.828 -6.109 -5.856 1.00 89.75 330 TYR A O 1
ATOM 2454 N N . LEU A 1 331 ? -8.926 -6.904 -5.987 1.00 87.88 331 LEU A N 1
ATOM 2455 C CA . LEU A 1 331 ? -8.543 -8.311 -5.978 1.00 87.88 331 LEU A CA 1
ATOM 2456 C C . LEU A 1 331 ? -7.762 -8.678 -7.242 1.00 87.88 331 LEU A C 1
ATOM 2458 O O . LEU A 1 331 ? -6.722 -9.319 -7.137 1.00 87.88 331 LEU A O 1
ATOM 2462 N N . ALA A 1 332 ? -8.234 -8.237 -8.412 1.00 87.81 332 ALA A N 1
ATOM 2463 C CA . ALA A 1 332 ? -7.546 -8.451 -9.681 1.00 87.81 332 ALA A CA 1
ATOM 2464 C C . ALA A 1 332 ? -6.158 -7.794 -9.682 1.00 87.81 332 ALA A C 1
ATOM 2466 O O . ALA A 1 332 ? -5.176 -8.452 -10.006 1.00 87.81 332 ALA A O 1
ATOM 2467 N N . GLY A 1 333 ? -6.064 -6.533 -9.249 1.00 88.06 333 GLY A N 1
ATOM 2468 C CA . GLY A 1 333 ? -4.800 -5.806 -9.153 1.00 88.06 333 GLY A CA 1
ATOM 2469 C C . GLY A 1 333 ? -3.843 -6.415 -8.130 1.00 88.06 333 GLY A C 1
ATOM 2470 O O . GLY A 1 333 ? -2.661 -6.547 -8.415 1.00 88.06 333 GLY A O 1
ATOM 2471 N N . ALA A 1 334 ? -4.334 -6.851 -6.966 1.00 89.06 334 ALA A N 1
ATOM 2472 C CA . ALA A 1 334 ? -3.517 -7.542 -5.970 1.00 89.06 334 ALA A CA 1
ATOM 2473 C C . ALA A 1 334 ? -2.994 -8.882 -6.506 1.00 89.06 334 ALA A C 1
ATOM 2475 O O . ALA A 1 334 ? -1.806 -9.153 -6.383 1.00 89.06 334 ALA A O 1
ATOM 2476 N N . ALA A 1 335 ? -3.852 -9.691 -7.136 1.00 86.94 335 ALA A N 1
ATOM 2477 C CA . ALA A 1 335 ? -3.466 -10.982 -7.705 1.00 86.94 335 ALA A CA 1
ATOM 2478 C C . ALA A 1 335 ? -2.453 -10.838 -8.844 1.00 86.94 335 ALA A C 1
ATOM 2480 O O . ALA A 1 335 ? -1.499 -11.609 -8.912 1.00 86.94 335 ALA A O 1
ATOM 2481 N N . ALA A 1 336 ? -2.648 -9.840 -9.707 1.00 87.25 336 ALA A N 1
ATOM 2482 C CA . ALA A 1 336 ? -1.748 -9.561 -10.813 1.00 87.25 336 ALA A CA 1
ATOM 2483 C C . ALA A 1 336 ? -0.450 -8.872 -10.366 1.00 87.25 336 ALA A C 1
ATOM 2485 O O . ALA A 1 336 ? 0.548 -8.999 -11.060 1.00 87.25 336 ALA A O 1
ATOM 2486 N N . ALA A 1 337 ? -0.443 -8.160 -9.233 1.00 88.75 337 ALA A N 1
ATOM 2487 C CA . ALA A 1 337 ? 0.776 -7.602 -8.652 1.00 88.75 337 ALA A CA 1
ATOM 2488 C C . ALA A 1 337 ? 1.610 -8.680 -7.963 1.00 88.75 337 ALA A C 1
ATOM 2490 O O . ALA A 1 337 ? 2.808 -8.755 -8.190 1.00 88.75 337 ALA A O 1
ATOM 2491 N N . HIS A 1 338 ? 1.000 -9.509 -7.111 1.00 85.19 338 HIS A N 1
ATOM 2492 C CA . HIS A 1 338 ? 1.699 -10.622 -6.480 1.00 85.19 338 HIS A CA 1
ATOM 2493 C C . HIS A 1 338 ? 0.714 -11.627 -5.836 1.00 85.19 338 HIS A C 1
ATOM 2495 O O . HIS A 1 338 ? -0.194 -11.208 -5.111 1.00 85.19 338 HIS A O 1
ATOM 2501 N N . PRO A 1 339 ? 0.903 -12.957 -5.967 1.00 81.00 339 PRO A N 1
ATOM 2502 C CA . PRO A 1 339 ? 0.014 -13.961 -5.372 1.00 81.00 339 PRO A CA 1
ATOM 2503 C C . PRO A 1 339 ? -0.132 -13.820 -3.851 1.00 81.00 339 PRO A C 1
ATOM 2505 O O . PRO A 1 339 ? -1.238 -13.939 -3.317 1.00 81.00 339 PRO A O 1
ATOM 2508 N N . SER A 1 340 ? 0.962 -13.474 -3.158 1.00 81.69 340 SER A N 1
ATOM 2509 C CA . SER A 1 340 ? 0.945 -13.216 -1.708 1.00 81.69 340 SER A CA 1
ATOM 2510 C C . SER A 1 340 ? -0.018 -12.095 -1.326 1.00 81.69 340 SER A C 1
ATOM 2512 O O . SER A 1 340 ? -0.633 -12.152 -0.267 1.00 81.69 340 SER A O 1
ATOM 2514 N N . ALA A 1 341 ? -0.196 -11.093 -2.191 1.00 84.81 341 ALA A N 1
ATOM 2515 C CA . ALA A 1 341 ? -1.049 -9.941 -1.940 1.00 84.81 341 ALA A CA 1
ATOM 2516 C C . ALA A 1 341 ? -2.528 -10.321 -1.992 1.00 84.81 341 ALA A C 1
ATOM 2518 O O . ALA A 1 341 ? -3.303 -9.895 -1.138 1.00 84.81 341 ALA A O 1
ATOM 2519 N N . ALA A 1 342 ? -2.920 -11.141 -2.971 1.00 85.75 342 ALA A N 1
ATOM 2520 C CA . ALA A 1 342 ? -4.284 -11.650 -3.075 1.00 85.75 342 ALA A CA 1
ATOM 2521 C C . ALA A 1 342 ? -4.630 -12.570 -1.899 1.00 85.75 342 ALA A C 1
ATOM 2523 O O . ALA A 1 342 ? -5.699 -12.435 -1.300 1.00 85.75 342 ALA A O 1
ATOM 2524 N N . LEU A 1 343 ? -3.702 -13.454 -1.525 1.00 84.81 343 LEU A N 1
ATOM 2525 C CA . LEU A 1 343 ? -3.838 -14.315 -0.354 1.00 84.81 343 LEU A CA 1
ATOM 2526 C C . LEU A 1 343 ? -3.933 -13.495 0.941 1.00 84.81 343 LEU A C 1
ATOM 2528 O O . LEU A 1 343 ? -4.856 -13.689 1.734 1.00 84.81 343 LEU A O 1
ATOM 2532 N N . ALA A 1 344 ? -3.040 -12.522 1.124 1.00 87.06 344 ALA A N 1
ATOM 2533 C CA . ALA A 1 344 ? -3.067 -11.587 2.241 1.00 87.06 344 ALA A CA 1
ATOM 2534 C C . ALA A 1 344 ? -4.392 -10.818 2.298 1.00 87.06 344 ALA A C 1
ATOM 2536 O O . ALA A 1 344 ? -5.018 -10.755 3.354 1.00 87.06 344 ALA A O 1
ATOM 2537 N N . LEU A 1 345 ? -4.866 -10.283 1.170 1.00 89.12 345 LEU A N 1
ATOM 2538 C CA . LEU A 1 345 ? -6.139 -9.573 1.083 1.00 89.12 345 LEU A CA 1
ATOM 2539 C C . LEU A 1 345 ? -7.311 -10.476 1.488 1.00 89.12 345 LEU A C 1
ATOM 2541 O O . LEU A 1 345 ? -8.142 -10.058 2.294 1.00 89.12 345 LEU A O 1
ATOM 2545 N N . GLY A 1 346 ? -7.349 -11.718 0.995 1.00 87.81 346 GLY A N 1
ATOM 2546 C CA . GLY A 1 346 ? -8.337 -12.720 1.399 1.00 87.81 346 GLY A CA 1
ATOM 2547 C C . GLY A 1 346 ? -8.318 -12.982 2.907 1.00 87.81 346 GLY A C 1
ATOM 2548 O O . GLY A 1 346 ? -9.369 -12.950 3.551 1.00 87.81 346 GLY A O 1
ATOM 2549 N N . GLY A 1 347 ? -7.126 -13.138 3.491 1.00 87.56 347 GLY A N 1
ATOM 2550 C CA . GLY A 1 347 ? -6.937 -13.296 4.933 1.00 87.56 347 GLY A CA 1
ATOM 2551 C C . GLY A 1 347 ? -7.418 -12.085 5.741 1.00 87.56 347 GLY A C 1
ATOM 2552 O O . GLY A 1 347 ? -8.173 -12.246 6.700 1.00 87.56 347 GLY A O 1
ATOM 2553 N N . ILE A 1 348 ? -7.057 -10.861 5.334 1.00 87.81 348 ILE A N 1
ATOM 2554 C CA . ILE A 1 348 ? -7.509 -9.622 5.992 1.00 87.81 348 ILE A CA 1
ATOM 2555 C C . ILE A 1 348 ? -9.038 -9.507 5.927 1.00 87.81 348 ILE A C 1
ATOM 2557 O O . ILE A 1 348 ? -9.670 -9.203 6.942 1.00 87.81 348 ILE A O 1
ATOM 2561 N N . VAL A 1 349 ? -9.649 -9.762 4.763 1.00 88.00 349 VAL A N 1
ATOM 2562 C CA . VAL A 1 349 ? -11.112 -9.746 4.594 1.00 88.00 349 VAL A CA 1
ATOM 2563 C C . VAL A 1 349 ? -11.765 -10.760 5.531 1.00 88.00 349 VAL A C 1
ATOM 2565 O O . VAL A 1 349 ? -12.709 -10.414 6.240 1.00 88.00 349 VAL A O 1
ATOM 2568 N N . LEU A 1 350 ? -11.239 -11.983 5.593 1.00 89.44 350 LEU A N 1
ATOM 2569 C CA . LEU A 1 350 ? -11.765 -13.045 6.443 1.00 89.44 350 LEU A CA 1
ATOM 2570 C C . LEU A 1 350 ? -11.683 -12.680 7.935 1.00 89.44 350 LEU A C 1
ATOM 2572 O O . LEU A 1 350 ? -12.671 -12.825 8.658 1.00 89.44 350 LEU A O 1
ATOM 2576 N N . ILE A 1 351 ? -10.549 -12.133 8.387 1.00 87.56 351 ILE A N 1
ATOM 2577 C CA . ILE A 1 351 ? -10.367 -11.638 9.762 1.00 87.56 351 ILE A CA 1
ATOM 2578 C C . ILE A 1 351 ? -11.354 -10.505 10.066 1.00 87.56 351 ILE A C 1
ATOM 2580 O O . ILE A 1 351 ? -11.983 -10.490 11.128 1.00 87.56 351 ILE A O 1
ATOM 2584 N N . ALA A 1 352 ? -11.537 -9.564 9.137 1.00 84.19 352 ALA A N 1
ATOM 2585 C CA . ALA A 1 352 ? -12.498 -8.479 9.295 1.00 84.19 352 ALA A CA 1
ATOM 2586 C C . ALA A 1 352 ? -13.940 -9.007 9.398 1.00 84.19 352 ALA A C 1
ATOM 2588 O O . ALA A 1 352 ? -14.693 -8.567 10.271 1.00 84.19 352 ALA A O 1
ATOM 2589 N N . CYS A 1 353 ? -14.314 -9.980 8.564 1.00 86.31 353 CYS A N 1
ATOM 2590 C CA . CYS A 1 353 ? -15.619 -10.632 8.605 1.00 86.31 353 CYS A CA 1
ATOM 2591 C C . CYS A 1 353 ? -15.866 -11.356 9.936 1.00 86.31 353 CYS A C 1
ATOM 2593 O O . CYS A 1 353 ? -16.933 -11.175 10.527 1.00 86.31 353 CYS A O 1
ATOM 2595 N N . TRP A 1 354 ? -14.880 -12.096 10.452 1.00 86.56 354 TRP A N 1
ATOM 2596 C CA . TRP A 1 354 ? -14.946 -12.704 11.784 1.00 86.56 354 TRP A CA 1
ATOM 2597 C C . TRP A 1 354 ? -15.085 -11.657 12.891 1.00 86.56 354 TRP A C 1
ATOM 2599 O O . TRP A 1 354 ? -15.925 -11.808 13.776 1.00 86.56 354 TRP A O 1
ATOM 2609 N N . GLY A 1 355 ? -14.338 -10.553 12.820 1.00 81.25 355 GLY A N 1
ATOM 2610 C CA . GLY A 1 355 ? -14.459 -9.449 13.776 1.00 81.25 355 GLY A CA 1
ATOM 2611 C C . GLY A 1 355 ? -15.867 -8.841 13.808 1.00 81.25 355 GLY A C 1
ATOM 2612 O O . GLY A 1 355 ? -16.431 -8.626 14.883 1.00 81.25 355 GLY A O 1
ATOM 2613 N N . VAL A 1 356 ? -16.472 -8.618 12.635 1.00 81.56 356 VAL A N 1
ATOM 2614 C CA . VAL A 1 356 ? -17.866 -8.150 12.521 1.00 81.56 356 VAL A CA 1
ATOM 2615 C C . VAL A 1 356 ? -18.842 -9.193 13.068 1.00 81.56 356 VAL A C 1
ATOM 2617 O O . VAL A 1 356 ? -19.788 -8.834 13.773 1.00 81.56 356 VAL A O 1
ATOM 2620 N N . PHE A 1 357 ? -18.621 -10.475 12.773 1.00 85.12 357 PHE A N 1
ATOM 2621 C CA . PHE A 1 357 ? -19.443 -11.568 13.280 1.00 85.12 357 PHE A CA 1
ATOM 2622 C C . PHE A 1 357 ? -19.418 -11.643 14.811 1.00 85.12 357 PHE A C 1
ATOM 2624 O O . PHE A 1 357 ? -20.482 -11.603 15.428 1.00 85.12 357 PHE A O 1
ATOM 2631 N N . PHE A 1 358 ? -18.236 -11.658 15.435 1.00 82.62 358 PHE A N 1
ATOM 2632 C CA . PHE A 1 358 ? -18.107 -11.700 16.894 1.00 82.62 358 PHE A CA 1
ATOM 2633 C C . PHE A 1 358 ? -18.724 -10.476 17.562 1.00 82.62 358 PHE A C 1
ATOM 2635 O O . PHE A 1 358 ? -19.407 -10.614 18.573 1.00 82.62 358 PHE A O 1
ATOM 2642 N N . HIS A 1 359 ? -18.573 -9.286 16.974 1.00 78.06 359 HIS A N 1
ATOM 2643 C CA . HIS A 1 359 ? -19.245 -8.095 17.489 1.00 78.06 359 HIS A CA 1
ATOM 2644 C C . HIS A 1 359 ? -20.774 -8.254 17.508 1.00 78.06 359 HIS A C 1
ATOM 2646 O O . HIS A 1 359 ? -21.426 -7.861 18.475 1.00 78.06 359 HIS A O 1
ATOM 2652 N N . ARG A 1 360 ? -21.355 -8.861 16.463 1.00 80.94 360 ARG A N 1
ATOM 2653 C CA . ARG A 1 360 ? -22.799 -9.129 16.384 1.00 80.94 360 ARG A CA 1
ATOM 2654 C C . ARG A 1 360 ? -23.241 -10.262 17.291 1.00 80.94 360 ARG A C 1
ATOM 2656 O O . ARG A 1 360 ? -24.369 -10.211 17.768 1.00 80.94 360 ARG A O 1
ATOM 2663 N N . LEU A 1 361 ? -22.400 -11.268 17.513 1.00 82.44 361 LEU A N 1
ATOM 2664 C CA . LEU A 1 361 ? -22.747 -12.466 18.274 1.00 82.44 361 LEU A CA 1
ATOM 2665 C C . LEU A 1 361 ? -23.254 -12.122 19.682 1.00 82.44 361 LEU A C 1
ATOM 2667 O O . LEU A 1 361 ? -24.233 -12.713 20.131 1.00 82.44 361 LEU A O 1
ATOM 2671 N N . PHE A 1 362 ? -22.658 -11.110 20.317 1.00 80.62 362 PHE A N 1
ATOM 2672 C CA . PHE A 1 362 ? -22.996 -10.667 21.675 1.00 80.62 362 PHE A CA 1
ATOM 2673 C C . PHE A 1 362 ? -24.112 -9.612 21.755 1.00 80.62 362 PHE A C 1
ATOM 2675 O O . PHE A 1 362 ? -24.462 -9.175 22.848 1.00 80.62 362 PHE A O 1
ATOM 2682 N N . GLN A 1 363 ? -24.683 -9.182 20.626 1.00 82.44 363 GLN A N 1
ATOM 2683 C CA . GLN A 1 363 ? -25.817 -8.252 20.634 1.00 82.44 363 GLN A CA 1
ATOM 2684 C C . GLN A 1 363 ? -27.121 -9.015 20.923 1.00 82.44 363 GLN A C 1
ATOM 2686 O O . GLN A 1 363 ? -27.283 -10.126 20.404 1.00 82.44 363 GLN A O 1
ATOM 2691 N N . PRO A 1 364 ? -28.088 -8.445 21.666 1.00 85.12 364 PRO A N 1
ATOM 2692 C CA . PRO A 1 364 ? -29.392 -9.077 21.865 1.00 85.12 364 PRO A CA 1
ATOM 2693 C C . PRO A 1 364 ? -30.069 -9.365 20.515 1.00 85.12 364 PRO A C 1
ATOM 2695 O O . PRO A 1 364 ? -29.967 -8.577 19.572 1.00 85.12 364 PRO A O 1
ATOM 2698 N N . ALA A 1 365 ? -30.713 -10.526 20.395 1.00 87.44 365 ALA A N 1
ATOM 2699 C CA . ALA A 1 365 ? -31.305 -11.004 19.148 1.00 87.44 365 ALA A CA 1
ATOM 2700 C C . ALA A 1 365 ? -32.593 -11.786 19.395 1.00 87.44 365 ALA A C 1
ATOM 2702 O O . ALA A 1 365 ? -32.708 -12.528 20.366 1.00 87.44 365 ALA A O 1
ATOM 2703 N N . ASN A 1 366 ? -33.536 -11.653 18.464 1.00 93.75 366 ASN A N 1
ATOM 2704 C CA . ASN A 1 366 ? -34.652 -12.582 18.339 1.00 93.75 366 ASN A CA 1
ATOM 2705 C C . ASN A 1 366 ? -34.199 -13.872 17.626 1.00 93.75 366 ASN A C 1
ATOM 2707 O O . ASN A 1 366 ? -33.095 -13.949 17.083 1.00 93.75 366 ASN A O 1
ATOM 2711 N N . TRP A 1 367 ? -35.065 -14.882 17.592 1.00 89.75 367 TRP A N 1
ATOM 2712 C CA . TRP A 1 367 ? -34.740 -16.193 17.020 1.00 89.75 367 TRP A CA 1
ATOM 2713 C C . TRP A 1 367 ? -34.346 -16.137 15.529 1.00 89.75 367 TRP A C 1
ATOM 2715 O O . TRP A 1 367 ? -33.451 -16.868 15.111 1.00 89.75 367 TRP A O 1
ATOM 2725 N N . VAL A 1 368 ? -34.935 -15.232 14.735 1.00 92.06 368 VAL A N 1
ATOM 2726 C CA . VAL A 1 368 ? -34.573 -15.038 13.316 1.00 92.06 368 VAL A CA 1
ATOM 2727 C C . VAL A 1 368 ? -33.128 -14.561 13.195 1.00 92.06 368 VAL A C 1
ATOM 2729 O O . VAL A 1 368 ? -32.351 -15.092 12.406 1.00 92.06 368 VAL A O 1
ATOM 2732 N N . LEU A 1 369 ? -32.737 -13.575 14.006 1.00 90.38 369 LEU A N 1
ATOM 2733 C CA . LEU A 1 369 ? -31.367 -13.067 14.036 1.00 90.38 369 LEU A CA 1
ATOM 2734 C C . LEU A 1 369 ? -30.378 -14.122 14.538 1.00 90.38 369 LEU A C 1
ATOM 2736 O O . LEU A 1 369 ? -29.255 -14.167 14.041 1.00 90.38 369 LEU A O 1
ATOM 2740 N N . VAL A 1 370 ? -30.781 -14.982 15.478 1.00 90.19 370 VAL A N 1
ATOM 2741 C CA . VAL A 1 370 ? -29.971 -16.136 15.898 1.00 90.19 370 VAL A CA 1
ATOM 2742 C C . VAL A 1 370 ? -29.741 -17.083 14.718 1.00 90.19 370 VAL A C 1
ATOM 2744 O O . VAL A 1 370 ? -28.593 -17.421 14.447 1.00 90.19 370 VAL A O 1
ATOM 2747 N N . LEU A 1 371 ? -30.781 -17.433 13.953 1.00 92.44 371 LEU A N 1
ATOM 2748 C CA . LEU A 1 371 ? -30.644 -18.283 12.764 1.00 92.44 371 LEU A CA 1
ATOM 2749 C C . LEU A 1 371 ? -29.721 -17.655 11.708 1.00 92.44 371 LEU A C 1
ATOM 2751 O O . LEU A 1 371 ? -28.826 -18.320 11.191 1.00 92.44 371 LEU A O 1
ATOM 2755 N N . VAL A 1 372 ? -29.880 -16.356 11.434 1.00 92.19 372 VAL A N 1
ATOM 2756 C CA . VAL A 1 372 ? -28.998 -15.614 10.516 1.00 92.19 372 VAL A CA 1
ATOM 2757 C C . VAL A 1 372 ? -27.547 -15.637 11.003 1.00 9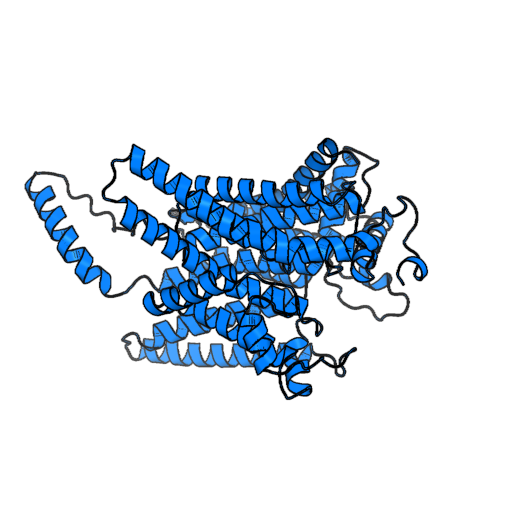2.19 372 VAL A C 1
ATOM 2759 O O . VAL A 1 372 ? -26.636 -15.780 10.190 1.00 92.19 372 VAL A O 1
ATOM 2762 N N . ARG A 1 373 ? -27.305 -15.526 12.315 1.00 91.31 373 ARG A N 1
ATOM 2763 C CA . ARG A 1 373 ? -25.956 -15.642 12.891 1.00 91.31 373 ARG A CA 1
ATOM 2764 C C . ARG A 1 373 ? -25.398 -17.050 12.732 1.00 91.31 373 ARG A C 1
ATOM 2766 O O . ARG A 1 373 ? -24.243 -17.173 12.353 1.00 91.31 373 ARG A O 1
ATOM 2773 N N . VAL A 1 374 ? -26.191 -18.093 12.964 1.00 92.50 374 VAL A N 1
ATOM 2774 C CA . VAL A 1 374 ? -25.752 -19.482 12.760 1.00 92.50 374 VAL A CA 1
ATOM 2775 C C . VAL A 1 374 ? -25.358 -19.712 11.300 1.00 92.50 374 VAL A C 1
ATOM 2777 O O . VAL A 1 374 ? -24.258 -20.187 11.037 1.00 92.50 374 VAL A O 1
ATOM 2780 N N . LEU A 1 375 ? -26.193 -19.293 10.345 1.00 94.69 375 LEU A N 1
ATOM 2781 C CA . LEU A 1 375 ? -25.873 -19.390 8.917 1.00 94.69 375 LEU A CA 1
ATOM 2782 C C . LEU A 1 375 ? -24.621 -18.583 8.549 1.00 94.69 375 LEU A C 1
ATOM 2784 O O . LEU A 1 375 ? -23.760 -19.081 7.828 1.00 94.69 375 LEU A O 1
ATOM 2788 N N . ALA A 1 376 ? -24.478 -17.363 9.074 1.00 91.31 376 ALA A N 1
ATOM 2789 C CA . ALA A 1 376 ? -23.279 -16.557 8.866 1.00 91.31 376 ALA A CA 1
ATOM 2790 C C . ALA A 1 376 ? -22.021 -17.229 9.443 1.00 91.31 376 ALA A C 1
ATOM 2792 O O . ALA A 1 376 ? -20.979 -17.200 8.797 1.00 91.31 376 ALA A O 1
ATOM 2793 N N . ALA A 1 377 ? -22.115 -17.861 10.616 1.00 93.31 377 ALA A N 1
ATOM 2794 C CA . ALA A 1 377 ? -21.013 -18.603 11.223 1.00 93.31 377 ALA A CA 1
ATOM 2795 C C . ALA A 1 377 ? -20.595 -19.789 10.347 1.00 93.31 377 ALA A C 1
ATOM 2797 O O . ALA A 1 377 ? -19.413 -19.952 10.067 1.00 93.31 377 ALA A O 1
ATOM 2798 N N . LEU A 1 378 ? -21.562 -20.575 9.863 1.00 95.38 378 LEU A N 1
ATOM 2799 C CA . LEU A 1 378 ? -21.308 -21.708 8.970 1.00 95.38 378 LEU A CA 1
ATOM 2800 C C . LEU A 1 378 ? -20.649 -21.263 7.661 1.00 95.38 378 LEU A C 1
ATOM 2802 O O . LEU A 1 378 ? -19.668 -21.868 7.236 1.00 95.38 378 LEU A O 1
ATOM 2806 N N . LEU A 1 379 ? -21.136 -20.176 7.055 1.00 94.81 379 LEU A N 1
ATOM 2807 C CA . LEU A 1 379 ? -20.532 -19.601 5.852 1.00 94.81 379 LEU A CA 1
ATOM 2808 C C . LEU A 1 379 ? -19.110 -19.092 6.106 1.00 94.81 379 LEU A C 1
ATOM 2810 O O . LEU A 1 379 ? -18.245 -19.287 5.259 1.00 94.81 379 LEU A O 1
ATOM 2814 N N . LEU A 1 380 ? -18.845 -18.472 7.260 1.00 92.69 380 LEU A N 1
ATOM 2815 C CA . LEU A 1 380 ? -17.499 -18.019 7.615 1.00 92.69 380 LEU A CA 1
ATOM 2816 C C . LEU A 1 380 ? -16.547 -19.182 7.873 1.00 92.69 380 LEU A C 1
ATOM 2818 O O . LEU A 1 380 ? -15.413 -19.129 7.412 1.00 92.69 380 LEU A O 1
ATOM 2822 N N . ILE A 1 381 ? -17.003 -20.245 8.539 1.00 93.81 381 ILE A N 1
ATOM 2823 C CA . ILE A 1 381 ? -16.224 -21.475 8.728 1.00 93.81 381 ILE A CA 1
ATOM 2824 C C . ILE A 1 381 ? -15.905 -22.104 7.370 1.00 93.81 381 ILE A C 1
ATOM 2826 O O . ILE A 1 381 ? -14.746 -22.408 7.104 1.00 93.81 381 ILE A O 1
ATOM 2830 N N . ALA A 1 382 ? -16.901 -22.242 6.490 1.00 94.12 382 ALA A N 1
ATOM 2831 C CA . ALA A 1 382 ? -16.704 -22.774 5.145 1.00 94.12 382 ALA A CA 1
ATOM 2832 C C . ALA A 1 382 ? -15.744 -21.902 4.318 1.00 94.12 382 ALA A C 1
ATOM 2834 O O . ALA A 1 382 ? -14.852 -22.432 3.662 1.00 94.12 382 ALA A O 1
ATOM 2835 N N . ALA A 1 383 ? -15.867 -20.573 4.393 1.00 92.06 383 ALA A N 1
ATOM 2836 C CA . ALA A 1 383 ? -14.956 -19.643 3.729 1.00 92.06 383 ALA A CA 1
ATOM 2837 C C . ALA A 1 383 ? -13.528 -19.729 4.293 1.00 92.06 383 ALA A C 1
ATOM 2839 O O . ALA A 1 383 ? -12.574 -19.721 3.522 1.00 92.06 383 ALA A O 1
ATOM 2840 N N . SER A 1 384 ? -13.362 -19.856 5.615 1.00 91.38 384 SER A N 1
ATOM 2841 C CA . SER A 1 384 ? -12.057 -20.076 6.254 1.00 91.38 384 SER A CA 1
ATOM 2842 C C . SER A 1 384 ? -11.431 -21.407 5.843 1.00 91.38 384 SER A C 1
ATOM 2844 O O . SER A 1 384 ? -10.246 -21.443 5.526 1.00 91.38 384 SER A O 1
ATOM 2846 N N . ALA A 1 385 ? -12.221 -22.482 5.799 1.00 90.31 385 ALA A N 1
ATOM 2847 C CA . ALA A 1 385 ? -11.758 -23.794 5.363 1.00 90.31 385 ALA A CA 1
ATOM 2848 C C . ALA A 1 385 ? -11.372 -23.783 3.878 1.00 90.31 385 ALA A C 1
ATOM 2850 O O . ALA A 1 385 ? -10.305 -24.269 3.521 1.00 90.31 385 ALA A O 1
ATOM 2851 N N . GLY A 1 386 ? -12.196 -23.168 3.024 1.00 90.81 386 GLY A N 1
ATOM 2852 C CA . GLY A 1 386 ? -11.909 -22.993 1.602 1.00 90.81 386 GLY A CA 1
ATOM 2853 C C . GLY A 1 386 ? -10.663 -22.143 1.354 1.00 90.81 386 GLY A C 1
ATOM 2854 O O . GLY A 1 386 ? -9.841 -22.502 0.518 1.00 90.81 386 GLY A O 1
ATOM 2855 N N . PHE A 1 387 ? -10.475 -21.062 2.119 1.00 89.25 387 PHE A N 1
ATOM 2856 C CA . PHE A 1 387 ? -9.262 -20.244 2.068 1.00 89.25 387 PHE A CA 1
ATOM 2857 C C . PHE A 1 387 ? -8.022 -21.043 2.488 1.00 89.25 387 PHE A C 1
ATOM 2859 O O . PHE A 1 387 ? -7.033 -21.040 1.764 1.00 89.25 387 PHE A O 1
ATOM 2866 N N . GLY A 1 388 ? -8.086 -21.773 3.607 1.00 86.06 388 GLY A N 1
ATOM 2867 C CA . GLY A 1 388 ? -6.990 -22.635 4.059 1.00 86.06 388 GLY A CA 1
ATOM 2868 C C . GLY A 1 388 ? -6.672 -23.757 3.068 1.00 86.06 388 GLY A C 1
ATOM 2869 O O . GLY A 1 388 ? -5.508 -24.030 2.797 1.00 86.06 388 GLY A O 1
ATOM 2870 N N . TYR A 1 389 ? -7.691 -24.363 2.458 1.00 86.00 389 TYR A N 1
ATOM 2871 C CA . TYR A 1 389 ? -7.508 -25.372 1.417 1.00 86.00 389 TYR A CA 1
ATOM 2872 C C . TYR A 1 389 ? -6.889 -24.783 0.145 1.00 86.00 389 TYR A C 1
ATOM 2874 O O . TYR A 1 389 ? -5.950 -25.357 -0.392 1.00 86.00 389 TYR A O 1
ATOM 2882 N N . GLY A 1 390 ? -7.355 -23.616 -0.309 1.00 83.62 390 GLY A N 1
ATOM 2883 C CA . GLY A 1 390 ? -6.758 -22.904 -1.440 1.00 83.62 390 GLY A CA 1
ATOM 2884 C C . GLY A 1 390 ? -5.302 -22.516 -1.177 1.00 83.62 390 GLY A C 1
ATOM 2885 O O . GLY A 1 390 ? -4.456 -22.684 -2.049 1.00 83.62 390 GLY A O 1
ATOM 2886 N N . TRP A 1 391 ? -4.991 -22.081 0.046 1.00 83.69 391 TRP A N 1
ATOM 2887 C CA . TRP A 1 391 ? -3.623 -21.810 0.489 1.00 83.69 391 TRP A CA 1
ATOM 2888 C C . TRP A 1 391 ? -2.726 -23.048 0.369 1.00 83.69 391 TRP A C 1
ATOM 2890 O O . TRP A 1 391 ? -1.617 -22.962 -0.153 1.00 83.69 391 TRP A O 1
ATOM 2900 N N . LEU A 1 392 ? -3.227 -24.207 0.808 1.00 81.94 392 LEU A N 1
ATOM 2901 C CA . LEU A 1 392 ? -2.524 -25.489 0.726 1.00 81.94 392 LEU A CA 1
ATOM 2902 C C . LEU A 1 392 ? -2.375 -25.994 -0.711 1.00 81.94 392 LEU A C 1
ATOM 2904 O O . LEU A 1 392 ? -1.318 -26.499 -1.060 1.00 81.94 392 LEU A O 1
ATOM 2908 N N . LEU A 1 393 ? -3.410 -25.854 -1.544 1.00 80.19 393 LEU A N 1
ATOM 2909 C CA . LEU A 1 393 ? -3.371 -26.269 -2.948 1.00 80.19 393 LEU A CA 1
ATOM 2910 C C . LEU A 1 393 ? -2.354 -25.484 -3.761 1.00 80.19 393 LEU A C 1
ATOM 2912 O O . LEU A 1 393 ? -1.763 -26.021 -4.694 1.00 80.19 393 LEU A O 1
ATOM 2916 N N . LEU A 1 394 ? -2.188 -24.206 -3.433 1.00 74.25 394 LEU A N 1
ATOM 2917 C CA . LEU A 1 394 ? -1.190 -23.396 -4.096 1.00 74.25 394 LEU A CA 1
ATOM 2918 C C . LEU A 1 394 ? 0.218 -23.782 -3.627 1.00 74.25 394 LEU A C 1
ATOM 2920 O O . LEU A 1 394 ? 1.140 -23.568 -4.403 1.00 74.25 394 LEU A O 1
ATOM 2924 N N . ALA A 1 395 ? 0.403 -24.357 -2.429 1.00 67.81 395 ALA A N 1
ATOM 2925 C CA . ALA A 1 395 ? 1.721 -24.705 -1.895 1.00 67.81 395 ALA A CA 1
ATOM 2926 C C . ALA A 1 395 ? 2.422 -25.823 -2.692 1.00 67.81 395 ALA A C 1
ATOM 2928 O O . ALA A 1 395 ? 1.827 -26.871 -2.946 1.00 67.81 395 ALA A O 1
ATOM 2929 N N . PRO A 1 396 ? 3.697 -25.647 -3.089 1.00 63.44 396 PRO A N 1
ATOM 2930 C CA . PRO A 1 396 ? 4.445 -26.614 -3.854 1.00 63.44 396 PRO A CA 1
ATOM 2931 C C . PRO A 1 396 ? 4.753 -27.811 -2.969 1.00 63.44 396 PRO A C 1
ATOM 2933 O O . PRO A 1 396 ? 4.987 -27.694 -1.766 1.00 63.44 396 PRO A O 1
ATOM 2936 N N . ALA A 1 397 ? 4.831 -28.977 -3.605 1.00 57.47 397 ALA A N 1
ATOM 2937 C CA . ALA A 1 397 ? 5.142 -30.229 -2.929 1.00 57.47 397 ALA A CA 1
ATOM 2938 C C . ALA A 1 397 ? 6.523 -30.220 -2.240 1.00 57.47 397 ALA A C 1
ATOM 2940 O O . ALA A 1 397 ? 6.748 -31.010 -1.324 1.00 57.47 397 ALA A O 1
ATOM 2941 N N . LYS A 1 398 ? 7.448 -29.346 -2.672 1.00 61.56 398 LYS A N 1
ATOM 2942 C CA . LYS A 1 398 ? 8.748 -29.115 -2.030 1.00 61.56 398 LYS A CA 1
ATOM 2943 C C . LYS A 1 398 ? 9.135 -27.629 -2.104 1.00 61.56 398 LYS A C 1
ATOM 2945 O O . LYS A 1 398 ? 9.156 -27.091 -3.212 1.00 61.56 398 LYS A O 1
ATOM 2950 N N . PRO A 1 399 ? 9.473 -26.979 -0.974 1.00 60.31 399 PRO A N 1
ATOM 2951 C CA . PRO A 1 399 ? 10.111 -25.668 -0.996 1.00 60.31 399 PRO A CA 1
ATOM 2952 C C . PRO A 1 399 ? 11.447 -25.742 -1.748 1.00 60.31 399 PRO A C 1
ATOM 2954 O O . PRO A 1 399 ? 12.182 -26.720 -1.601 1.00 60.31 399 PRO A O 1
ATOM 2957 N N . SER A 1 400 ? 11.787 -24.705 -2.517 1.00 58.66 400 SER A N 1
ATOM 2958 C CA . SER A 1 400 ? 13.112 -24.568 -3.144 1.00 58.66 400 SER A CA 1
ATOM 2959 C C . SER A 1 400 ? 14.226 -24.358 -2.111 1.00 58.66 400 SER A C 1
ATOM 2961 O O . SER A 1 400 ? 15.372 -24.720 -2.364 1.00 58.66 400 SER A O 1
ATOM 2963 N N . GLN A 1 401 ? 13.887 -23.823 -0.935 1.00 65.12 401 GLN A N 1
ATOM 2964 C CA . GLN A 1 401 ? 14.778 -23.672 0.211 1.00 65.12 401 GLN A CA 1
ATOM 2965 C C . GLN A 1 401 ? 14.029 -24.017 1.499 1.00 65.12 401 GLN A C 1
ATOM 2967 O O . GLN A 1 401 ? 12.887 -23.600 1.693 1.00 65.12 401 GLN A O 1
ATOM 2972 N N . ALA A 1 402 ? 14.661 -24.792 2.383 1.00 66.12 402 ALA A N 1
ATOM 2973 C CA . ALA A 1 402 ? 14.084 -25.071 3.693 1.00 66.12 402 ALA A CA 1
ATOM 2974 C C . ALA A 1 402 ? 13.965 -23.762 4.499 1.00 66.12 402 ALA A C 1
ATOM 2976 O O . ALA A 1 402 ? 14.909 -22.967 4.481 1.00 66.12 402 ALA A O 1
ATOM 2977 N N . PRO A 1 403 ? 12.847 -23.528 5.215 1.00 70.75 403 PRO A N 1
ATOM 2978 C CA . PRO A 1 403 ? 12.715 -22.346 6.056 1.00 70.75 403 PRO A CA 1
ATOM 2979 C C . PRO A 1 403 ? 13.829 -22.333 7.108 1.00 70.75 403 PRO A C 1
ATOM 2981 O O . PRO A 1 403 ? 14.061 -23.328 7.799 1.00 70.75 403 PRO A O 1
ATOM 2984 N N . GLN A 1 404 ? 14.535 -21.208 7.221 1.00 75.12 404 GLN A N 1
ATOM 2985 C CA . GLN A 1 404 ? 15.551 -21.017 8.252 1.00 75.12 404 GLN A CA 1
ATOM 2986 C C . GLN A 1 404 ? 14.858 -20.690 9.574 1.00 75.12 404 GLN A C 1
ATOM 2988 O O . GLN A 1 404 ? 14.457 -19.554 9.813 1.00 75.12 404 GLN A O 1
ATOM 2993 N N . LEU A 1 405 ? 14.686 -21.710 10.414 1.00 84.50 405 LEU A N 1
ATOM 2994 C CA . LEU A 1 405 ? 13.974 -21.577 11.679 1.00 84.50 405 LEU A CA 1
ATOM 2995 C C . LEU A 1 405 ? 14.882 -20.957 12.747 1.00 84.50 405 LEU A C 1
ATOM 2997 O O . LEU A 1 405 ? 15.813 -21.595 13.232 1.00 84.50 405 LEU A O 1
ATOM 3001 N N . THR A 1 406 ? 14.597 -19.716 13.132 1.00 87.69 406 THR A N 1
ATOM 3002 C CA . THR A 1 406 ? 15.373 -18.947 14.132 1.00 87.69 406 THR A CA 1
ATOM 3003 C C . THR A 1 406 ? 14.858 -19.112 15.569 1.00 87.69 406 THR A C 1
ATOM 3005 O O . THR A 1 406 ? 15.519 -18.708 16.531 1.00 87.69 406 THR A O 1
ATOM 3008 N N . GLY A 1 407 ? 13.685 -19.732 15.727 1.00 91.31 407 GLY A N 1
ATOM 3009 C CA . GLY A 1 407 ? 13.018 -19.989 17.002 1.00 91.31 407 GLY A CA 1
ATOM 3010 C C . GLY A 1 407 ? 11.962 -18.942 17.381 1.00 91.31 407 GLY A C 1
ATOM 3011 O O . GLY A 1 407 ? 12.142 -17.737 17.217 1.00 91.31 407 GLY A O 1
ATOM 3012 N N . VAL A 1 408 ? 10.851 -19.415 17.957 1.00 92.81 408 VAL A N 1
ATOM 3013 C CA . VAL A 1 408 ? 9.670 -18.604 18.313 1.00 92.81 408 VAL A CA 1
ATOM 3014 C C . VAL A 1 408 ? 10.025 -17.433 19.230 1.00 92.81 408 VAL A C 1
ATOM 3016 O O . VAL A 1 408 ? 9.553 -16.319 19.021 1.00 92.81 408 VAL A O 1
ATOM 3019 N N . VAL A 1 409 ? 10.856 -17.675 20.248 1.00 92.44 409 VAL A N 1
ATOM 3020 C CA . VAL A 1 409 ? 11.259 -16.637 21.211 1.00 92.44 409 VAL A CA 1
ATOM 3021 C C . VAL A 1 409 ? 12.101 -15.563 20.525 1.00 92.44 409 VAL A C 1
ATOM 3023 O O . VAL A 1 409 ? 11.852 -14.379 20.738 1.00 92.44 409 VAL A O 1
ATOM 3026 N N . THR A 1 410 ? 13.041 -15.965 19.669 1.00 91.50 410 THR A N 1
ATOM 3027 C CA . THR A 1 410 ? 13.882 -15.056 18.882 1.00 91.50 410 THR A CA 1
ATOM 3028 C C . THR A 1 410 ? 13.028 -14.155 18.001 1.00 91.50 410 THR A C 1
ATOM 3030 O O . THR A 1 410 ? 13.164 -12.938 18.064 1.00 91.50 410 THR A O 1
ATOM 3033 N N . GLU A 1 411 ? 12.078 -14.719 17.250 1.00 90.62 411 GLU A N 1
ATOM 3034 C CA . GLU A 1 411 ? 11.228 -13.919 16.364 1.00 90.62 411 GLU A CA 1
ATOM 3035 C C . GLU A 1 411 ? 10.247 -13.019 17.118 1.00 90.62 411 GLU A C 1
ATOM 3037 O O . GLU A 1 411 ? 9.991 -11.897 16.685 1.00 90.62 411 GLU A O 1
ATOM 3042 N N . LEU A 1 412 ? 9.735 -13.445 18.276 1.00 90.25 412 LEU A N 1
ATOM 3043 C CA . LEU A 1 412 ? 8.935 -12.568 19.135 1.00 90.25 412 LEU A CA 1
ATOM 3044 C C . LEU A 1 412 ? 9.755 -11.389 19.666 1.00 90.25 412 LEU A C 1
ATOM 3046 O O . LEU A 1 412 ? 9.252 -10.265 19.685 1.00 90.25 412 LEU A O 1
ATOM 3050 N N . LEU A 1 413 ? 11.008 -11.623 20.069 1.00 88.06 413 LEU A N 1
ATOM 3051 C CA . LEU A 1 413 ? 11.923 -10.558 20.478 1.00 88.06 413 LEU A CA 1
ATOM 3052 C C . LEU A 1 413 ? 12.261 -9.638 19.304 1.00 88.06 413 LEU A C 1
ATOM 3054 O O . LEU A 1 413 ? 12.216 -8.423 19.470 1.00 88.06 413 LEU A O 1
ATOM 3058 N N . ASN A 1 414 ? 12.510 -10.189 18.115 1.00 86.44 414 ASN A N 1
ATOM 3059 C CA . ASN A 1 414 ? 12.750 -9.409 16.903 1.00 86.44 414 ASN A CA 1
ATOM 3060 C C . ASN A 1 414 ? 11.550 -8.510 16.586 1.00 86.44 414 ASN A C 1
ATOM 3062 O O . ASN A 1 414 ? 11.703 -7.301 16.441 1.00 86.44 414 ASN A O 1
ATOM 3066 N N . LEU A 1 415 ? 10.327 -9.047 16.573 1.00 86.38 415 LEU A N 1
ATOM 3067 C CA . LEU A 1 415 ? 9.118 -8.241 16.377 1.00 86.38 415 LEU A CA 1
ATOM 3068 C C . LEU A 1 415 ? 8.939 -7.183 17.470 1.00 86.38 415 LEU A C 1
ATOM 3070 O O . LEU A 1 415 ? 8.582 -6.042 17.169 1.00 86.38 415 LEU A O 1
ATOM 3074 N N . ALA A 1 416 ? 9.219 -7.532 18.728 1.00 83.81 416 ALA A N 1
ATOM 3075 C CA . ALA A 1 416 ? 9.158 -6.595 19.841 1.00 83.81 416 ALA A CA 1
ATOM 3076 C C . ALA A 1 416 ? 10.200 -5.479 19.712 1.00 83.81 416 ALA A C 1
ATOM 3078 O O . ALA A 1 416 ? 9.903 -4.350 20.074 1.00 83.81 416 ALA A O 1
ATOM 3079 N N . MET A 1 417 ? 11.383 -5.738 19.159 1.00 80.25 417 MET A N 1
ATOM 3080 C CA . MET A 1 417 ? 12.407 -4.721 18.888 1.00 80.25 417 MET A CA 1
ATOM 3081 C C . MET A 1 417 ? 12.172 -3.968 17.567 1.00 80.25 417 MET A C 1
ATOM 3083 O O . MET A 1 417 ? 12.922 -3.052 17.231 1.00 80.25 417 MET A O 1
ATOM 3087 N N . GLY A 1 418 ? 11.125 -4.332 16.819 1.00 74.94 418 GLY A N 1
ATOM 3088 C CA . GLY A 1 418 ? 10.849 -3.786 15.494 1.00 74.94 418 GLY A CA 1
ATOM 3089 C C . GLY A 1 418 ? 11.847 -4.252 14.436 1.00 74.94 418 GLY A C 1
ATOM 3090 O O . GLY A 1 418 ? 11.983 -3.577 13.419 1.00 74.94 418 GLY A O 1
ATOM 3091 N N . THR A 1 419 ? 12.532 -5.375 14.672 1.00 78.25 419 THR A N 1
ATOM 3092 C CA . THR A 1 419 ? 13.602 -5.921 13.836 1.00 78.25 419 THR A CA 1
ATOM 3093 C C . THR A 1 419 ? 13.259 -7.232 13.098 1.00 78.25 419 THR A C 1
ATOM 3095 O O . THR A 1 419 ? 14.080 -8.157 13.100 1.00 78.25 419 THR A O 1
ATOM 3098 N N . PRO A 1 420 ? 12.056 -7.404 12.506 1.00 76.06 420 PRO A N 1
ATOM 3099 C CA . PRO A 1 420 ? 11.758 -8.633 11.777 1.00 76.06 420 PRO A CA 1
ATOM 3100 C C . PRO A 1 420 ? 12.724 -8.835 10.605 1.00 76.06 420 PRO A C 1
ATOM 3102 O O . PRO A 1 420 ? 13.211 -7.872 10.009 1.00 76.06 420 PRO A O 1
ATOM 3105 N N . ALA A 1 421 ? 13.002 -10.099 10.292 1.00 71.19 421 ALA A N 1
ATOM 3106 C CA . ALA A 1 421 ? 13.940 -10.535 9.261 1.00 71.19 421 ALA A CA 1
ATOM 3107 C C . ALA A 1 421 ? 15.362 -9.951 9.419 1.00 71.19 421 ALA A C 1
ATOM 3109 O O . ALA A 1 421 ? 16.074 -9.768 8.438 1.00 71.19 421 ALA A O 1
ATOM 3110 N N . GLY A 1 422 ? 15.773 -9.618 10.650 1.00 67.81 422 GLY A N 1
ATOM 3111 C CA . GLY A 1 422 ? 17.101 -9.062 10.934 1.00 67.81 422 GLY A CA 1
ATOM 3112 C C . GLY A 1 422 ? 17.296 -7.610 10.483 1.00 67.81 422 GLY A C 1
ATOM 3113 O O . GLY A 1 422 ? 18.394 -7.073 10.620 1.00 67.81 422 GLY A O 1
ATOM 3114 N N . VAL A 1 423 ? 16.253 -6.944 9.979 1.00 66.25 423 VAL A N 1
ATOM 3115 C CA . VAL A 1 423 ? 16.327 -5.526 9.608 1.00 66.25 423 VAL A CA 1
ATOM 3116 C C . VAL A 1 423 ? 16.288 -4.693 10.877 1.00 66.25 423 VAL A C 1
ATOM 3118 O O . VAL A 1 423 ? 15.387 -4.856 11.685 1.00 66.25 423 VAL A O 1
ATOM 3121 N N . THR A 1 424 ? 17.240 -3.791 11.096 1.00 64.31 424 THR A N 1
ATOM 3122 C CA . THR A 1 424 ? 17.291 -3.000 12.331 1.00 64.31 424 THR A CA 1
ATOM 3123 C C . THR A 1 424 ? 16.068 -2.086 12.466 1.00 64.31 424 THR A C 1
ATOM 3125 O O . THR A 1 424 ? 15.860 -1.172 11.673 1.00 64.31 424 THR A O 1
ATOM 3128 N N . GLY A 1 425 ? 15.239 -2.306 13.484 1.00 63.06 425 GLY A N 1
ATOM 3129 C CA . GLY A 1 425 ? 14.143 -1.422 13.883 1.00 63.06 425 GLY A CA 1
ATOM 3130 C C . GLY A 1 425 ? 14.580 -0.338 14.860 1.00 63.06 425 GLY A C 1
ATOM 3131 O O . GLY A 1 425 ? 15.672 -0.390 15.422 1.00 63.06 425 GLY A O 1
ATOM 3132 N N . THR A 1 426 ? 13.699 0.630 15.115 1.00 67.75 426 THR A N 1
ATOM 3133 C CA . THR A 1 426 ? 13.866 1.559 16.241 1.00 67.75 426 THR A CA 1
ATOM 3134 C C . THR A 1 426 ? 12.974 1.189 17.411 1.00 67.75 426 THR A C 1
ATOM 3136 O O . THR A 1 426 ? 11.793 0.878 17.247 1.00 67.75 426 THR A O 1
ATOM 3139 N N . THR A 1 427 ? 13.503 1.379 18.619 1.00 72.75 427 THR A N 1
ATOM 3140 C CA . THR A 1 427 ? 12.751 1.317 19.885 1.00 72.75 427 THR A CA 1
ATOM 3141 C C . THR A 1 427 ? 11.495 2.192 19.871 1.00 72.75 427 THR A C 1
ATOM 3143 O O . THR A 1 427 ? 10.495 1.882 20.513 1.00 72.75 427 THR A O 1
ATOM 3146 N N . VAL A 1 428 ? 11.506 3.272 19.091 1.00 73.69 428 VAL A N 1
ATOM 3147 C CA . VAL A 1 428 ? 10.374 4.185 18.938 1.00 73.69 428 VAL A CA 1
ATOM 3148 C C . VAL A 1 428 ? 9.169 3.510 18.274 1.00 73.69 428 VAL A C 1
ATOM 3150 O O . VAL A 1 428 ? 8.036 3.718 18.710 1.00 73.69 428 VAL A O 1
ATOM 3153 N N . THR A 1 429 ? 9.397 2.650 17.277 1.00 75.50 429 THR A N 1
ATOM 3154 C CA . THR A 1 429 ? 8.338 1.839 16.652 1.00 75.50 429 THR A CA 1
ATOM 3155 C C . THR A 1 429 ? 7.664 0.944 17.686 1.00 75.50 429 THR A C 1
ATOM 3157 O O . THR A 1 429 ? 6.436 0.913 17.773 1.00 75.50 429 THR A O 1
ATOM 3160 N N . THR A 1 430 ? 8.460 0.262 18.509 1.00 83.25 430 THR A N 1
ATOM 3161 C CA . THR A 1 430 ? 7.972 -0.600 19.589 1.00 83.25 430 THR A CA 1
ATOM 3162 C C . THR A 1 430 ? 7.097 0.168 20.566 1.00 83.25 430 THR A C 1
ATOM 3164 O O . THR A 1 430 ? 5.989 -0.265 20.877 1.00 83.25 430 THR A O 1
ATOM 3167 N N . VAL A 1 431 ? 7.559 1.336 21.025 1.00 84.44 431 VAL A N 1
ATOM 3168 C CA . VAL A 1 431 ? 6.794 2.170 21.960 1.00 84.44 431 VAL A CA 1
ATOM 3169 C C . VAL A 1 431 ? 5.458 2.582 21.340 1.00 84.44 431 VAL A C 1
ATOM 3171 O O . VAL A 1 431 ? 4.416 2.434 21.980 1.00 84.44 431 VAL A O 1
ATOM 3174 N N . MET A 1 432 ? 5.452 3.036 20.082 1.00 86.44 432 MET A N 1
ATOM 3175 C CA . MET A 1 432 ? 4.211 3.404 19.391 1.00 86.44 432 MET A CA 1
ATOM 3176 C C . MET A 1 432 ? 3.269 2.211 19.209 1.00 86.44 432 MET A C 1
ATOM 3178 O O . MET A 1 432 ? 2.055 2.374 19.344 1.00 86.44 432 MET A O 1
ATOM 3182 N N . LEU A 1 433 ? 3.801 1.013 18.952 1.00 88.88 433 LEU A N 1
ATOM 3183 C CA . LEU A 1 433 ? 3.007 -0.207 18.851 1.00 88.88 433 LEU A CA 1
ATOM 3184 C C . LEU A 1 433 ? 2.367 -0.562 20.194 1.00 88.88 433 LEU A C 1
ATOM 3186 O O . LEU A 1 433 ? 1.165 -0.808 20.234 1.00 88.88 433 LEU A O 1
ATOM 3190 N N . VAL A 1 434 ? 3.122 -0.527 21.295 1.00 90.56 434 VAL A N 1
ATOM 3191 C CA . VAL A 1 434 ? 2.606 -0.809 22.646 1.00 90.56 434 VAL A CA 1
ATOM 3192 C C . VAL A 1 434 ? 1.492 0.169 23.020 1.00 90.56 434 VAL A C 1
ATOM 3194 O O . VAL A 1 434 ? 0.412 -0.254 23.438 1.00 90.56 434 VAL A O 1
ATOM 3197 N N . VAL A 1 435 ? 1.708 1.472 22.806 1.00 89.06 435 VAL A N 1
ATOM 3198 C CA . VAL A 1 435 ? 0.681 2.502 23.039 1.00 89.06 435 VAL A CA 1
ATOM 3199 C C . VAL A 1 435 ? -0.535 2.265 22.137 1.00 89.06 435 VAL A C 1
ATOM 3201 O O . VAL A 1 435 ? -1.676 2.369 22.588 1.00 89.06 435 VAL A O 1
ATOM 3204 N N . GLY A 1 436 ? -0.307 1.898 20.875 1.00 88.75 436 GLY A N 1
ATOM 3205 C CA . GLY A 1 436 ? -1.340 1.554 19.904 1.00 88.75 436 GLY A CA 1
ATOM 3206 C C . GLY A 1 436 ? -2.193 0.353 20.309 1.00 88.75 436 GLY A C 1
ATOM 3207 O O . GLY A 1 436 ? -3.420 0.428 20.249 1.00 88.75 436 GLY A O 1
ATOM 3208 N N . VAL A 1 437 ? -1.562 -0.733 20.762 1.00 91.12 437 VAL A N 1
ATOM 3209 C CA . VAL A 1 437 ? -2.213 -1.947 21.279 1.00 91.12 437 VAL A CA 1
ATOM 3210 C C . VAL A 1 437 ? -3.034 -1.611 22.519 1.00 91.12 437 VAL A C 1
ATOM 3212 O O . VAL A 1 437 ? -4.228 -1.910 22.553 1.00 91.12 437 VAL A O 1
ATOM 3215 N N . ALA A 1 438 ? -2.440 -0.926 23.501 1.00 89.19 438 ALA A N 1
ATOM 3216 C CA . ALA A 1 438 ? -3.134 -0.515 24.720 1.00 89.19 438 ALA A CA 1
ATOM 3217 C C . ALA A 1 438 ? -4.353 0.368 24.401 1.00 89.19 438 ALA A C 1
ATOM 3219 O O . ALA A 1 438 ? -5.462 0.117 24.881 1.00 89.19 438 ALA A O 1
ATOM 3220 N N . GLY A 1 439 ? -4.178 1.351 23.513 1.00 83.31 439 GLY A N 1
ATOM 3221 C CA . GLY A 1 439 ? -5.255 2.208 23.028 1.00 83.31 439 GLY A CA 1
ATOM 3222 C C . GLY A 1 439 ? -6.335 1.435 22.269 1.00 83.31 439 GLY A C 1
ATOM 3223 O O . GLY A 1 439 ? -7.522 1.708 22.438 1.00 83.31 439 GLY A O 1
ATOM 3224 N N . ALA A 1 440 ? -5.964 0.442 21.459 1.00 84.12 440 ALA A N 1
ATOM 3225 C CA . ALA A 1 440 ? -6.915 -0.393 20.736 1.00 84.12 440 ALA A CA 1
ATOM 3226 C C . ALA A 1 440 ? -7.722 -1.304 21.671 1.00 84.12 440 ALA A C 1
ATOM 3228 O O . ALA A 1 440 ? -8.926 -1.443 21.460 1.00 84.12 440 ALA A O 1
ATOM 3229 N N . VAL A 1 441 ? -7.111 -1.863 22.721 1.00 84.75 441 VAL A N 1
ATOM 3230 C CA . VAL A 1 441 ? -7.817 -2.634 23.760 1.00 84.75 441 VAL A CA 1
ATOM 3231 C C . VAL A 1 441 ? -8.803 -1.731 24.500 1.00 84.75 441 VAL A C 1
ATOM 3233 O O . VAL A 1 441 ? -9.992 -2.047 24.579 1.00 84.75 441 VAL A O 1
ATOM 3236 N N . TRP A 1 442 ? -8.341 -0.565 24.960 1.00 79.62 442 TRP A N 1
ATOM 3237 C CA . TRP A 1 442 ? -9.165 0.397 25.696 1.00 79.62 442 TRP A CA 1
ATOM 3238 C C . TRP A 1 442 ? -10.358 0.896 24.872 1.00 79.62 442 TRP A C 1
ATOM 3240 O O . TRP A 1 442 ? -11.489 0.957 25.351 1.00 79.62 442 TRP A O 1
ATOM 3250 N N . LEU A 1 443 ? -10.118 1.218 23.599 1.00 76.81 443 LEU A N 1
ATOM 3251 C CA . LEU A 1 443 ? -11.136 1.699 22.664 1.00 76.81 443 LEU A CA 1
ATOM 3252 C C . LEU A 1 443 ? -11.913 0.565 21.978 1.00 76.81 443 LEU A C 1
ATOM 3254 O O . LEU A 1 443 ? -12.705 0.843 21.078 1.00 76.81 443 LEU A O 1
ATOM 3258 N N . ARG A 1 444 ? -11.694 -0.700 22.373 1.00 79.94 444 ARG A N 1
ATOM 3259 C CA . ARG A 1 444 ? -12.359 -1.894 21.817 1.00 79.94 444 ARG A CA 1
ATOM 3260 C C . ARG A 1 444 ? -12.245 -2.013 20.290 1.00 79.94 444 ARG A C 1
ATOM 3262 O O . ARG A 1 444 ? -13.161 -2.468 19.607 1.00 79.94 444 ARG A O 1
ATOM 3269 N N . ARG A 1 445 ? -11.101 -1.615 19.731 1.00 79.88 445 ARG A N 1
ATOM 3270 C CA . ARG A 1 445 ? -10.778 -1.677 18.295 1.00 79.88 445 ARG A CA 1
ATOM 3271 C C . ARG A 1 445 ? -10.236 -3.055 17.912 1.00 79.88 445 ARG A C 1
ATOM 3273 O O . ARG A 1 445 ? -9.114 -3.189 17.427 1.00 79.88 445 ARG A O 1
ATOM 3280 N N . PHE A 1 446 ? -11.050 -4.085 18.128 1.00 83.06 446 PHE A N 1
ATOM 3281 C CA . PHE A 1 446 ? -10.623 -5.482 18.012 1.00 83.06 446 PHE A CA 1
ATOM 3282 C C . PHE A 1 446 ? -10.195 -5.898 16.604 1.00 83.06 446 PHE A C 1
ATOM 3284 O O . PHE A 1 446 ? -9.362 -6.784 16.483 1.00 83.06 446 PHE A O 1
ATOM 3291 N N . THR A 1 447 ? -10.686 -5.250 15.542 1.00 83.75 447 THR A N 1
ATOM 3292 C CA . THR A 1 447 ? -10.255 -5.572 14.170 1.00 83.75 447 THR A CA 1
ATOM 3293 C C . THR A 1 447 ? -8.762 -5.319 13.964 1.00 83.75 447 THR A C 1
ATOM 3295 O O . THR A 1 447 ? -8.075 -6.180 13.430 1.00 83.75 447 THR A O 1
ATOM 3298 N N . ALA A 1 448 ? -8.241 -4.171 14.412 1.00 87.19 448 ALA A N 1
ATOM 3299 C CA . ALA A 1 448 ? -6.817 -3.856 14.270 1.00 87.19 448 ALA A CA 1
ATOM 3300 C C . ALA A 1 448 ? -5.944 -4.807 15.106 1.00 87.19 448 ALA A C 1
ATOM 3302 O O . ALA A 1 448 ? -4.907 -5.261 14.636 1.00 87.19 448 ALA A O 1
ATOM 3303 N N . LEU A 1 449 ? -6.402 -5.160 16.313 1.00 89.19 449 LEU A N 1
ATOM 3304 C CA . LEU A 1 449 ? -5.733 -6.145 17.166 1.00 89.19 449 LEU A CA 1
ATOM 3305 C C . LEU A 1 449 ? -5.727 -7.540 16.536 1.00 89.19 449 LEU A C 1
ATOM 3307 O O . LEU A 1 449 ? -4.690 -8.185 16.518 1.00 89.19 449 LEU A O 1
ATOM 3311 N N . ALA A 1 450 ? -6.861 -7.996 16.002 1.00 88.94 450 ALA A N 1
ATOM 3312 C CA . ALA A 1 450 ? -6.975 -9.309 15.375 1.00 88.94 450 ALA A CA 1
ATOM 3313 C C . ALA A 1 450 ? -6.087 -9.422 14.131 1.00 88.94 450 ALA A C 1
ATOM 3315 O O . ALA A 1 450 ? -5.413 -10.432 13.961 1.00 88.94 450 ALA A O 1
ATOM 3316 N N . LEU A 1 451 ? -6.043 -8.376 13.298 1.00 89.81 451 LEU A N 1
ATOM 3317 C CA . LEU A 1 451 ? -5.153 -8.322 12.136 1.00 89.81 451 LEU A CA 1
ATOM 3318 C C . LEU A 1 451 ? -3.682 -8.391 12.548 1.00 89.81 451 LEU A C 1
ATOM 3320 O O . LEU A 1 451 ? -2.934 -9.198 12.003 1.00 89.81 451 LEU A O 1
ATOM 3324 N N . TRP A 1 452 ? -3.285 -7.592 13.539 1.00 92.00 452 TRP A N 1
ATOM 3325 C CA . TRP A 1 452 ? -1.921 -7.604 14.059 1.00 92.00 452 TRP A CA 1
ATOM 3326 C C . TRP A 1 452 ? -1.538 -8.953 14.680 1.00 92.00 452 TRP A C 1
ATOM 3328 O O . TRP A 1 452 ? -0.468 -9.477 14.382 1.00 92.00 452 TRP A O 1
ATOM 3338 N N . LEU A 1 453 ? -2.410 -9.550 15.497 1.00 93.44 453 LEU A N 1
ATOM 3339 C CA . LEU A 1 453 ? -2.173 -10.859 16.110 1.00 93.44 453 LEU A CA 1
ATOM 3340 C C . LEU A 1 453 ? -2.069 -11.964 15.058 1.00 93.44 453 LEU A C 1
ATOM 3342 O O . LEU A 1 453 ? -1.159 -12.783 15.132 1.00 93.44 453 LEU A O 1
ATOM 3346 N N . ALA A 1 454 ? -2.960 -11.970 14.064 1.00 91.44 454 ALA A N 1
ATOM 3347 C CA . ALA A 1 454 ? -2.930 -12.955 12.990 1.00 91.44 454 ALA A CA 1
ATOM 3348 C C . ALA A 1 454 ? -1.653 -12.839 12.152 1.00 91.44 454 ALA A C 1
ATOM 3350 O O . ALA A 1 454 ? -1.010 -13.848 11.884 1.00 91.44 454 ALA A O 1
ATOM 3351 N N . ALA A 1 455 ? -1.248 -11.620 11.789 1.00 91.44 455 ALA A N 1
ATOM 3352 C CA . ALA A 1 455 ? -0.008 -11.412 11.054 1.00 91.44 455 ALA A CA 1
ATOM 3353 C C . ALA A 1 455 ? 1.232 -11.751 11.901 1.00 91.44 455 ALA A C 1
ATOM 3355 O O . ALA A 1 455 ? 2.197 -12.298 11.379 1.00 91.44 455 ALA A O 1
ATOM 3356 N N . THR A 1 456 ? 1.198 -11.470 13.210 1.00 93.06 456 THR A N 1
ATOM 3357 C CA . THR A 1 456 ? 2.269 -11.826 14.159 1.00 93.06 456 THR A CA 1
ATOM 3358 C C . THR A 1 456 ? 2.408 -13.340 14.260 1.00 93.06 456 THR A C 1
ATOM 3360 O O . THR A 1 456 ? 3.508 -13.863 14.124 1.00 93.06 456 THR A O 1
ATOM 3363 N N . ALA A 1 457 ? 1.296 -14.055 14.441 1.00 93.31 457 ALA A N 1
ATOM 3364 C CA . ALA A 1 457 ? 1.285 -15.511 14.477 1.00 93.31 457 ALA A CA 1
ATOM 3365 C C . ALA A 1 457 ? 1.772 -16.099 13.149 1.00 93.31 457 ALA A C 1
ATOM 3367 O O . ALA A 1 457 ? 2.609 -16.992 13.156 1.00 93.31 457 ALA A O 1
ATOM 3368 N N . LEU A 1 458 ? 1.305 -15.563 12.017 1.00 91.25 458 LEU A N 1
ATOM 3369 C CA . LEU A 1 458 ? 1.737 -16.006 10.696 1.00 91.25 458 LEU A CA 1
ATOM 3370 C C . LEU A 1 458 ? 3.250 -15.851 10.519 1.00 91.25 458 LEU A C 1
ATOM 3372 O O . LEU A 1 458 ? 3.908 -16.813 10.137 1.00 91.25 458 LEU A O 1
ATOM 3376 N N . TYR A 1 459 ? 3.808 -14.684 10.845 1.00 91.19 459 TYR A N 1
ATOM 3377 C CA . TYR A 1 459 ? 5.245 -14.432 10.759 1.00 91.19 459 TYR A CA 1
ATOM 3378 C C . TYR A 1 459 ? 6.040 -15.356 11.698 1.00 91.19 459 TYR A C 1
ATOM 3380 O O . TYR A 1 459 ? 6.916 -16.089 11.247 1.00 91.19 459 TYR A O 1
ATOM 3388 N N . VAL A 1 460 ? 5.694 -15.395 12.990 1.00 93.75 460 VAL A N 1
ATOM 3389 C CA . VAL A 1 460 ? 6.429 -16.174 14.003 1.00 93.75 460 VAL A CA 1
ATOM 3390 C C . VAL A 1 460 ? 6.362 -17.672 13.725 1.00 93.75 460 VAL A C 1
ATOM 3392 O O . VAL A 1 460 ? 7.362 -18.358 13.899 1.00 93.75 460 VAL A O 1
ATOM 3395 N N . LEU A 1 461 ? 5.221 -18.198 13.278 1.00 92.38 461 LEU A N 1
ATOM 3396 C CA . LEU A 1 461 ? 5.090 -19.622 12.959 1.00 92.38 461 LEU A CA 1
ATOM 3397 C C . LEU A 1 461 ? 5.771 -19.989 11.636 1.00 92.38 461 LEU A C 1
ATOM 3399 O O . LEU A 1 461 ? 6.247 -21.112 11.510 1.00 92.38 461 LEU A O 1
ATOM 3403 N N . SER A 1 462 ? 5.847 -19.061 10.678 1.00 90.06 462 SER A N 1
ATOM 3404 C CA . SER A 1 462 ? 6.521 -19.297 9.393 1.00 90.06 462 SER A CA 1
ATOM 3405 C C . SER A 1 462 ? 8.044 -19.195 9.491 1.00 90.06 462 SER A C 1
ATOM 3407 O O . SER A 1 462 ? 8.742 -19.938 8.814 1.00 90.06 462 SER A O 1
ATOM 3409 N N . VAL A 1 463 ? 8.558 -18.278 10.317 1.00 89.31 463 VAL A N 1
ATOM 3410 C CA . VAL A 1 463 ? 10.000 -17.980 10.415 1.00 89.31 463 VAL A CA 1
ATOM 3411 C C . VAL A 1 463 ? 10.628 -18.598 11.665 1.00 89.31 463 VAL A C 1
ATOM 3413 O O . VAL A 1 463 ? 11.730 -19.122 11.612 1.00 89.31 463 VAL A O 1
ATOM 3416 N N . GLY A 1 464 ? 9.933 -18.570 12.801 1.00 88.44 464 GLY A N 1
ATOM 3417 C CA . GLY A 1 464 ? 10.444 -19.065 14.084 1.00 88.44 464 GLY A CA 1
ATOM 3418 C C . GLY A 1 464 ? 9.846 -20.399 14.538 1.00 88.44 464 GLY A C 1
ATOM 3419 O O . GLY A 1 464 ? 10.241 -20.908 15.588 1.00 88.44 464 GLY A O 1
ATOM 3420 N N . GLY A 1 465 ? 8.870 -20.952 13.811 1.00 88.25 465 GLY A N 1
ATOM 3421 C CA . GLY A 1 465 ? 8.118 -22.137 14.227 1.00 88.25 465 GLY A CA 1
ATOM 3422 C C . GLY A 1 465 ? 9.008 -23.374 14.429 1.00 88.25 465 GLY A C 1
ATOM 3423 O O . GLY A 1 465 ? 9.994 -23.528 13.723 1.00 88.25 465 GLY A O 1
ATOM 3424 N N . PRO A 1 466 ? 8.688 -24.279 15.372 1.00 85.88 466 PRO A N 1
ATOM 3425 C CA . PRO A 1 466 ? 9.491 -25.484 15.607 1.00 85.88 466 PRO A CA 1
ATOM 3426 C C . PRO A 1 466 ? 9.262 -26.590 14.562 1.00 85.88 466 PRO A C 1
ATOM 3428 O O . PRO A 1 466 ? 10.051 -27.527 14.493 1.00 85.88 466 PRO A O 1
ATOM 3431 N N . ASP A 1 467 ? 8.178 -26.507 13.784 1.00 88.69 467 ASP A N 1
ATOM 3432 C CA . ASP A 1 467 ? 7.796 -27.496 12.774 1.00 88.69 467 ASP A CA 1
ATOM 3433 C C . ASP A 1 467 ? 8.074 -26.955 11.357 1.00 88.69 467 ASP A C 1
ATOM 3435 O O . ASP A 1 467 ? 7.367 -26.047 10.901 1.00 88.69 467 ASP A O 1
ATOM 3439 N N . PRO A 1 468 ? 9.060 -27.519 10.632 1.00 85.81 468 PRO A N 1
ATOM 3440 C CA . PRO A 1 468 ? 9.376 -27.127 9.261 1.00 85.81 468 PRO A CA 1
ATOM 3441 C C . PRO A 1 468 ? 8.211 -27.292 8.281 1.00 85.81 468 PRO A C 1
ATOM 3443 O O . PRO A 1 468 ? 8.130 -26.540 7.309 1.00 85.81 468 PRO A O 1
ATOM 3446 N N . VAL A 1 469 ? 7.307 -28.254 8.505 1.00 86.00 469 VAL A N 1
ATOM 3447 C CA . VAL A 1 469 ? 6.155 -28.498 7.625 1.00 86.00 469 VAL A CA 1
ATOM 3448 C C . VAL A 1 469 ? 5.141 -27.378 7.787 1.00 86.00 469 VAL A C 1
ATOM 3450 O O . VAL A 1 469 ? 4.737 -26.767 6.798 1.00 86.00 469 VAL A O 1
ATOM 3453 N N . LEU A 1 470 ? 4.776 -27.058 9.030 1.00 85.75 470 LEU A N 1
ATOM 3454 C CA . LEU A 1 470 ? 3.884 -25.940 9.326 1.00 85.75 470 LEU A CA 1
ATOM 3455 C C . LEU A 1 470 ? 4.473 -24.610 8.840 1.00 85.75 470 LEU A C 1
ATOM 3457 O O . LEU A 1 470 ? 3.769 -23.831 8.197 1.00 85.75 470 LEU A O 1
ATOM 3461 N N . ALA A 1 471 ? 5.763 -24.376 9.095 1.00 87.12 471 ALA A N 1
ATOM 3462 C CA . ALA A 1 471 ? 6.468 -23.188 8.630 1.00 87.12 471 ALA A CA 1
ATOM 3463 C C . ALA A 1 471 ? 6.434 -23.069 7.100 1.00 87.12 471 ALA A C 1
ATOM 3465 O O . ALA A 1 471 ? 6.154 -21.999 6.561 1.00 87.12 471 ALA A O 1
ATOM 3466 N N . SER A 1 472 ? 6.627 -24.188 6.398 1.00 83.44 472 SER A N 1
ATOM 3467 C CA . SER A 1 472 ? 6.548 -24.234 4.940 1.00 83.44 472 SER A CA 1
ATOM 3468 C C . SER A 1 472 ? 5.131 -23.950 4.433 1.00 83.44 472 SER A C 1
ATOM 3470 O O . SER A 1 472 ? 4.941 -23.152 3.520 1.00 83.44 472 SER A O 1
ATOM 3472 N N . VAL A 1 473 ? 4.111 -24.558 5.038 1.00 84.88 473 VAL A N 1
ATOM 3473 C CA . VAL A 1 473 ? 2.708 -24.327 4.665 1.00 84.88 473 VAL A CA 1
ATOM 3474 C C . VAL A 1 473 ? 2.331 -22.854 4.827 1.00 84.88 473 VAL A C 1
ATOM 3476 O O . VAL A 1 473 ? 1.745 -22.257 3.926 1.00 84.88 473 VAL A O 1
ATOM 3479 N N . LEU A 1 474 ? 2.679 -22.253 5.963 1.00 86.75 474 LEU A N 1
ATOM 3480 C CA . LEU A 1 474 ? 2.320 -20.873 6.278 1.00 86.75 474 LEU A CA 1
ATOM 3481 C C . LEU A 1 474 ? 3.156 -19.852 5.494 1.00 86.75 474 LEU A C 1
ATOM 3483 O O . LEU A 1 474 ? 2.611 -18.868 4.996 1.00 86.75 474 LEU A O 1
ATOM 3487 N N . GLY A 1 475 ? 4.453 -20.107 5.325 1.00 84.44 475 GLY A N 1
ATOM 3488 C CA . GLY A 1 475 ? 5.367 -19.233 4.592 1.00 84.44 475 GLY A CA 1
ATOM 3489 C C . GLY A 1 475 ? 5.198 -19.301 3.076 1.00 84.44 475 GLY A C 1
ATOM 3490 O O . GLY A 1 475 ? 5.613 -18.375 2.375 1.00 84.44 475 GLY A O 1
ATOM 3491 N N . TYR A 1 476 ? 4.551 -20.350 2.557 1.00 83.44 476 TYR A N 1
ATOM 3492 C CA . TYR A 1 476 ? 4.439 -20.563 1.120 1.00 83.44 476 TYR A CA 1
ATOM 3493 C C . TYR A 1 476 ? 3.795 -19.389 0.377 1.00 83.44 476 TYR A C 1
ATOM 3495 O O . TYR A 1 476 ? 4.315 -18.952 -0.648 1.00 83.44 476 TYR A O 1
ATOM 3503 N N . GLY A 1 477 ? 2.686 -18.850 0.895 1.00 77.94 477 GLY A N 1
ATOM 3504 C CA . GLY A 1 477 ? 1.990 -17.740 0.242 1.00 77.94 477 GLY A CA 1
ATOM 3505 C C . GLY A 1 477 ? 2.897 -16.528 0.006 1.00 77.94 477 GLY A C 1
ATOM 3506 O O . GLY A 1 477 ? 2.594 -15.704 -0.846 1.00 77.94 477 GLY A O 1
ATOM 3507 N N . PHE A 1 478 ? 4.027 -16.451 0.713 1.00 79.38 478 PHE A N 1
ATOM 3508 C CA . PHE A 1 478 ? 5.046 -15.412 0.632 1.00 79.38 478 PHE A CA 1
ATOM 3509 C C . PHE A 1 478 ? 6.369 -15.915 0.038 1.00 79.38 478 PHE A C 1
ATOM 3511 O O . PHE A 1 478 ? 7.392 -15.269 0.213 1.00 79.38 478 PHE A O 1
ATOM 3518 N N . GLY A 1 479 ? 6.376 -17.050 -0.663 1.00 78.31 479 GLY A N 1
ATOM 3519 C CA . GLY A 1 479 ? 7.576 -17.606 -1.290 1.00 78.31 479 GLY A CA 1
ATOM 3520 C C . GLY A 1 479 ? 8.657 -18.032 -0.298 1.00 78.31 479 GLY A C 1
ATOM 3521 O O . GLY A 1 479 ? 9.822 -18.057 -0.670 1.00 78.31 479 GLY A O 1
ATOM 3522 N N . TYR A 1 480 ? 8.284 -18.341 0.951 1.00 80.56 480 TYR A N 1
ATOM 3523 C CA . TYR A 1 480 ? 9.217 -18.658 2.044 1.00 80.56 480 TYR A CA 1
ATOM 3524 C C . TYR A 1 480 ? 10.173 -17.517 2.412 1.00 80.56 480 TYR A C 1
ATOM 3526 O O . TYR A 1 480 ? 11.167 -17.750 3.091 1.00 80.56 480 TYR A O 1
ATOM 3534 N N . ASP A 1 481 ? 9.862 -16.289 1.996 1.00 79.44 481 ASP A N 1
ATOM 3535 C CA . ASP A 1 481 ? 10.696 -15.113 2.213 1.00 79.44 481 ASP A CA 1
ATOM 3536 C C . ASP A 1 481 ? 10.282 -14.394 3.516 1.00 79.44 481 ASP A C 1
ATOM 3538 O O . ASP A 1 481 ? 9.185 -13.812 3.594 1.00 79.44 481 ASP A O 1
ATOM 3542 N N . PRO A 1 482 ? 11.142 -14.397 4.556 1.00 82.12 482 PRO A N 1
ATOM 3543 C CA . PRO A 1 482 ? 10.875 -13.693 5.804 1.00 82.12 482 PRO A CA 1
ATOM 3544 C C . PRO A 1 482 ? 10.656 -12.190 5.609 1.00 82.12 482 PRO A C 1
ATOM 3546 O O . PRO A 1 482 ? 9.857 -11.602 6.337 1.00 82.12 482 PRO A O 1
ATOM 3549 N N . ALA A 1 483 ? 11.299 -11.557 4.621 1.00 78.81 483 ALA A N 1
ATOM 3550 C CA . ALA A 1 483 ? 11.141 -10.130 4.355 1.00 78.81 483 ALA A CA 1
ATOM 3551 C C . ALA A 1 483 ? 9.737 -9.812 3.824 1.00 78.81 483 ALA A C 1
ATOM 3553 O O . ALA A 1 483 ? 9.115 -8.837 4.252 1.00 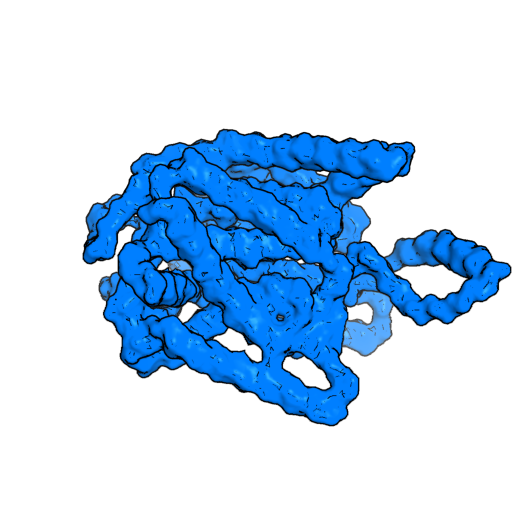78.81 483 ALA A O 1
ATOM 3554 N N . ARG A 1 484 ? 9.176 -10.671 2.962 1.00 80.00 484 ARG A N 1
ATOM 3555 C CA . ARG A 1 484 ? 7.791 -10.538 2.471 1.00 80.00 484 ARG A CA 1
ATOM 3556 C C . ARG A 1 484 ? 6.769 -10.728 3.590 1.00 80.00 484 ARG A C 1
ATOM 3558 O O . ARG A 1 484 ? 5.826 -9.942 3.699 1.00 80.00 484 ARG A O 1
ATOM 3565 N N . LEU A 1 485 ? 6.966 -11.731 4.447 1.00 84.31 485 LEU A N 1
ATOM 3566 C CA . LEU A 1 485 ? 6.132 -11.937 5.637 1.00 84.31 485 LEU A CA 1
ATOM 3567 C C . LEU A 1 485 ? 6.217 -10.744 6.596 1.00 84.31 485 LEU A C 1
ATOM 3569 O O . LEU A 1 485 ? 5.195 -10.305 7.129 1.00 84.31 485 LEU A O 1
ATOM 3573 N N . ALA A 1 486 ? 7.416 -10.197 6.795 1.00 83.62 486 ALA A N 1
ATOM 3574 C CA . ALA A 1 486 ? 7.624 -9.016 7.615 1.00 83.62 486 ALA A CA 1
ATOM 3575 C C . ALA A 1 486 ? 6.906 -7.794 7.024 1.00 83.62 486 ALA A C 1
ATOM 3577 O O . ALA A 1 486 ? 6.191 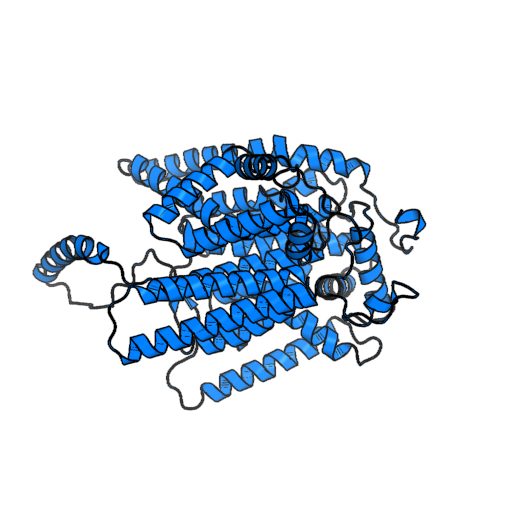-7.104 7.745 1.00 83.62 486 ALA A O 1
ATOM 3578 N N . ALA A 1 487 ? 7.001 -7.568 5.710 1.00 82.50 487 ALA A N 1
ATOM 3579 C CA . ALA A 1 487 ? 6.283 -6.495 5.025 1.00 82.50 487 ALA A CA 1
ATOM 3580 C C . ALA A 1 487 ? 4.758 -6.617 5.205 1.00 82.50 487 ALA A C 1
ATOM 3582 O O . ALA A 1 487 ? 4.090 -5.638 5.544 1.00 82.50 487 ALA A O 1
ATOM 3583 N N . PHE A 1 488 ? 4.195 -7.825 5.081 1.00 86.25 488 PHE A N 1
ATOM 3584 C CA . PHE A 1 488 ? 2.781 -8.065 5.385 1.00 86.25 488 PHE A CA 1
ATOM 3585 C C . PHE A 1 488 ? 2.434 -7.768 6.850 1.00 86.25 488 PHE A C 1
ATOM 3587 O O . PHE A 1 488 ? 1.451 -7.071 7.127 1.00 86.25 488 PHE A O 1
ATOM 3594 N N . TRP A 1 489 ? 3.253 -8.248 7.792 1.00 88.56 489 TRP A N 1
ATOM 3595 C CA . TRP A 1 489 ? 3.095 -7.939 9.212 1.00 88.56 489 TRP A CA 1
ATOM 3596 C C . TRP A 1 489 ? 3.065 -6.431 9.460 1.00 88.56 489 TRP A C 1
ATOM 3598 O O . TRP A 1 489 ? 2.221 -5.944 10.213 1.00 88.56 489 TRP A O 1
ATOM 3608 N N . MET A 1 490 ? 3.900 -5.662 8.767 1.00 84.75 490 MET A N 1
ATOM 3609 C CA . MET A 1 490 ? 3.928 -4.205 8.888 1.00 84.75 490 MET A CA 1
ATOM 3610 C C . MET A 1 490 ? 2.646 -3.551 8.382 1.00 84.75 490 MET A C 1
ATOM 3612 O O . MET A 1 490 ? 2.105 -2.685 9.073 1.00 84.75 490 MET A O 1
ATOM 3616 N N . VAL A 1 491 ? 2.111 -3.984 7.234 1.00 88.31 491 VAL A N 1
ATOM 3617 C CA . VAL A 1 491 ? 0.811 -3.500 6.735 1.00 88.31 491 VAL A CA 1
ATOM 3618 C C . VAL A 1 491 ? -0.278 -3.732 7.788 1.00 88.31 491 VAL A C 1
ATOM 3620 O O . VAL A 1 491 ? -1.045 -2.818 8.098 1.00 88.31 491 VAL A O 1
ATOM 3623 N N . ALA A 1 492 ? -0.307 -4.918 8.405 1.00 90.06 492 ALA A N 1
ATOM 3624 C CA . ALA A 1 492 ? -1.259 -5.255 9.466 1.00 90.06 492 ALA A CA 1
ATOM 3625 C C . ALA A 1 492 ? -1.024 -4.477 10.778 1.00 90.06 492 ALA A C 1
ATOM 3627 O O . ALA A 1 492 ? -1.967 -4.241 11.537 1.00 90.06 492 ALA A O 1
ATOM 3628 N N . THR A 1 493 ? 0.212 -4.047 11.036 1.00 90.00 493 THR A N 1
ATOM 3629 C CA . THR A 1 493 ? 0.623 -3.316 12.246 1.00 90.00 493 THR A CA 1
ATOM 3630 C C . THR A 1 493 ? 0.373 -1.806 12.137 1.00 90.00 493 THR A C 1
ATOM 3632 O O . THR A 1 493 ? 0.128 -1.146 13.154 1.00 90.00 493 THR A O 1
ATOM 3635 N N . MET A 1 494 ? 0.358 -1.241 10.919 1.00 90.62 494 MET A N 1
ATOM 3636 C CA . MET A 1 494 ? 0.175 0.203 10.689 1.00 90.62 494 MET A CA 1
ATOM 3637 C C . MET A 1 494 ? -1.018 0.827 11.426 1.00 90.62 494 MET A C 1
ATOM 3639 O O . MET A 1 494 ? -0.843 1.891 12.027 1.00 90.62 494 MET A O 1
ATOM 3643 N N . PRO A 1 495 ? -2.220 0.218 11.454 1.00 92.56 495 PRO A N 1
ATOM 3644 C CA . PRO A 1 495 ? -3.352 0.794 12.174 1.00 92.56 495 PRO A CA 1
ATOM 3645 C C . PRO A 1 495 ? -3.099 0.986 13.673 1.00 92.56 495 PRO A C 1
ATOM 3647 O O . PRO A 1 495 ? -3.626 1.929 14.262 1.00 92.56 495 PRO A O 1
ATOM 3650 N N . LEU A 1 496 ? -2.315 0.109 14.305 1.00 92.31 496 LEU A N 1
ATOM 3651 C CA . LEU A 1 496 ? -1.990 0.218 15.728 1.00 92.31 496 LEU A CA 1
ATOM 3652 C C . LEU A 1 496 ? -0.917 1.281 15.960 1.00 92.31 496 LEU A C 1
ATOM 3654 O O . LEU A 1 496 ? -1.115 2.157 16.798 1.00 92.31 496 LEU A O 1
ATOM 3658 N N . LEU A 1 497 ? 0.153 1.281 15.165 1.00 90.31 497 LEU A N 1
ATOM 3659 C CA . LEU A 1 497 ? 1.207 2.299 15.237 1.00 90.31 497 LEU A CA 1
ATOM 3660 C C . LEU A 1 497 ? 0.650 3.718 15.077 1.00 90.31 497 LEU A C 1
ATOM 3662 O O . LEU A 1 497 ? 0.926 4.608 15.882 1.00 90.31 497 LEU A O 1
ATOM 3666 N N . LEU A 1 498 ? -0.204 3.913 14.071 1.00 91.56 498 LEU A N 1
ATOM 3667 C CA . LEU A 1 498 ? -0.841 5.200 13.803 1.00 91.56 498 LEU A CA 1
ATOM 3668 C C . LEU A 1 498 ? -1.898 5.562 14.857 1.00 91.56 498 LEU A C 1
ATOM 3670 O O . LEU A 1 498 ? -2.174 6.741 15.081 1.00 91.56 498 LEU A O 1
ATOM 3674 N N . ALA A 1 499 ? -2.494 4.576 15.536 1.00 90.12 499 ALA A N 1
ATOM 3675 C CA . ALA A 1 499 ? -3.349 4.843 16.689 1.00 90.12 499 ALA A CA 1
ATOM 3676 C C . ALA A 1 499 ? -2.519 5.314 17.893 1.00 90.12 499 ALA A C 1
ATOM 3678 O O . ALA A 1 499 ? -2.968 6.203 18.618 1.00 90.12 499 ALA A O 1
ATOM 3679 N N . GLY A 1 500 ? -1.314 4.763 18.070 1.00 87.62 500 GLY A N 1
ATOM 3680 C CA . GLY A 1 500 ? -0.354 5.177 19.091 1.00 87.62 500 GLY A CA 1
ATOM 3681 C C . GLY A 1 500 ? 0.050 6.644 18.948 1.00 87.62 500 GLY A C 1
ATOM 3682 O O . GLY A 1 500 ? -0.075 7.411 19.905 1.00 87.62 500 GLY A O 1
ATOM 3683 N N . THR A 1 501 ? 0.411 7.078 17.734 1.00 88.50 501 THR A N 1
ATOM 3684 C CA . THR A 1 501 ? 0.714 8.498 17.465 1.00 88.50 501 THR A CA 1
ATOM 3685 C C . THR A 1 501 ? -0.495 9.401 17.679 1.00 88.50 501 THR A C 1
ATOM 3687 O O . THR A 1 501 ? -0.362 10.473 18.263 1.00 88.50 501 THR A O 1
ATOM 3690 N N . GLY A 1 502 ? -1.698 8.939 17.330 1.00 86.75 502 GLY A N 1
ATOM 3691 C CA . GLY A 1 502 ? -2.932 9.662 17.636 1.00 86.75 502 GLY A CA 1
ATOM 3692 C C . GLY A 1 502 ? -3.170 9.857 19.135 1.00 86.75 502 GLY A C 1
ATOM 3693 O O . GLY A 1 502 ? -3.609 10.924 19.567 1.00 86.75 502 GLY A O 1
ATOM 3694 N N . GLY A 1 503 ? -2.855 8.842 19.944 1.00 83.94 503 GLY A N 1
ATOM 3695 C CA . GLY A 1 503 ? -2.875 8.932 21.405 1.00 83.94 503 GLY A CA 1
ATOM 3696 C C . GLY A 1 503 ? -1.903 9.989 21.929 1.00 83.94 503 GLY A C 1
ATOM 3697 O O . GLY A 1 503 ? -2.287 10.816 22.755 1.00 83.94 503 GLY A O 1
ATOM 3698 N N . LEU A 1 504 ? -0.684 10.022 21.385 1.00 85.75 504 LEU A N 1
ATOM 3699 C CA . LEU A 1 504 ? 0.334 11.016 21.725 1.00 85.75 504 LEU A CA 1
ATOM 3700 C C . LEU A 1 504 ? -0.103 12.443 21.362 1.00 85.75 504 LEU A C 1
ATOM 3702 O O . LEU A 1 504 ? -0.001 13.348 22.187 1.00 85.75 504 LEU A O 1
ATOM 3706 N N . VAL A 1 505 ? -0.660 12.642 20.164 1.00 86.06 505 VAL A N 1
ATOM 3707 C CA . VAL A 1 505 ? -1.197 13.941 19.724 1.00 86.06 505 VAL A CA 1
ATOM 3708 C C . VAL A 1 505 ? -2.318 14.415 20.650 1.00 86.06 505 VAL A C 1
ATOM 3710 O O . VAL A 1 505 ? -2.367 15.589 21.013 1.00 86.06 505 VAL A O 1
ATOM 3713 N N . LYS A 1 506 ? -3.211 13.514 21.073 1.00 84.25 506 LYS A N 1
ATOM 3714 C CA . LYS A 1 506 ? -4.279 13.842 22.029 1.00 84.25 506 LYS A CA 1
ATOM 3715 C C . LYS A 1 506 ? -3.729 14.188 23.410 1.00 84.25 506 LYS A C 1
ATOM 3717 O O . LYS A 1 506 ? -4.197 15.150 24.009 1.00 84.25 506 LYS A O 1
ATOM 3722 N N . ALA A 1 507 ? -2.736 13.449 23.901 1.00 85.12 507 ALA A N 1
ATOM 3723 C CA . ALA A 1 507 ? -2.077 13.756 25.167 1.00 85.12 507 ALA A CA 1
ATOM 3724 C C . ALA A 1 507 ? -1.426 15.148 25.128 1.00 85.12 507 ALA A C 1
ATOM 3726 O O . ALA A 1 507 ? -1.627 15.948 26.038 1.00 85.12 507 ALA A O 1
ATOM 3727 N N . LEU A 1 508 ? -0.741 15.481 24.031 1.00 84.88 508 LEU A N 1
ATOM 3728 C CA . LEU A 1 508 ? -0.161 16.806 23.822 1.00 84.88 508 LEU A CA 1
ATOM 3729 C C . LEU A 1 508 ? -1.228 17.910 23.795 1.00 84.88 508 LEU A C 1
ATOM 3731 O O . LEU A 1 508 ? -1.045 18.956 24.415 1.00 84.88 508 LEU A O 1
ATOM 3735 N N . ALA A 1 509 ? -2.359 17.675 23.125 1.00 82.69 509 ALA A N 1
ATOM 3736 C CA . ALA A 1 509 ? -3.475 18.620 23.093 1.00 82.69 509 ALA A CA 1
ATOM 3737 C C . ALA A 1 509 ? -4.087 18.854 24.487 1.00 82.69 509 ALA A C 1
ATOM 3739 O O . ALA A 1 509 ? -4.490 19.971 24.802 1.00 82.69 509 ALA A O 1
ATOM 3740 N N . LEU A 1 510 ? -4.130 17.823 25.340 1.00 84.50 510 LEU A N 1
ATOM 3741 C CA . LEU A 1 510 ? -4.595 17.947 26.724 1.00 84.50 510 LEU A CA 1
ATOM 3742 C C . LEU A 1 510 ? -3.610 18.747 27.586 1.00 84.50 510 LEU A C 1
ATOM 3744 O O . LEU A 1 510 ? -4.032 19.626 28.331 1.00 84.50 510 LEU A O 1
ATOM 3748 N N . LEU A 1 511 ? -2.305 18.490 27.449 1.00 84.19 511 LEU A N 1
ATOM 3749 C CA . LEU A 1 511 ? -1.259 19.201 28.197 1.00 84.19 511 LEU A CA 1
ATOM 3750 C C . LEU A 1 511 ? -1.166 20.685 27.817 1.00 84.19 511 LEU A C 1
ATOM 3752 O O . LEU A 1 511 ? -0.872 21.528 28.659 1.00 84.19 511 LEU A O 1
ATOM 3756 N N . THR A 1 512 ? -1.443 21.011 26.555 1.00 83.00 512 THR A N 1
ATOM 3757 C CA . THR A 1 512 ? -1.393 22.384 26.021 1.00 83.00 512 THR A CA 1
ATOM 3758 C C . THR A 1 512 ? -2.740 23.112 26.091 1.00 83.00 512 THR A C 1
ATOM 3760 O O . THR A 1 512 ? -2.835 24.283 25.719 1.00 83.00 512 THR A O 1
ATOM 3763 N N . GLY A 1 513 ? -3.790 22.455 26.595 1.00 80.62 513 GLY A N 1
ATOM 3764 C CA . GLY A 1 513 ? -5.160 22.976 26.617 1.00 80.62 513 GLY A CA 1
ATOM 3765 C C . GLY A 1 513 ? -5.358 24.243 27.457 1.00 80.62 513 GLY A C 1
ATOM 3766 O O . GLY A 1 513 ? -6.302 24.987 27.209 1.00 80.62 513 GLY A O 1
ATOM 3767 N N . ASN A 1 514 ? -4.455 24.525 28.399 1.00 79.44 514 ASN A N 1
ATOM 3768 C CA . ASN A 1 514 ? -4.503 25.730 29.237 1.00 79.44 514 ASN A CA 1
ATOM 3769 C C . ASN A 1 514 ? -3.793 26.945 28.616 1.00 79.44 514 ASN A C 1
ATOM 3771 O O . ASN A 1 514 ? -3.855 28.033 29.182 1.00 79.44 514 ASN A O 1
ATOM 3775 N N . LEU A 1 515 ? -3.112 26.772 27.479 1.00 73.62 515 LEU A N 1
ATOM 3776 C CA . LEU A 1 515 ? -2.472 27.869 26.754 1.00 73.62 515 LEU A CA 1
ATOM 3777 C C . LEU A 1 515 ? -3.501 28.630 25.910 1.00 73.62 515 LEU A C 1
ATOM 3779 O O . LEU A 1 515 ? -4.507 28.053 25.474 1.00 73.62 515 LEU A O 1
ATOM 3783 N N . ASP A 1 516 ? -3.218 29.908 25.660 1.00 77.88 516 ASP A N 1
ATOM 3784 C CA . ASP A 1 516 ? -3.891 30.709 24.639 1.00 77.88 516 ASP A CA 1
ATOM 3785 C C . ASP A 1 516 ? -3.663 30.113 23.237 1.00 77.88 516 ASP A C 1
ATOM 3787 O O . ASP A 1 516 ? -2.782 29.276 23.036 1.00 77.88 516 ASP A O 1
ATOM 3791 N N . ASP A 1 517 ? -4.471 30.492 22.245 1.00 75.88 517 ASP A N 1
ATOM 3792 C CA . ASP A 1 517 ? -4.455 29.814 20.938 1.00 75.88 517 ASP A CA 1
ATOM 3793 C C . ASP A 1 517 ? -3.098 29.931 20.216 1.00 75.88 517 ASP A C 1
ATOM 3795 O O . ASP A 1 517 ? -2.654 28.975 19.570 1.00 75.88 517 ASP A O 1
ATOM 3799 N N . LEU A 1 518 ? -2.401 31.064 20.375 1.00 72.31 518 LEU A N 1
ATOM 3800 C CA . LEU A 1 518 ? -1.074 31.291 19.795 1.00 72.31 518 LEU A CA 1
ATOM 3801 C C . LEU A 1 518 ? 0.008 30.458 20.504 1.00 72.31 518 LEU A C 1
ATOM 3803 O O . LEU A 1 518 ? 0.806 29.783 19.840 1.00 72.31 518 LEU A O 1
ATOM 3807 N N . GLY A 1 519 ? 0.016 30.453 21.842 1.00 74.06 519 GLY A N 1
ATOM 3808 C CA . GLY A 1 519 ? 0.919 29.625 22.638 1.00 74.06 519 GLY A CA 1
ATOM 3809 C C . GLY A 1 519 ? 0.676 28.135 22.410 1.00 74.06 519 GLY A C 1
ATOM 3810 O O . GLY A 1 519 ? 1.622 27.373 22.207 1.00 74.06 519 GLY A O 1
ATOM 3811 N N . ARG A 1 520 ? -0.590 27.714 22.326 1.00 77.56 520 ARG A N 1
ATOM 3812 C CA . ARG A 1 520 ? -0.983 26.334 22.020 1.00 77.56 520 ARG A CA 1
ATOM 3813 C C . ARG A 1 520 ? -0.488 25.897 20.646 1.00 77.56 520 ARG A C 1
ATOM 3815 O O . ARG A 1 520 ? 0.075 24.808 20.534 1.00 77.56 520 ARG A O 1
ATOM 3822 N N . GLY A 1 521 ? -0.672 26.727 19.616 1.00 78.50 521 GLY A N 1
ATOM 3823 C CA . GLY A 1 521 ? -0.211 26.436 18.257 1.00 78.50 521 GLY A CA 1
ATOM 3824 C C . GLY A 1 521 ? 1.305 26.257 18.188 1.00 78.50 521 GLY A C 1
ATOM 3825 O O . GLY A 1 521 ? 1.789 25.253 17.664 1.00 78.50 521 GLY A O 1
ATOM 3826 N N . THR A 1 522 ? 2.045 27.184 18.797 1.00 79.62 522 THR A N 1
ATOM 3827 C CA . THR A 1 522 ? 3.515 27.181 18.798 1.00 79.62 522 THR A CA 1
ATOM 3828 C C . THR A 1 522 ? 4.072 25.988 19.570 1.00 79.62 522 THR A C 1
ATOM 3830 O O . THR A 1 522 ? 4.898 25.245 19.045 1.00 79.62 522 THR A O 1
ATOM 3833 N N . VAL A 1 523 ? 3.579 25.733 20.787 1.00 81.94 523 VAL A N 1
ATOM 3834 C CA . VAL A 1 523 ? 4.023 24.590 21.602 1.00 81.94 523 VAL A CA 1
ATOM 3835 C C . VAL A 1 523 ? 3.688 23.268 20.916 1.00 81.94 523 VAL A C 1
ATOM 3837 O O . VAL A 1 523 ? 4.539 22.384 20.850 1.00 81.94 523 VAL A O 1
ATOM 3840 N N . THR A 1 524 ? 2.491 23.134 20.339 1.00 80.19 524 THR A N 1
ATOM 3841 C CA . THR A 1 524 ? 2.105 21.916 19.609 1.00 80.19 524 THR A CA 1
ATOM 3842 C C . THR A 1 524 ? 3.004 21.681 18.396 1.00 80.19 524 THR A C 1
ATOM 3844 O O . THR A 1 524 ? 3.401 20.543 18.151 1.00 80.19 524 THR A O 1
ATOM 3847 N N . ALA A 1 525 ? 3.358 22.735 17.655 1.00 81.38 525 ALA A N 1
ATOM 3848 C CA . ALA A 1 525 ? 4.261 22.639 16.513 1.00 81.38 525 ALA A CA 1
ATOM 3849 C C . ALA A 1 525 ? 5.689 22.265 16.939 1.00 81.38 525 ALA A C 1
ATOM 3851 O O . ALA A 1 525 ? 6.250 21.321 16.390 1.00 81.38 525 ALA A O 1
ATOM 3852 N N . CYS A 1 526 ? 6.253 22.940 17.945 1.00 85.31 526 CYS A N 1
ATOM 3853 C CA . CYS A 1 526 ? 7.607 22.673 18.437 1.00 85.31 526 CYS A CA 1
ATOM 3854 C C . CYS A 1 526 ? 7.736 21.268 19.038 1.00 85.31 526 CYS A C 1
ATOM 3856 O O . CYS A 1 526 ? 8.638 20.517 18.670 1.00 85.31 526 CYS A O 1
ATOM 3858 N N . VAL A 1 527 ? 6.814 20.881 19.926 1.00 84.44 527 VAL A N 1
ATOM 3859 C CA . VAL A 1 527 ? 6.812 19.540 20.529 1.00 84.44 527 VAL A CA 1
ATOM 3860 C C . VAL A 1 527 ? 6.527 18.481 19.467 1.00 84.44 527 VAL A C 1
ATOM 3862 O O . VAL A 1 527 ? 7.179 17.442 19.440 1.00 84.44 527 VAL A O 1
ATOM 3865 N N . GLY A 1 528 ? 5.606 18.756 18.544 1.00 82.38 528 GLY A N 1
ATOM 3866 C CA . GLY A 1 528 ? 5.323 17.882 17.414 1.00 82.38 528 GLY A CA 1
ATOM 3867 C C . GLY A 1 528 ? 6.538 17.649 16.514 1.00 82.38 528 GLY A C 1
ATOM 3868 O O . GLY A 1 528 ? 6.818 16.507 16.157 1.00 82.38 528 GLY A O 1
ATOM 3869 N N . ALA A 1 529 ? 7.293 18.704 16.197 1.00 84.44 529 ALA A N 1
ATOM 3870 C CA . ALA A 1 529 ? 8.536 18.619 15.436 1.00 84.44 529 ALA A CA 1
ATOM 3871 C C . ALA A 1 529 ? 9.619 17.842 16.198 1.00 84.44 529 ALA A C 1
ATOM 3873 O O . ALA A 1 529 ? 10.282 16.992 15.610 1.00 84.44 529 ALA A O 1
ATOM 3874 N N . ALA A 1 530 ? 9.754 18.067 17.509 1.00 86.00 530 ALA A N 1
ATOM 3875 C CA . ALA A 1 530 ? 10.682 17.318 18.350 1.00 86.00 530 ALA A CA 1
ATOM 3876 C C . ALA A 1 530 ? 10.343 15.818 18.384 1.00 86.00 530 ALA A C 1
ATOM 3878 O O . ALA A 1 530 ? 11.233 14.986 18.237 1.00 86.00 530 ALA A O 1
ATOM 3879 N N . ILE A 1 531 ? 9.059 15.462 18.501 1.00 84.44 531 ILE A N 1
ATOM 3880 C CA . ILE A 1 531 ? 8.591 14.069 18.428 1.00 84.44 531 ILE A CA 1
ATOM 3881 C C . ILE A 1 531 ? 8.888 13.478 17.046 1.00 84.44 531 ILE A C 1
ATOM 3883 O O . ILE A 1 531 ? 9.431 12.379 16.953 1.00 84.44 531 ILE A O 1
ATOM 3887 N N . ALA A 1 532 ? 8.556 14.197 15.970 1.00 84.62 532 ALA A N 1
ATOM 3888 C CA . ALA A 1 532 ? 8.820 13.748 14.607 1.00 84.62 532 ALA A CA 1
ATOM 3889 C C . ALA A 1 532 ? 10.318 13.490 14.382 1.00 84.62 532 ALA A C 1
ATOM 3891 O O . ALA A 1 532 ? 10.677 12.445 13.846 1.00 84.62 532 ALA A O 1
ATOM 3892 N N . ALA A 1 533 ? 11.192 14.382 14.858 1.00 84.50 533 ALA A N 1
ATOM 3893 C CA . ALA A 1 533 ? 12.641 14.212 14.801 1.00 84.50 533 ALA A CA 1
ATOM 3894 C C . ALA A 1 533 ? 13.127 13.034 15.661 1.00 84.50 533 ALA A C 1
ATOM 3896 O O . ALA A 1 533 ? 13.947 12.244 15.200 1.00 84.50 533 ALA A O 1
ATOM 3897 N N . ALA A 1 534 ? 12.583 12.862 16.870 1.00 83.94 534 ALA A N 1
ATOM 3898 C CA . ALA A 1 534 ? 12.911 11.745 17.755 1.00 83.94 534 ALA A CA 1
ATOM 3899 C C . ALA A 1 534 ? 12.515 10.377 17.171 1.00 83.94 534 ALA A C 1
ATOM 3901 O O . ALA A 1 534 ? 13.125 9.372 17.521 1.00 83.94 534 ALA A O 1
ATOM 3902 N N . ILE A 1 535 ? 11.527 10.330 16.270 1.00 80.56 535 ILE A N 1
ATOM 3903 C CA . ILE A 1 535 ? 11.190 9.126 15.498 1.00 80.56 535 ILE A CA 1
ATOM 3904 C C . ILE A 1 535 ? 12.099 9.010 14.262 1.00 80.56 535 ILE A C 1
ATOM 3906 O O . ILE A 1 535 ? 12.701 7.963 14.030 1.00 80.56 535 ILE A O 1
ATOM 3910 N N . ALA A 1 536 ? 12.196 10.073 13.458 1.00 80.50 536 ALA A N 1
ATOM 3911 C CA . ALA A 1 536 ? 12.836 10.042 12.145 1.00 80.50 536 ALA A CA 1
ATOM 3912 C C . ALA A 1 536 ? 14.358 9.862 12.218 1.00 80.50 536 ALA A C 1
ATOM 3914 O O . ALA A 1 536 ? 14.918 9.096 11.438 1.00 80.50 536 ALA A O 1
ATOM 3915 N N . VAL A 1 537 ? 15.038 10.557 13.137 1.00 83.06 537 VAL A N 1
ATOM 3916 C CA . VAL A 1 537 ? 16.508 10.589 13.192 1.00 83.06 537 VAL A CA 1
ATOM 3917 C C . VAL A 1 537 ? 17.095 9.237 13.601 1.00 83.06 537 VAL A C 1
ATOM 3919 O O . VAL A 1 537 ? 17.922 8.727 12.843 1.00 83.06 537 VAL A O 1
ATOM 3922 N N . PRO A 1 538 ? 16.673 8.597 14.714 1.00 81.25 538 PRO A N 1
ATOM 3923 C CA . PRO A 1 538 ? 17.169 7.266 15.054 1.00 81.25 538 PRO A CA 1
ATOM 3924 C C . PRO A 1 538 ? 16.874 6.252 13.951 1.00 81.25 538 PRO A C 1
ATOM 3926 O O . PRO A 1 538 ? 17.719 5.420 13.647 1.00 81.25 538 PRO A O 1
ATOM 3929 N N . GLN A 1 539 ? 15.712 6.355 13.302 1.00 76.44 539 GLN A N 1
ATOM 3930 C CA . GLN A 1 539 ? 15.370 5.445 12.215 1.00 76.44 539 GLN A CA 1
ATOM 3931 C C . GLN A 1 539 ? 16.298 5.621 11.019 1.00 76.44 539 GLN A C 1
ATOM 3933 O O . GLN A 1 539 ? 16.809 4.645 10.476 1.00 76.44 539 GLN A O 1
ATOM 3938 N N . GLN A 1 540 ? 16.536 6.861 10.600 1.00 77.44 540 GLN A N 1
ATOM 3939 C CA . GLN A 1 540 ? 17.456 7.114 9.504 1.00 77.44 540 GLN A CA 1
ATOM 3940 C C . GLN A 1 540 ? 18.849 6.579 9.849 1.00 77.44 540 GLN A C 1
ATOM 3942 O O . GLN A 1 540 ? 19.412 5.832 9.060 1.00 77.44 540 GLN A O 1
ATOM 3947 N N . LEU A 1 541 ? 19.370 6.877 11.041 1.00 79.56 541 LEU A N 1
ATOM 3948 C CA . LEU A 1 541 ? 20.738 6.522 11.430 1.00 79.56 541 LEU A CA 1
ATOM 3949 C C . LEU A 1 541 ? 20.962 5.028 11.684 1.00 79.56 541 LEU A C 1
ATOM 3951 O O . LEU A 1 541 ? 21.983 4.500 11.259 1.00 79.56 541 LEU A O 1
ATOM 3955 N N . PHE A 1 542 ? 20.048 4.356 12.384 1.00 76.31 542 PHE A N 1
ATOM 3956 C CA . PHE A 1 542 ? 20.254 2.974 12.837 1.00 76.31 542 PHE A CA 1
ATOM 3957 C C . PHE A 1 542 ? 19.594 1.937 11.939 1.00 76.31 542 PHE A C 1
ATOM 3959 O O . PHE A 1 542 ? 19.956 0.762 11.991 1.00 76.31 542 PHE A O 1
ATOM 3966 N N . SER A 1 543 ? 18.644 2.363 11.112 1.00 72.94 543 SER A N 1
ATOM 3967 C CA . SER A 1 543 ? 17.890 1.468 10.249 1.00 72.94 543 SER A CA 1
ATOM 3968 C C . SER A 1 543 ? 18.212 1.727 8.783 1.00 72.94 543 SER A C 1
ATOM 3970 O O . SER A 1 543 ? 18.674 0.831 8.084 1.00 72.94 543 SER A O 1
ATOM 3972 N N . VAL A 1 544 ? 17.989 2.955 8.302 1.00 73.88 544 VAL A N 1
ATOM 3973 C CA . VAL A 1 544 ? 18.033 3.237 6.856 1.00 73.88 544 VAL A CA 1
ATOM 3974 C C . VAL A 1 544 ? 19.466 3.302 6.350 1.00 73.88 544 VAL A C 1
ATOM 3976 O O . VAL A 1 544 ? 19.796 2.698 5.333 1.00 73.88 544 VAL A O 1
ATOM 3979 N N . GLN A 1 545 ? 20.331 4.015 7.067 1.00 75.25 545 GLN A N 1
ATOM 3980 C CA . GLN A 1 545 ? 21.706 4.239 6.641 1.00 75.25 545 GLN A CA 1
ATOM 3981 C C . GLN A 1 545 ? 22.549 2.965 6.526 1.00 75.25 545 GLN A C 1
ATOM 3983 O O . GLN A 1 545 ? 23.188 2.808 5.486 1.00 75.25 545 GLN A O 1
ATOM 3988 N N . PRO A 1 546 ? 22.545 2.043 7.507 1.00 75.75 546 PRO A N 1
ATOM 3989 C CA . PRO A 1 546 ? 23.332 0.818 7.403 1.00 75.75 546 PRO A CA 1
ATOM 3990 C C . PRO A 1 546 ? 22.946 -0.015 6.178 1.00 75.75 546 PRO A C 1
ATOM 3992 O O . PRO A 1 546 ? 23.820 -0.487 5.464 1.00 75.75 546 PRO A O 1
ATOM 3995 N N . GLN A 1 547 ? 21.647 -0.112 5.880 1.00 70.75 547 GLN A N 1
ATOM 3996 C CA . GLN A 1 547 ? 21.151 -0.837 4.709 1.00 70.75 547 GLN A CA 1
ATOM 3997 C C . GLN A 1 547 ? 21.627 -0.175 3.413 1.00 70.75 547 GLN A C 1
ATOM 3999 O O . GLN A 1 547 ? 22.209 -0.831 2.557 1.00 70.75 547 GLN A O 1
ATOM 4004 N N . LEU A 1 548 ? 21.462 1.145 3.284 1.00 71.06 548 LEU A N 1
ATOM 4005 C CA . LEU A 1 548 ? 21.932 1.868 2.100 1.00 71.06 548 LEU A CA 1
ATOM 4006 C C . LEU A 1 548 ? 23.442 1.733 1.882 1.00 71.06 548 LEU A C 1
ATOM 4008 O O . LEU A 1 548 ? 23.877 1.713 0.737 1.00 71.06 548 LEU A O 1
ATOM 4012 N N . GLN A 1 549 ? 24.233 1.633 2.953 1.00 72.56 549 GLN A N 1
ATOM 4013 C CA . GLN A 1 549 ? 25.670 1.378 2.858 1.00 72.56 549 GLN A CA 1
ATOM 4014 C C . GLN A 1 549 ? 25.974 -0.037 2.366 1.00 72.56 549 GLN A C 1
ATOM 4016 O O . GLN A 1 549 ? 26.859 -0.187 1.530 1.00 72.56 549 GLN A O 1
ATOM 4021 N N . THR A 1 550 ? 25.237 -1.047 2.839 1.00 69.06 550 THR A N 1
ATOM 4022 C CA . THR A 1 550 ? 25.359 -2.424 2.342 1.00 69.06 550 THR A CA 1
ATOM 4023 C C . THR A 1 550 ? 25.098 -2.486 0.839 1.00 69.06 550 THR A C 1
ATOM 4025 O O . THR A 1 550 ? 25.924 -3.016 0.109 1.00 69.06 550 THR A O 1
ATOM 4028 N N . PHE A 1 551 ? 24.019 -1.861 0.360 1.00 66.12 551 PHE A N 1
ATOM 4029 C CA . PHE A 1 551 ? 23.642 -1.923 -1.057 1.00 66.12 551 PHE A CA 1
ATOM 4030 C C . PHE A 1 551 ? 24.386 -0.935 -1.953 1.00 66.12 551 PHE A C 1
ATOM 4032 O O . PHE A 1 551 ? 24.325 -1.067 -3.169 1.00 66.12 551 PHE A O 1
ATOM 4039 N N . ALA A 1 552 ? 25.085 0.063 -1.401 1.00 66.81 552 ALA A N 1
ATOM 4040 C CA . ALA A 1 552 ? 25.882 0.994 -2.202 1.00 66.81 552 ALA A CA 1
ATOM 4041 C C . ALA A 1 552 ? 27.000 0.287 -2.985 1.00 66.81 552 ALA A C 1
ATOM 4043 O O . ALA A 1 552 ? 27.385 0.773 -4.045 1.00 66.81 552 ALA A O 1
ATOM 4044 N N . ALA A 1 553 ? 27.493 -0.850 -2.483 1.00 65.75 553 ALA A N 1
ATOM 4045 C CA . ALA A 1 553 ? 28.469 -1.681 -3.184 1.00 65.75 553 ALA A CA 1
ATOM 4046 C C . ALA A 1 553 ? 27.882 -2.382 -4.426 1.00 65.75 553 ALA A C 1
ATOM 4048 O O . ALA A 1 553 ? 28.618 -2.630 -5.376 1.00 65.75 553 ALA A O 1
ATOM 4049 N N . ASP A 1 554 ? 26.565 -2.612 -4.445 1.00 67.31 554 ASP A N 1
ATOM 4050 C CA . ASP A 1 554 ? 25.851 -3.373 -5.481 1.00 67.31 554 ASP A CA 1
ATOM 4051 C C . ASP A 1 554 ? 25.100 -2.458 -6.472 1.00 67.31 554 ASP A C 1
ATOM 4053 O O . ASP A 1 554 ? 24.239 -2.902 -7.236 1.00 67.31 554 ASP A O 1
ATOM 4057 N N . GLN A 1 555 ? 25.364 -1.146 -6.436 1.00 69.12 555 GLN A N 1
ATOM 4058 C CA . GLN A 1 555 ? 24.726 -0.171 -7.322 1.00 69.12 555 GLN A CA 1
ATOM 4059 C C . GLN A 1 555 ? 25.454 -0.068 -8.657 1.00 69.12 555 GLN A C 1
ATOM 4061 O O . GLN A 1 555 ? 26.632 0.284 -8.714 1.00 69.12 555 GLN A O 1
ATOM 4066 N N . VAL A 1 556 ? 24.715 -0.267 -9.748 1.00 68.38 556 VAL A N 1
ATOM 4067 C CA . VAL A 1 556 ? 25.250 -0.170 -11.111 1.00 68.38 556 VAL A CA 1
ATOM 4068 C C . VAL A 1 556 ? 24.345 0.720 -11.966 1.00 68.38 556 VAL A C 1
ATOM 4070 O O . VAL A 1 556 ? 23.140 0.828 -11.731 1.00 68.38 556 VAL A O 1
ATOM 4073 N N . ILE A 1 557 ? 24.927 1.402 -12.957 1.00 63.47 557 ILE A N 1
ATOM 4074 C CA . ILE A 1 557 ? 24.168 1.984 -14.073 1.00 63.47 557 ILE A CA 1
ATOM 4075 C C . ILE A 1 557 ? 24.200 0.934 -15.182 1.00 63.47 557 ILE A C 1
ATOM 4077 O O . ILE A 1 557 ? 25.271 0.701 -15.746 1.00 63.47 557 ILE A O 1
ATOM 4081 N N . PRO A 1 558 ? 23.082 0.262 -15.486 1.00 60.50 558 PRO A N 1
ATOM 4082 C CA . PRO A 1 558 ? 23.090 -0.775 -16.495 1.00 60.50 558 PRO A CA 1
ATOM 4083 C C . PRO A 1 558 ? 23.237 -0.123 -17.869 1.00 60.50 558 PRO A C 1
ATOM 4085 O O . PRO A 1 558 ? 22.835 1.024 -18.094 1.00 60.50 558 PRO A O 1
ATOM 4088 N N . SER A 1 559 ? 23.805 -0.873 -18.806 1.00 54.34 559 SER A N 1
ATOM 4089 C CA . SER A 1 559 ? 23.866 -0.455 -20.202 1.00 54.34 559 SER A CA 1
ATOM 4090 C C . SER A 1 559 ? 22.461 -0.160 -20.733 1.00 54.34 559 SER A C 1
ATOM 4092 O O . SER A 1 559 ? 21.528 -0.942 -20.556 1.00 54.34 559 SER A O 1
ATOM 4094 N N . ALA A 1 560 ? 22.303 0.967 -21.429 1.00 49.44 560 ALA A N 1
ATOM 4095 C CA . ALA A 1 560 ? 21.028 1.357 -22.027 1.00 49.44 560 ALA A CA 1
ATOM 4096 C C . ALA A 1 560 ? 20.586 0.424 -23.179 1.00 49.44 560 ALA A C 1
ATOM 4098 O O . ALA A 1 560 ? 19.435 0.499 -23.621 1.00 49.44 560 ALA A O 1
ATOM 4099 N N . THR A 1 561 ? 21.490 -0.423 -23.689 1.00 43.50 561 THR A N 1
ATOM 4100 C CA . THR A 1 561 ? 21.318 -1.165 -24.948 1.00 43.50 561 THR A CA 1
ATOM 4101 C C . THR A 1 561 ? 21.477 -2.681 -24.842 1.00 43.50 561 THR A C 1
ATOM 4103 O O . THR A 1 561 ? 21.028 -3.371 -25.755 1.00 43.50 561 THR A O 1
ATOM 4106 N N . THR A 1 562 ? 22.054 -3.224 -23.768 1.00 51.97 562 THR A N 1
ATOM 4107 C CA . THR A 1 562 ? 22.231 -4.678 -23.596 1.00 51.97 562 THR A CA 1
ATOM 4108 C C . THR A 1 562 ? 21.273 -5.240 -22.550 1.00 51.97 562 THR A C 1
ATOM 4110 O O . THR A 1 562 ? 21.059 -4.642 -21.498 1.00 51.97 562 THR A O 1
ATOM 4113 N N . ARG A 1 563 ? 20.676 -6.405 -22.849 1.00 56.81 563 ARG A N 1
ATOM 4114 C CA . ARG A 1 563 ? 20.045 -7.243 -21.818 1.00 56.81 563 ARG A CA 1
ATOM 4115 C C . ARG A 1 563 ? 21.136 -7.627 -20.826 1.00 56.81 563 ARG A C 1
ATOM 4117 O O . ARG A 1 563 ? 22.217 -7.994 -21.276 1.00 56.81 563 ARG A O 1
ATOM 4124 N N . LEU A 1 564 ? 20.841 -7.563 -19.529 1.00 56.12 564 LEU A N 1
ATOM 4125 C CA . LEU A 1 564 ? 21.751 -8.109 -18.525 1.00 56.12 564 LEU A CA 1
ATOM 4126 C C . LEU A 1 564 ? 21.839 -9.614 -18.789 1.00 56.12 564 LEU A C 1
ATOM 4128 O O . LEU A 1 564 ? 20.823 -10.315 -18.719 1.00 56.12 564 LEU A O 1
ATOM 4132 N N . SER A 1 565 ? 23.009 -10.069 -19.225 1.00 51.56 565 SER A N 1
ATOM 4133 C CA . SER A 1 565 ? 23.289 -11.474 -19.503 1.00 51.56 565 SER A CA 1
ATOM 4134 C C . SER A 1 565 ? 23.154 -12.303 -18.222 1.00 51.56 565 SER A C 1
ATOM 4136 O O . SER A 1 565 ? 23.331 -11.762 -17.137 1.00 51.56 565 SER A O 1
ATOM 4138 N N . PRO A 1 566 ? 22.879 -13.617 -18.301 1.00 44.88 566 PRO A N 1
ATOM 4139 C CA . PRO A 1 566 ? 22.877 -14.491 -17.125 1.00 44.88 566 PRO A CA 1
ATOM 4140 C C . PRO A 1 566 ? 24.151 -14.402 -16.269 1.00 44.88 566 PRO A C 1
ATOM 4142 O O . PRO A 1 566 ? 24.066 -14.584 -15.064 1.00 44.88 566 PRO A O 1
ATOM 4145 N N . GLU A 1 567 ? 25.299 -14.077 -16.872 1.00 46.06 567 GLU A N 1
ATOM 4146 C CA . GLU A 1 567 ? 26.581 -13.849 -16.182 1.00 46.06 567 GLU A CA 1
ATOM 4147 C C . GLU A 1 567 ? 26.704 -12.447 -15.558 1.00 46.06 567 GLU A C 1
ATOM 4149 O O . GLU A 1 567 ? 27.506 -12.254 -14.660 1.00 46.06 567 GLU A O 1
ATOM 4154 N N . GLU A 1 568 ? 25.923 -11.463 -16.015 1.00 44.78 568 GLU A N 1
ATOM 4155 C CA . GLU A 1 568 ? 25.747 -10.166 -15.338 1.00 44.78 568 GLU A CA 1
ATOM 4156 C C . GLU A 1 568 ? 24.597 -10.212 -14.308 1.00 44.78 568 GLU A C 1
ATOM 4158 O O . GLU A 1 568 ? 24.409 -9.265 -13.547 1.00 44.78 568 GLU A O 1
ATOM 4163 N N . LEU A 1 569 ? 23.780 -11.272 -14.318 1.00 45.25 569 LEU A N 1
ATOM 4164 C CA . LEU A 1 569 ? 22.690 -11.521 -13.368 1.00 45.25 569 LEU A CA 1
ATOM 4165 C C . LEU A 1 569 ? 23.141 -12.329 -12.140 1.00 45.25 569 LEU A C 1
ATOM 4167 O O . LEU A 1 569 ? 22.482 -12.223 -11.105 1.00 45.25 569 LEU A O 1
ATOM 4171 N N . ALA A 1 570 ? 24.206 -13.125 -12.281 1.00 40.56 570 ALA A N 1
ATOM 4172 C CA . ALA A 1 570 ? 24.818 -13.981 -11.260 1.00 40.56 570 ALA A CA 1
ATOM 4173 C C . ALA A 1 570 ? 26.120 -13.363 -10.738 1.00 40.56 570 ALA A C 1
ATOM 4175 O O . ALA A 1 570 ? 26.421 -13.572 -9.540 1.00 40.56 570 ALA A O 1
#

pLDDT: mean 80.53, std 14.38, range [35.97, 98.19]